Protein AF-A0A7S4AT34-F1 (afdb_monomer_lite)

Foldseek 3Di:
DDDDDDDDDDDDDDDDDDDDDDDDDDDDDDDDDDDDDDDDDDDDDDDDDDDDPDPCPDDDDQPCCVVPVDQDCPPPHRPDDDPPVPDDPPVLFQDDPCHPVPPPPVVVSPPPDDPDPVRVVVVVCVNQVDPCDPFLLPGDQLFPLVQCVQDDLVVLLVCCCPVVVDDSVVSNVDGNNRSSVVLVVSLLVQLVVVVVVVVVPDPDDDDDDPPDDDPDSRNRLSFDEFEFEFDFFFDPVLLVLLVVLLVVVCVVQPQDDPDPNFNFSHKDKAWDLVVLVVVLVVVVVVVVVVVVVVVVVVVVVCVVDPDDDDDDDDDDDDDQDPPRHDPVSVVNVVVCVVSVSNVVSVLVRVCSCCVPCVVLNVFWTMKMKTKPTFRRWHADPQFLWKKKKAKHFDKAAPPPVPPDPPHLQGGFFFKWFDFDSRYIYRYDRYSHIWIFTSRTTIGGTHIDGIMMMMMTGGRDPDPVPRDDYDGGTDGDTDDPPDHHDD

Sequence (486 aa):
MDVIAKENSDDCVCLEVPAATTNTASAKPSSSTSTRTTTSSTDDAKTDAPRSSSDSKSKGTCCFLMKFGSCNPRNPPCRFYHPPPGEVVDDGVSPCAFGLACRQGHAKRVPKHFASKAEKDAYWANYYGYNSGESPAVRDANLLESQLEPWPTSDLRKRLVHDFGESFLEMDPLDRKSLRERLLQHYKDRADGAATSVSAANNDNDHDHDENNNNNPQHLRVRKSIRVQGETPVPPELCKALLSELKAWRQQQGNLNTRPSIKATSYLILRSPSSIHESTLTVQQQQHRRKQQDEHRNRRQEEKEGDSASNNNSNNTSNIPPTSMSRRAFKELKRVERYRTLWDLATKAIQLVEGHDPDFIQSFSALAVTYGFKGSPHIDKQNTGPFYGLSLGDFTATHDNDNSSSKCVNGGGCVCVEADAFTVAHVSTHNFLAKCDGRYPHWVSDYQGERYSLIYYATSTSKHDFIPPSKAFYGRVLRAGEELQT

Radius of gyration: 30.09 Å; chains: 1; bounding box: 111×60×92 Å

Structure (mmCIF, N/CA/C/O backbone):
data_AF-A0A7S4AT34-F1
#
_entry.id   AF-A0A7S4AT34-F1
#
loop_
_atom_site.group_PDB
_atom_site.id
_atom_site.type_symbol
_atom_site.label_atom_id
_atom_site.label_alt_id
_atom_site.label_comp_id
_atom_site.label_asym_id
_atom_site.label_entity_id
_atom_site.label_seq_id
_atom_site.pdbx_PDB_ins_code
_atom_site.Cartn_x
_atom_site.Cartn_y
_atom_site.Cartn_z
_atom_site.occupancy
_atom_site.B_iso_or_equiv
_atom_site.auth_seq_id
_atom_site.auth_comp_id
_atom_site.auth_asym_id
_atom_site.auth_atom_id
_atom_site.pdbx_PDB_model_num
ATOM 1 N N . MET A 1 1 ? -41.423 -32.671 12.243 1.00 40.09 1 MET A N 1
ATOM 2 C CA . MET A 1 1 ? -41.328 -33.051 10.820 1.00 40.09 1 MET A CA 1
ATOM 3 C C . MET A 1 1 ? -39.939 -32.659 10.379 1.00 40.09 1 MET A C 1
ATOM 5 O O . MET A 1 1 ? -39.706 -31.513 10.022 1.00 40.09 1 MET A O 1
ATOM 9 N N . ASP A 1 2 ? -39.023 -33.599 10.572 1.00 34.50 2 ASP A N 1
ATOM 10 C CA . ASP A 1 2 ? -37.601 -33.468 10.293 1.00 34.50 2 ASP A CA 1
ATOM 11 C C . ASP A 1 2 ? -37.346 -33.594 8.794 1.00 34.50 2 ASP A C 1
ATOM 13 O O . ASP A 1 2 ? -37.782 -34.562 8.173 1.00 34.50 2 ASP A O 1
ATOM 17 N N . VAL A 1 3 ? -36.601 -32.647 8.226 1.00 36.00 3 VAL A N 1
ATOM 18 C CA . VAL A 1 3 ? -35.892 -32.852 6.960 1.00 36.00 3 VAL A CA 1
ATOM 19 C C . VAL A 1 3 ? -34.478 -32.317 7.139 1.00 36.00 3 VAL A C 1
ATOM 21 O O . VAL A 1 3 ? -34.223 -31.117 7.106 1.00 36.00 3 VAL A O 1
ATOM 24 N N . ILE A 1 4 ? -33.572 -33.261 7.375 1.00 35.00 4 ILE A N 1
ATOM 25 C CA . ILE A 1 4 ? -32.122 -33.103 7.346 1.00 35.00 4 ILE A CA 1
ATOM 26 C C . ILE A 1 4 ? -31.712 -33.096 5.869 1.00 35.00 4 ILE A C 1
ATOM 28 O O . ILE A 1 4 ? -31.844 -34.118 5.195 1.00 35.00 4 ILE A O 1
ATOM 32 N N . ALA A 1 5 ? -31.216 -31.967 5.363 1.00 40.25 5 ALA A N 1
ATOM 33 C CA . ALA A 1 5 ? -30.537 -31.908 4.072 1.00 40.25 5 ALA A CA 1
ATOM 34 C C . ALA A 1 5 ? -29.026 -31.973 4.315 1.00 40.25 5 ALA A C 1
ATOM 36 O O . ALA A 1 5 ? -28.453 -31.109 4.976 1.00 40.25 5 ALA A O 1
ATOM 37 N N . LYS A 1 6 ? -28.420 -3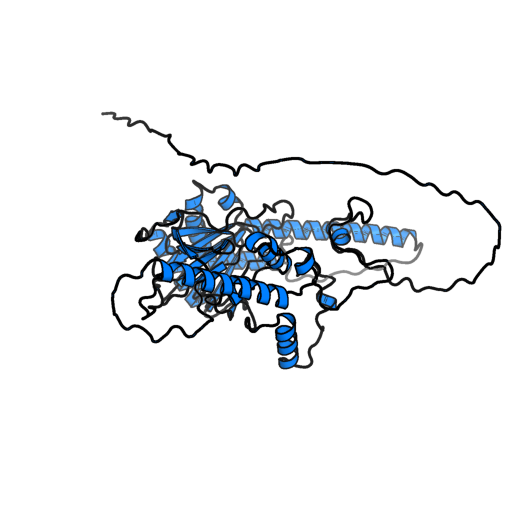3.057 3.826 1.00 34.09 6 LYS A N 1
ATOM 38 C CA . LYS A 1 6 ? -26.984 -33.325 3.868 1.00 34.09 6 LYS A CA 1
ATOM 39 C C . LYS A 1 6 ? -26.228 -32.395 2.923 1.00 34.09 6 LYS A C 1
ATOM 41 O O . LYS A 1 6 ? -26.653 -32.168 1.793 1.00 34.09 6 LYS A O 1
ATOM 46 N N . GLU A 1 7 ? -25.093 -31.928 3.419 1.00 36.50 7 GLU A N 1
ATOM 47 C CA . GLU A 1 7 ? -24.016 -31.273 2.687 1.00 36.50 7 GLU A CA 1
ATOM 48 C C . GLU A 1 7 ? -23.426 -32.219 1.629 1.00 36.50 7 GLU A C 1
ATOM 50 O O . GLU A 1 7 ? -23.191 -33.394 1.910 1.00 36.50 7 GLU A O 1
ATOM 55 N N . ASN A 1 8 ? -23.157 -31.688 0.434 1.00 34.66 8 ASN A N 1
ATOM 56 C CA . ASN A 1 8 ? -22.195 -32.249 -0.511 1.00 34.66 8 ASN A CA 1
ATOM 57 C C . ASN A 1 8 ? -21.065 -31.225 -0.653 1.00 34.66 8 ASN A C 1
ATOM 59 O O . ASN A 1 8 ? -21.203 -30.221 -1.354 1.00 34.66 8 ASN A O 1
ATOM 63 N N . SER A 1 9 ? -19.981 -31.471 0.076 1.00 38.12 9 SER A N 1
ATOM 64 C CA . SER A 1 9 ? -18.649 -30.962 -0.225 1.00 38.12 9 SER A CA 1
ATOM 65 C C . SER A 1 9 ? -18.012 -31.821 -1.321 1.00 38.12 9 SER A C 1
ATOM 67 O O . SER A 1 9 ? -18.391 -32.977 -1.485 1.00 38.12 9 SER A O 1
ATOM 69 N N . ASP A 1 10 ? -17.011 -31.245 -1.986 1.00 36.16 10 ASP A N 1
ATOM 70 C CA . ASP A 1 10 ? -16.056 -31.866 -2.918 1.00 36.16 10 ASP A CA 1
ATOM 71 C C . ASP A 1 10 ? -16.379 -31.671 -4.406 1.00 36.16 10 ASP A C 1
ATOM 73 O O . ASP A 1 10 ? -17.159 -32.401 -5.002 1.00 36.16 10 ASP A O 1
ATOM 77 N N . ASP A 1 11 ? -15.757 -30.637 -4.989 1.00 29.95 11 ASP A N 1
ATOM 78 C CA . ASP A 1 11 ? -14.989 -30.749 -6.239 1.00 29.95 11 ASP A CA 1
ATOM 79 C C . ASP A 1 11 ? -14.258 -29.422 -6.519 1.00 29.95 11 ASP A C 1
ATOM 81 O O . ASP A 1 11 ? -14.726 -28.526 -7.224 1.00 29.95 11 ASP A O 1
ATOM 85 N N . CYS A 1 12 ? -13.071 -29.276 -5.922 1.00 31.08 12 CYS A N 1
ATOM 86 C CA . CYS A 1 12 ? -12.133 -28.211 -6.263 1.00 31.08 12 CYS A CA 1
ATOM 87 C C . CYS A 1 12 ? -11.194 -28.745 -7.353 1.00 31.08 12 CYS A C 1
ATOM 89 O O . CYS A 1 12 ? -10.219 -29.439 -7.073 1.00 31.08 12 CYS A O 1
ATOM 91 N N . VAL A 1 13 ? -11.522 -28.463 -8.615 1.00 30.89 13 VAL A N 1
ATOM 92 C CA . VAL A 1 13 ? -10.714 -28.859 -9.776 1.00 30.89 13 VAL A CA 1
ATOM 93 C C . VAL A 1 13 ? -9.449 -27.997 -9.825 1.00 30.89 13 VAL A C 1
ATOM 95 O O . VAL A 1 13 ? -9.476 -26.838 -10.242 1.00 30.89 13 VAL A O 1
ATOM 98 N N . CYS A 1 14 ? -8.320 -28.566 -9.405 1.00 29.56 14 CYS A N 1
ATOM 99 C CA . CYS A 1 14 ? -6.998 -28.016 -9.680 1.00 29.56 14 CYS A CA 1
ATOM 100 C C . CYS A 1 14 ? -6.653 -28.253 -11.158 1.00 29.56 14 CYS A C 1
ATOM 102 O O . CYS A 1 14 ? -6.387 -29.379 -11.568 1.00 29.56 14 CYS A O 1
ATOM 104 N N . LEU A 1 15 ? -6.648 -27.192 -11.967 1.00 30.41 15 LEU A N 1
ATOM 105 C CA . LEU A 1 15 ? -6.054 -27.229 -13.303 1.00 30.41 15 LEU A CA 1
ATOM 106 C C . LEU A 1 15 ? -4.526 -27.193 -13.162 1.00 30.41 15 LEU A C 1
ATOM 108 O O . LEU A 1 15 ? -3.944 -26.145 -12.877 1.00 30.41 15 LEU A O 1
ATOM 112 N N . GLU A 1 16 ? -3.889 -28.349 -13.339 1.00 28.92 16 GLU A N 1
ATOM 113 C CA . GLU A 1 16 ? -2.440 -28.463 -13.500 1.00 28.92 16 GLU A CA 1
ATOM 114 C C . GLU A 1 16 ? -2.007 -27.852 -14.842 1.00 28.92 16 GLU A C 1
ATOM 116 O O . GLU A 1 16 ? -2.546 -28.163 -15.905 1.00 28.92 16 GLU A O 1
ATOM 121 N N . VAL A 1 17 ? -1.016 -26.962 -14.790 1.00 37.41 17 VAL A N 1
ATOM 122 C CA . VAL A 1 17 ? -0.339 -26.405 -15.967 1.00 37.41 17 VAL A CA 1
ATOM 123 C C . VAL A 1 17 ? 0.802 -27.360 -16.344 1.00 37.41 17 VAL A C 1
ATOM 125 O O . VAL A 1 17 ? 1.617 -27.669 -15.472 1.00 37.41 17 VAL A O 1
ATOM 128 N N . PRO A 1 18 ? 0.916 -27.833 -17.599 1.00 34.56 18 PRO A N 1
ATOM 129 C CA . PRO A 1 18 ? 1.980 -28.758 -17.969 1.00 34.56 18 PRO A CA 1
ATOM 130 C C . PRO A 1 18 ? 3.349 -28.066 -17.966 1.00 34.56 18 PRO A C 1
ATOM 132 O O . PRO A 1 18 ? 3.536 -26.985 -18.528 1.00 34.56 18 PRO A O 1
ATOM 135 N N . ALA A 1 19 ? 4.313 -28.725 -17.321 1.00 31.42 19 ALA A N 1
ATOM 136 C CA . ALA A 1 19 ? 5.710 -28.323 -17.259 1.00 31.42 19 ALA A CA 1
ATOM 137 C C . ALA A 1 19 ? 6.371 -28.365 -18.647 1.00 31.42 19 ALA A C 1
ATOM 139 O O . ALA A 1 19 ? 6.208 -29.319 -19.407 1.00 31.42 19 ALA A O 1
ATOM 140 N N . ALA A 1 20 ? 7.161 -27.336 -18.955 1.00 33.78 20 ALA A N 1
ATOM 141 C CA . ALA A 1 20 ? 7.973 -27.269 -20.161 1.00 33.78 20 ALA A CA 1
ATOM 142 C C . ALA A 1 20 ? 9.071 -28.350 -20.139 1.00 33.78 20 ALA A C 1
ATOM 144 O O . ALA A 1 20 ? 9.947 -28.356 -19.275 1.00 33.78 20 ALA A O 1
ATOM 145 N N . THR A 1 21 ? 9.030 -29.252 -21.117 1.00 31.45 21 THR A N 1
ATOM 146 C CA . THR A 1 21 ? 10.072 -30.241 -21.408 1.00 31.45 21 THR A CA 1
ATOM 147 C C . THR A 1 21 ? 11.342 -29.558 -21.914 1.00 31.45 21 THR A C 1
ATOM 149 O O . THR A 1 21 ? 11.354 -28.981 -23.002 1.00 31.45 21 THR A O 1
ATOM 152 N N . THR A 1 22 ? 12.428 -29.651 -21.149 1.00 33.06 22 THR A N 1
ATOM 153 C CA . THR A 1 22 ? 13.782 -29.302 -21.589 1.00 33.06 22 THR A CA 1
ATOM 154 C C . THR A 1 22 ? 14.435 -30.513 -22.254 1.00 33.06 22 THR A C 1
ATOM 156 O O . THR A 1 22 ? 14.705 -31.527 -21.616 1.00 33.06 22 THR A O 1
ATOM 159 N N . ASN A 1 23 ? 14.701 -30.409 -23.558 1.00 35.22 23 ASN A N 1
ATOM 160 C CA . ASN A 1 23 ? 15.497 -31.391 -24.290 1.00 35.22 23 ASN A CA 1
ATOM 161 C C . ASN A 1 23 ? 16.989 -31.174 -24.005 1.00 35.22 23 ASN A C 1
ATOM 163 O O . ASN A 1 23 ? 17.575 -30.167 -24.399 1.00 35.22 23 ASN A O 1
ATOM 167 N N . THR A 1 24 ? 17.605 -32.147 -23.339 1.00 34.31 24 THR A N 1
ATOM 168 C CA . THR A 1 24 ? 19.052 -32.330 -23.227 1.00 34.31 24 THR A CA 1
ATOM 169 C C . THR A 1 24 ? 19.559 -33.170 -24.399 1.00 34.31 24 THR A C 1
ATOM 171 O O . THR A 1 24 ? 19.147 -34.312 -24.581 1.00 34.31 24 THR A O 1
ATOM 174 N N . ALA A 1 25 ? 20.518 -32.644 -25.161 1.00 35.06 25 ALA A N 1
ATOM 175 C CA . ALA A 1 25 ? 21.361 -33.444 -26.044 1.00 35.06 25 ALA A CA 1
ATOM 176 C C . ALA A 1 25 ? 22.828 -33.050 -25.846 1.00 35.06 25 ALA A C 1
ATOM 178 O O . ALA A 1 25 ? 23.210 -31.887 -25.947 1.00 35.06 25 ALA A O 1
ATOM 179 N N . SER A 1 26 ? 23.622 -34.061 -25.501 1.00 34.84 26 SER A N 1
ATOM 180 C CA . SER A 1 26 ? 25.060 -34.006 -25.252 1.00 34.84 26 SER A CA 1
ATOM 181 C C . SER A 1 26 ? 25.853 -34.090 -26.555 1.00 34.84 26 SER A C 1
ATOM 183 O O . SER A 1 26 ? 25.532 -34.921 -27.398 1.00 34.84 26 SER A O 1
ATOM 185 N N . ALA A 1 27 ? 26.969 -33.364 -26.649 1.00 33.34 27 ALA A N 1
ATOM 186 C CA . ALA A 1 27 ? 28.131 -33.788 -27.434 1.00 33.34 27 ALA A CA 1
ATOM 187 C C . ALA A 1 27 ? 29.431 -33.190 -26.857 1.00 33.34 27 ALA A C 1
ATOM 189 O O . ALA A 1 27 ? 29.632 -31.980 -26.828 1.00 33.34 27 ALA A O 1
ATOM 190 N N . LYS A 1 28 ? 30.301 -34.084 -26.375 1.00 37.53 28 LYS A N 1
ATOM 191 C CA . LYS A 1 28 ? 31.746 -33.913 -26.115 1.00 37.53 28 LYS A CA 1
ATOM 192 C C . LYS A 1 28 ? 32.501 -34.095 -27.452 1.00 37.53 28 LYS A C 1
ATOM 194 O O . LYS A 1 28 ? 31.949 -34.792 -28.306 1.00 37.53 28 LYS A O 1
ATOM 199 N N . PRO A 1 29 ? 33.741 -33.582 -27.646 1.00 44.25 29 PRO A N 1
ATOM 200 C CA . PRO A 1 29 ? 34.919 -34.342 -27.176 1.00 44.25 29 PRO A CA 1
ATOM 201 C C . PRO A 1 29 ? 36.218 -33.558 -26.839 1.00 44.25 29 PRO A C 1
ATOM 203 O O . PRO A 1 29 ? 36.368 -32.387 -27.163 1.00 44.25 29 PRO A O 1
ATOM 206 N N . SER A 1 30 ? 37.156 -34.317 -26.229 1.00 32.59 30 SER A N 1
ATOM 207 C CA . SER A 1 30 ? 38.648 -34.283 -26.312 1.00 32.59 30 SER A CA 1
ATOM 208 C C . SER A 1 30 ? 39.408 -32.998 -25.915 1.00 32.59 30 SER A C 1
ATOM 210 O O . SER A 1 30 ? 39.201 -31.956 -26.512 1.00 32.59 30 SER A O 1
ATOM 212 N N . SER A 1 31 ? 40.241 -32.944 -24.862 1.00 35.25 31 SER A N 1
ATOM 213 C CA . SER A 1 31 ? 41.521 -33.632 -24.535 1.00 35.25 31 SER A CA 1
ATOM 214 C C . SER A 1 31 ? 42.800 -32.990 -25.121 1.00 35.25 31 SER A C 1
ATOM 216 O O . SER A 1 31 ? 43.100 -33.183 -26.294 1.00 35.25 31 SER A O 1
ATOM 218 N N . SER A 1 32 ? 43.605 -32.354 -24.260 1.00 33.75 32 SER A N 1
ATOM 219 C CA . SER A 1 32 ? 45.082 -32.230 -24.328 1.00 33.75 32 SER A CA 1
ATOM 220 C C . SER A 1 32 ? 45.568 -31.703 -22.957 1.00 33.75 32 SER A C 1
ATOM 222 O O . SER A 1 32 ? 45.028 -30.736 -22.436 1.00 33.75 32 SER A O 1
ATOM 224 N N . THR A 1 33 ? 46.259 -32.487 -22.127 1.00 31.64 33 THR A N 1
ATOM 225 C CA . THR A 1 33 ? 47.694 -32.847 -22.079 1.00 31.64 33 THR A CA 1
ATOM 226 C C . THR A 1 33 ? 48.645 -31.696 -21.712 1.00 31.64 33 THR A C 1
ATOM 228 O O . THR A 1 33 ? 48.982 -30.860 -22.536 1.00 31.64 33 THR A O 1
ATOM 231 N N . SER A 1 34 ? 49.083 -31.753 -20.446 1.00 31.53 34 SER A N 1
ATOM 232 C CA . SER A 1 34 ? 50.369 -31.396 -19.820 1.00 31.53 34 SER A CA 1
ATOM 233 C C . SER A 1 34 ? 51.356 -30.450 -20.513 1.00 31.53 34 SER A C 1
ATOM 235 O O . SER A 1 34 ? 51.864 -30.744 -21.587 1.00 31.53 34 SER A O 1
ATOM 237 N N . THR A 1 35 ? 51.891 -29.506 -19.734 1.00 30.53 35 THR A N 1
ATOM 238 C CA . THR A 1 35 ? 53.329 -29.516 -19.394 1.00 30.53 35 THR A CA 1
ATOM 239 C C . THR A 1 35 ? 53.596 -28.778 -18.084 1.00 30.53 35 THR A C 1
ATOM 241 O O . THR A 1 35 ? 53.004 -27.753 -17.768 1.00 30.53 35 THR A O 1
ATOM 244 N N . ARG A 1 36 ? 54.473 -29.395 -17.296 1.00 31.02 36 ARG A N 1
ATOM 245 C CA . ARG A 1 36 ? 54.945 -29.032 -15.966 1.00 31.02 36 ARG A CA 1
ATOM 246 C C . ARG A 1 36 ? 56.385 -28.569 -16.157 1.00 31.02 36 ARG A C 1
ATOM 248 O O . ARG A 1 36 ? 57.185 -29.355 -16.656 1.00 31.02 36 ARG A O 1
ATOM 255 N N . THR A 1 37 ? 56.712 -27.350 -15.741 1.00 31.73 37 THR A N 1
ATOM 256 C CA . THR A 1 37 ? 58.095 -26.858 -15.737 1.00 31.73 37 THR A CA 1
ATOM 257 C C . THR A 1 37 ? 58.478 -26.487 -14.313 1.00 31.73 37 THR A C 1
ATOM 259 O O . THR A 1 37 ? 57.932 -25.568 -13.712 1.00 31.73 37 THR A O 1
ATOM 262 N N . THR A 1 38 ? 59.386 -27.283 -13.763 1.00 33.78 38 THR A N 1
ATOM 263 C CA . THR A 1 38 ? 60.133 -27.055 -12.527 1.00 33.78 38 THR A CA 1
ATOM 264 C C . THR A 1 38 ? 61.375 -26.225 -12.830 1.00 33.78 38 THR A C 1
ATOM 266 O O . THR A 1 38 ? 62.152 -26.631 -13.690 1.00 33.78 38 THR A O 1
ATOM 269 N N . THR A 1 39 ? 61.625 -25.159 -12.069 1.00 34.19 39 THR A N 1
ATOM 270 C CA . THR A 1 39 ? 62.972 -24.595 -11.883 1.00 34.19 39 THR A CA 1
ATOM 271 C C . THR A 1 39 ? 63.164 -24.150 -10.437 1.00 34.19 39 THR A C 1
ATOM 273 O O . THR A 1 39 ? 62.255 -23.631 -9.792 1.00 34.19 39 THR A O 1
ATOM 276 N N . SER A 1 40 ? 64.358 -24.448 -9.945 1.00 33.66 40 SER A N 1
ATOM 277 C CA . SER A 1 40 ? 64.864 -24.420 -8.579 1.00 33.66 40 SER A CA 1
ATOM 278 C C . SER A 1 40 ? 65.525 -23.090 -8.186 1.00 33.66 40 SER A C 1
ATOM 280 O O . SER A 1 40 ? 66.086 -22.424 -9.046 1.00 33.66 40 SER A O 1
ATOM 282 N N . SER A 1 41 ? 65.491 -22.807 -6.873 1.00 35.38 41 SER A N 1
ATOM 283 C CA . SER A 1 41 ? 66.525 -22.203 -5.992 1.00 35.38 41 SER A CA 1
ATOM 284 C C . SER A 1 41 ? 67.343 -20.979 -6.445 1.00 35.38 41 SER A C 1
ATOM 286 O O . SER A 1 41 ? 68.044 -21.070 -7.443 1.00 35.38 41 SER A O 1
ATOM 288 N N . THR A 1 42 ? 67.397 -19.927 -5.608 1.00 32.84 42 THR A N 1
ATOM 289 C CA . THR A 1 42 ? 68.516 -19.629 -4.666 1.00 32.84 42 THR A CA 1
ATOM 290 C C . THR A 1 42 ? 68.281 -18.320 -3.882 1.00 32.84 42 THR A C 1
ATOM 292 O O . THR A 1 42 ? 67.890 -17.315 -4.466 1.00 32.84 42 THR A O 1
ATOM 295 N N . ASP A 1 43 ? 68.541 -18.402 -2.573 1.00 33.16 43 ASP A N 1
ATOM 296 C CA . ASP A 1 43 ? 69.276 -17.496 -1.666 1.00 33.16 43 ASP A CA 1
ATOM 297 C C . ASP A 1 43 ? 68.844 -16.042 -1.354 1.00 33.16 43 ASP A C 1
ATOM 299 O O . ASP A 1 43 ? 68.832 -15.140 -2.186 1.00 33.16 43 ASP A O 1
ATOM 303 N N . ASP A 1 44 ? 68.564 -15.863 -0.054 1.00 34.88 44 ASP A N 1
ATOM 304 C CA . ASP A 1 44 ? 69.056 -14.854 0.900 1.00 34.88 44 ASP A CA 1
ATOM 305 C C . ASP A 1 44 ? 69.282 -13.392 0.473 1.00 34.88 44 ASP A C 1
ATOM 307 O O . ASP A 1 44 ? 70.277 -13.046 -0.154 1.00 34.88 44 ASP A O 1
ATOM 311 N N . ALA A 1 45 ? 68.482 -12.490 1.059 1.00 34.34 45 ALA A N 1
ATOM 312 C CA . ALA A 1 45 ? 69.000 -11.270 1.690 1.00 34.34 45 ALA A CA 1
ATOM 313 C C . ALA A 1 45 ? 67.972 -10.682 2.669 1.00 34.34 45 ALA A C 1
ATOM 315 O O . ALA A 1 45 ? 66.858 -10.297 2.313 1.00 34.34 45 ALA A O 1
ATOM 316 N N . LYS A 1 46 ? 68.379 -10.612 3.935 1.00 39.72 46 LYS A N 1
ATOM 317 C CA . LYS A 1 46 ? 67.661 -10.018 5.060 1.00 39.72 46 LYS A CA 1
ATOM 318 C C . LYS A 1 46 ? 68.038 -8.534 5.119 1.00 39.72 46 LYS A C 1
ATOM 320 O O . LYS A 1 46 ? 69.182 -8.215 5.426 1.00 39.72 46 LYS A O 1
ATOM 325 N N . THR A 1 47 ? 67.101 -7.637 4.832 1.00 35.28 47 THR A N 1
ATOM 326 C CA . THR A 1 47 ? 67.269 -6.193 5.066 1.00 35.28 47 THR A CA 1
ATOM 327 C C . THR A 1 47 ? 66.085 -5.659 5.856 1.00 35.28 47 THR A C 1
ATOM 329 O O . THR A 1 47 ? 64.960 -5.616 5.357 1.00 35.28 47 THR A O 1
ATOM 332 N N . ASP A 1 48 ? 66.365 -5.269 7.097 1.00 37.78 48 ASP A N 1
ATOM 333 C CA . ASP A 1 48 ? 65.457 -4.549 7.978 1.00 37.78 48 ASP A CA 1
ATOM 334 C C . ASP A 1 48 ? 65.176 -3.149 7.413 1.00 37.78 48 ASP A C 1
ATOM 336 O O . ASP A 1 48 ? 66.091 -2.359 7.179 1.00 37.78 48 ASP A O 1
ATOM 340 N N . ALA A 1 49 ? 63.894 -2.841 7.209 1.00 34.66 49 ALA A N 1
ATOM 341 C CA . ALA A 1 49 ? 63.405 -1.530 6.794 1.00 34.66 49 ALA A CA 1
ATOM 342 C C . ALA A 1 49 ? 62.392 -0.988 7.826 1.00 34.66 49 ALA A C 1
ATOM 344 O O . ALA A 1 49 ? 61.706 -1.763 8.501 1.00 34.66 49 ALA A O 1
ATOM 345 N N . PRO A 1 50 ? 62.323 0.343 8.002 1.00 36.22 50 PRO A N 1
ATOM 346 C CA . PRO A 1 50 ? 61.850 0.977 9.227 1.00 36.22 50 PRO A CA 1
ATOM 347 C C . PRO A 1 50 ? 60.329 0.928 9.399 1.00 36.22 50 PRO A C 1
ATOM 349 O O . PRO A 1 50 ? 59.557 1.021 8.446 1.00 36.22 50 PRO A O 1
ATOM 352 N N . ARG A 1 51 ? 59.906 0.850 10.668 1.00 37.06 51 ARG A N 1
ATOM 353 C CA . ARG A 1 51 ? 58.514 0.973 11.122 1.00 37.06 51 ARG A CA 1
ATOM 354 C C . ARG A 1 51 ? 57.901 2.294 10.641 1.00 37.06 51 ARG A C 1
ATOM 356 O O . ARG A 1 51 ? 58.054 3.323 11.293 1.00 37.06 51 ARG A O 1
ATOM 363 N N . SER A 1 52 ? 57.149 2.247 9.543 1.00 36.31 52 SER A N 1
ATOM 364 C CA . SER A 1 52 ? 56.212 3.307 9.183 1.00 36.31 52 SER A CA 1
ATOM 365 C C . SER A 1 52 ? 54.960 3.180 10.051 1.00 36.31 52 SER A C 1
ATOM 367 O O . SER A 1 52 ? 54.233 2.185 9.976 1.00 36.31 52 SER A O 1
ATOM 369 N N . SER A 1 53 ? 54.697 4.192 10.870 1.00 44.25 53 SER A N 1
ATOM 370 C CA . SER A 1 53 ? 53.426 4.403 11.556 1.00 44.25 53 SER A CA 1
ATOM 371 C C . SER A 1 53 ? 52.318 4.642 10.525 1.00 44.25 53 SER A C 1
ATOM 373 O O . SER A 1 53 ? 52.072 5.774 10.113 1.00 44.25 53 SER A O 1
ATOM 375 N N . SER A 1 54 ? 51.669 3.572 10.066 1.00 37.12 54 SER A N 1
ATOM 376 C CA . SER A 1 54 ? 50.461 3.685 9.256 1.00 37.12 54 SER A CA 1
ATOM 377 C C . SER A 1 54 ? 49.257 3.838 10.179 1.00 37.12 54 SER A C 1
ATOM 379 O O . SER A 1 54 ? 48.864 2.883 10.856 1.00 37.12 54 SER A O 1
ATOM 381 N N . ASP A 1 55 ? 48.659 5.027 10.168 1.00 39.53 55 ASP A N 1
ATOM 382 C CA . ASP A 1 55 ? 47.274 5.243 10.567 1.00 39.53 55 ASP A CA 1
ATOM 383 C C . ASP A 1 55 ? 46.397 4.183 9.897 1.00 39.53 55 ASP A C 1
ATOM 385 O O . ASP A 1 55 ? 46.131 4.215 8.691 1.00 39.53 55 ASP A O 1
ATOM 389 N N . SER A 1 56 ? 45.970 3.200 10.686 1.00 39.06 56 SER A N 1
ATOM 390 C CA . SER A 1 56 ? 45.054 2.160 10.237 1.00 39.06 56 SER A CA 1
ATOM 391 C C . SER A 1 56 ? 43.665 2.769 10.044 1.00 39.06 56 SER A C 1
ATOM 393 O O . SER A 1 56 ? 42.775 2.662 10.885 1.00 39.06 56 SER A O 1
ATOM 395 N N . LYS A 1 57 ? 43.460 3.437 8.903 1.00 38.81 57 LYS A N 1
ATOM 396 C CA . LYS A 1 57 ? 42.117 3.749 8.412 1.00 38.81 57 LYS A CA 1
ATOM 397 C C . LYS A 1 57 ? 41.358 2.426 8.356 1.00 38.81 57 LYS A C 1
ATOM 399 O O . LYS A 1 57 ? 41.759 1.498 7.653 1.00 38.81 57 LYS A O 1
ATOM 404 N N . SER A 1 58 ? 40.313 2.316 9.173 1.00 42.34 58 SER A N 1
ATOM 405 C CA . SER A 1 58 ? 39.522 1.099 9.335 1.00 42.34 58 SER A CA 1
ATOM 406 C C . SER A 1 58 ? 39.097 0.568 7.966 1.00 42.34 58 SER A C 1
ATOM 408 O O . SER A 1 58 ? 38.359 1.244 7.245 1.00 42.34 58 SER A O 1
ATOM 410 N N . LYS A 1 59 ? 39.570 -0.629 7.609 1.00 46.62 59 LYS A N 1
ATOM 411 C CA . LYS A 1 59 ? 39.167 -1.347 6.396 1.00 46.62 59 LYS A CA 1
ATOM 412 C C . LYS A 1 59 ? 37.637 -1.429 6.374 1.00 46.62 59 LYS A C 1
ATOM 414 O O . LYS A 1 59 ? 37.041 -1.831 7.371 1.00 46.62 59 LYS A O 1
ATOM 419 N N . GLY A 1 60 ? 37.011 -0.993 5.281 1.00 47.12 60 GLY A N 1
ATOM 420 C CA . GLY A 1 60 ? 35.554 -0.920 5.166 1.00 47.12 60 GLY A CA 1
ATOM 421 C C . GLY A 1 60 ? 34.899 -2.270 5.462 1.00 47.12 60 GLY A C 1
ATOM 422 O O . GLY A 1 60 ? 35.101 -3.242 4.740 1.00 47.12 60 GLY A O 1
ATOM 423 N N . THR A 1 61 ? 34.128 -2.347 6.545 1.00 48.50 61 THR A N 1
ATOM 424 C CA . THR A 1 61 ? 33.418 -3.567 6.935 1.00 48.50 61 THR A CA 1
ATOM 425 C C . THR A 1 61 ? 32.214 -3.785 6.017 1.00 48.50 61 THR A C 1
ATOM 427 O O . THR A 1 61 ? 31.371 -2.900 5.864 1.00 48.50 61 THR A O 1
ATOM 430 N N . CYS A 1 62 ? 32.101 -4.976 5.421 1.00 49.97 62 CYS A N 1
ATOM 431 C CA . CYS A 1 62 ? 30.971 -5.357 4.571 1.00 49.97 62 CYS A CA 1
ATOM 432 C C . CYS A 1 62 ? 29.625 -5.165 5.303 1.00 49.97 62 CYS A C 1
ATOM 434 O O . CYS A 1 62 ? 29.441 -5.634 6.427 1.00 49.97 62 CYS A O 1
ATOM 436 N N . CYS A 1 63 ? 28.644 -4.518 4.665 1.00 49.31 63 CYS A N 1
ATOM 437 C CA . CYS A 1 63 ? 27.313 -4.307 5.255 1.00 49.31 63 CYS A CA 1
ATOM 438 C C . CYS A 1 63 ? 26.577 -5.628 5.560 1.00 49.31 63 CYS A C 1
ATOM 440 O O . CYS A 1 63 ? 25.768 -5.675 6.486 1.00 49.31 63 CYS A O 1
ATOM 442 N N . PHE A 1 64 ? 26.887 -6.702 4.822 1.00 46.81 64 PHE A N 1
ATOM 443 C CA . PHE A 1 64 ? 26.389 -8.052 5.092 1.00 46.81 64 PHE A CA 1
ATOM 444 C C . PHE A 1 64 ? 26.980 -8.604 6.402 1.00 46.81 64 PHE A C 1
ATOM 446 O O . PHE A 1 64 ? 26.228 -9.049 7.265 1.00 46.81 64 PHE A O 1
ATOM 453 N N . LEU A 1 65 ? 28.297 -8.449 6.611 1.00 49.00 65 LEU A N 1
ATOM 454 C CA . LEU A 1 65 ? 28.987 -8.798 7.863 1.00 49.00 65 LEU A CA 1
ATOM 455 C C . LEU A 1 65 ? 28.410 -8.029 9.061 1.00 49.00 65 LEU A C 1
ATOM 457 O O . LEU A 1 65 ? 28.131 -8.615 10.100 1.00 49.00 65 LEU A O 1
ATOM 461 N N . MET A 1 66 ? 28.165 -6.726 8.897 1.00 46.97 66 MET A N 1
ATOM 462 C CA . MET A 1 66 ? 27.587 -5.875 9.946 1.00 46.97 66 MET A CA 1
ATOM 463 C C . MET A 1 66 ? 26.137 -6.244 10.296 1.00 46.97 66 MET A C 1
ATOM 465 O O . MET A 1 66 ? 25.715 -6.057 11.436 1.00 46.97 66 MET A O 1
ATOM 469 N N . LYS A 1 67 ? 25.350 -6.732 9.327 1.00 46.28 67 LYS A N 1
ATOM 470 C CA . LYS A 1 67 ? 23.924 -7.047 9.518 1.00 46.28 67 LYS A CA 1
ATOM 471 C C . LYS A 1 67 ? 23.680 -8.487 9.978 1.00 46.28 67 LYS A C 1
ATOM 473 O O . LYS A 1 67 ? 22.730 -8.708 10.728 1.00 46.28 67 LYS A O 1
ATOM 478 N N . PHE A 1 68 ? 24.509 -9.431 9.535 1.00 48.50 68 PHE A N 1
ATOM 479 C CA . PHE A 1 68 ? 24.311 -10.871 9.736 1.00 48.50 68 PHE A CA 1
ATOM 480 C C . PHE A 1 68 ? 25.445 -11.551 10.518 1.00 48.50 68 PHE A C 1
ATOM 482 O O . PHE A 1 68 ? 25.409 -12.761 10.713 1.00 48.50 68 PHE A O 1
ATOM 489 N N . GLY A 1 69 ? 26.454 -10.802 10.977 1.00 44.47 69 GLY A N 1
ATOM 490 C CA . GLY A 1 69 ? 27.533 -11.309 11.834 1.00 44.47 69 GLY A CA 1
ATOM 491 C C . GLY A 1 69 ? 28.534 -12.239 11.140 1.00 44.47 69 GLY A C 1
ATOM 492 O O . GLY A 1 69 ? 29.540 -12.595 11.742 1.00 44.47 69 GLY A O 1
ATOM 493 N N . SER A 1 70 ? 28.303 -12.608 9.878 1.00 50.81 70 SER A N 1
ATOM 494 C CA . SER A 1 70 ? 29.205 -13.433 9.078 1.00 50.81 70 SER A CA 1
ATOM 495 C C . SER A 1 70 ? 29.225 -12.965 7.621 1.00 50.81 70 SER A C 1
ATOM 497 O O . SER A 1 70 ? 28.205 -12.647 7.017 1.00 50.81 70 SER A O 1
ATOM 499 N N . CYS A 1 71 ? 30.425 -12.869 7.065 1.00 41.41 71 CYS A N 1
ATOM 500 C CA . CYS A 1 71 ? 30.708 -12.676 5.651 1.00 41.41 71 CYS A CA 1
ATOM 501 C C . CYS A 1 71 ? 32.014 -13.424 5.439 1.00 41.41 71 CYS A C 1
ATOM 503 O O . CYS A 1 71 ? 33.038 -13.000 5.973 1.00 41.41 71 CYS A O 1
ATOM 505 N N . ASN A 1 72 ? 31.971 -14.559 4.747 1.00 47.44 72 ASN A N 1
ATOM 506 C CA . ASN A 1 72 ? 33.178 -15.295 4.411 1.00 47.44 72 ASN A CA 1
ATOM 507 C C . ASN A 1 72 ? 33.611 -14.867 3.002 1.00 47.44 72 ASN A C 1
ATOM 509 O O . ASN A 1 72 ? 33.048 -15.362 2.032 1.00 47.44 72 ASN A O 1
ATOM 513 N N . PRO A 1 73 ? 34.568 -13.935 2.840 1.00 52.84 73 PRO A N 1
ATOM 514 C CA . PRO A 1 73 ? 35.007 -13.511 1.513 1.00 52.84 73 PRO A CA 1
ATOM 515 C C . PRO A 1 73 ? 35.744 -14.623 0.750 1.00 52.84 73 PRO A C 1
ATOM 517 O O . PRO A 1 73 ? 36.066 -14.427 -0.416 1.00 52.84 73 PRO A O 1
ATOM 520 N N . ARG A 1 74 ? 36.045 -15.765 1.390 1.00 43.75 74 ARG A N 1
ATOM 521 C CA . ARG A 1 74 ? 36.916 -16.797 0.820 1.00 43.75 74 ARG A CA 1
ATOM 522 C C . ARG A 1 74 ? 36.237 -18.102 0.413 1.00 43.75 74 ARG A C 1
ATOM 524 O O . ARG A 1 74 ? 36.842 -18.789 -0.400 1.00 43.75 74 ARG A O 1
ATOM 531 N N . ASN A 1 75 ? 35.049 -18.465 0.920 1.00 38.03 75 ASN A N 1
ATOM 532 C CA . ASN A 1 75 ? 34.299 -19.610 0.371 1.00 38.03 75 ASN A CA 1
ATOM 533 C C . ASN A 1 75 ? 32.925 -19.854 1.037 1.00 38.03 75 ASN A C 1
ATOM 535 O O . ASN A 1 75 ? 32.885 -20.019 2.261 1.00 38.03 75 ASN A O 1
ATOM 539 N N . PRO A 1 76 ? 31.823 -19.974 0.270 1.00 44.56 76 PRO A N 1
ATOM 540 C CA . PRO A 1 76 ? 31.690 -19.511 -1.116 1.00 44.56 76 PRO A CA 1
ATOM 541 C C . PRO A 1 76 ? 31.920 -17.987 -1.179 1.00 44.56 76 PRO A C 1
ATOM 543 O O . PRO A 1 76 ? 31.738 -17.318 -0.158 1.00 44.56 76 PRO A O 1
ATOM 546 N N . PRO A 1 77 ? 32.370 -17.418 -2.315 1.00 46.88 77 PRO A N 1
ATOM 547 C CA . PRO A 1 77 ? 32.612 -15.983 -2.404 1.00 46.88 77 PRO A CA 1
ATOM 548 C C . PRO A 1 77 ? 31.329 -15.235 -2.042 1.00 46.88 77 PRO A C 1
ATOM 550 O O . PRO A 1 77 ? 30.236 -15.594 -2.488 1.00 46.88 77 PRO A O 1
ATOM 553 N N . CYS A 1 78 ? 31.463 -14.215 -1.193 1.00 45.56 78 CYS A N 1
ATOM 554 C CA . CYS A 1 78 ? 30.379 -13.285 -0.912 1.00 45.56 78 CYS A CA 1
ATOM 555 C C . CYS A 1 78 ? 29.747 -12.874 -2.248 1.00 45.56 78 CYS A C 1
ATOM 557 O O . CYS A 1 78 ? 30.443 -12.411 -3.147 1.00 45.56 78 CYS A O 1
ATOM 559 N N . ARG A 1 79 ? 28.431 -13.062 -2.386 1.00 43.56 79 ARG A N 1
ATOM 560 C CA . ARG A 1 79 ? 27.694 -12.824 -3.640 1.00 43.56 79 ARG A CA 1
ATOM 561 C C . ARG A 1 79 ? 27.685 -11.348 -4.074 1.00 43.56 79 ARG A C 1
ATOM 563 O O . ARG A 1 79 ? 27.092 -11.012 -5.089 1.00 43.56 79 ARG A O 1
ATOM 570 N N . PHE A 1 80 ? 28.296 -10.475 -3.279 1.00 46.97 80 PHE A N 1
ATOM 571 C CA . PHE A 1 80 ? 28.440 -9.052 -3.524 1.00 46.97 80 PHE A CA 1
ATOM 572 C C . PHE A 1 80 ? 29.911 -8.768 -3.834 1.00 46.97 80 PHE A C 1
ATOM 574 O O . PHE A 1 80 ? 30.784 -9.144 -3.051 1.00 46.97 80 PHE A O 1
ATOM 581 N N . TYR A 1 81 ? 30.169 -8.132 -4.979 1.00 47.28 81 TYR A N 1
ATOM 582 C CA . TYR A 1 81 ? 31.512 -7.794 -5.445 1.00 47.28 81 TYR A CA 1
ATOM 583 C C . TYR A 1 81 ? 32.295 -7.023 -4.371 1.00 47.28 81 TYR A C 1
ATOM 585 O O . TYR A 1 81 ? 31.809 -6.046 -3.796 1.00 47.28 81 TYR A O 1
ATOM 593 N N . HIS A 1 82 ? 33.511 -7.487 -4.096 1.00 47.00 82 HIS A N 1
ATOM 594 C CA . HIS A 1 82 ? 34.489 -6.797 -3.268 1.00 47.00 82 HIS A CA 1
ATOM 595 C C . HIS A 1 82 ? 35.654 -6.421 -4.183 1.00 47.00 82 HIS A C 1
ATOM 597 O O . HIS A 1 82 ? 36.338 -7.338 -4.644 1.00 47.00 82 HIS A O 1
ATOM 603 N N . PRO A 1 83 ? 35.897 -5.129 -4.463 1.00 47.69 83 PRO A N 1
ATOM 604 C CA . PRO A 1 83 ? 37.088 -4.757 -5.208 1.00 47.69 83 PRO A CA 1
ATOM 605 C C . PRO A 1 83 ? 38.358 -5.203 -4.449 1.00 47.69 83 PRO A C 1
ATOM 607 O O . PRO A 1 83 ? 38.325 -5.347 -3.216 1.00 47.69 83 PRO A O 1
ATOM 610 N N . PRO A 1 84 ? 39.466 -5.469 -5.165 1.00 52.38 84 PRO A N 1
ATOM 611 C CA . PRO A 1 84 ? 40.744 -5.859 -4.584 1.00 52.38 84 PRO A CA 1
ATOM 612 C C . PRO A 1 84 ? 41.209 -4.930 -3.448 1.00 52.38 84 PRO A C 1
ATOM 614 O O . PRO A 1 84 ? 40.899 -3.737 -3.440 1.00 52.38 84 PRO A O 1
ATOM 617 N N . PRO A 1 85 ? 41.997 -5.432 -2.478 1.00 42.94 85 PRO A N 1
ATOM 618 C CA . PRO A 1 85 ? 42.565 -4.599 -1.424 1.00 42.94 85 PRO A CA 1
ATOM 619 C C . PRO A 1 85 ? 43.364 -3.422 -2.006 1.00 42.94 85 PRO A C 1
ATOM 621 O O . PRO A 1 85 ? 44.378 -3.632 -2.661 1.00 42.94 85 PRO A O 1
ATOM 624 N N . GLY A 1 86 ? 42.919 -2.192 -1.737 1.00 48.97 86 GLY A N 1
ATOM 625 C CA . GLY A 1 86 ? 43.532 -0.964 -2.263 1.00 48.97 86 GLY A CA 1
ATOM 626 C C . GLY A 1 86 ? 42.700 -0.267 -3.341 1.00 48.97 86 GLY A C 1
ATOM 627 O O . GLY A 1 86 ? 42.852 0.937 -3.524 1.00 48.97 86 GLY A O 1
ATOM 628 N N . GLU A 1 87 ? 41.752 -0.969 -3.962 1.00 43.41 87 GLU A N 1
ATOM 629 C CA . GLU A 1 87 ? 40.751 -0.372 -4.842 1.00 43.41 87 GLU A CA 1
ATOM 630 C C . GLU A 1 87 ? 39.509 -0.008 -4.029 1.00 43.41 87 GLU A C 1
ATOM 632 O O . GLU A 1 87 ? 38.679 -0.842 -3.663 1.00 43.41 87 GLU A O 1
ATOM 637 N N . VAL A 1 88 ? 39.383 1.276 -3.709 1.00 40.88 88 VAL A N 1
ATOM 638 C CA . VAL A 1 88 ? 38.110 1.833 -3.264 1.00 40.88 88 VAL A CA 1
ATOM 639 C C . VAL A 1 88 ? 37.307 2.123 -4.525 1.00 40.88 88 VAL A C 1
ATOM 641 O O . VAL A 1 88 ? 37.449 3.190 -5.111 1.00 40.88 88 VAL A O 1
ATOM 644 N N . VAL A 1 89 ? 36.451 1.192 -4.947 1.00 42.44 89 VAL A N 1
ATOM 645 C CA . VAL A 1 89 ? 35.338 1.553 -5.837 1.00 42.44 89 VAL A CA 1
ATOM 646 C C . VAL A 1 89 ? 34.254 2.169 -4.954 1.00 42.44 89 VAL A C 1
ATOM 648 O O . VAL A 1 89 ? 33.271 1.536 -4.582 1.00 42.44 89 VAL A O 1
ATOM 651 N N . ASP A 1 90 ? 34.517 3.394 -4.510 1.00 42.34 90 ASP A N 1
ATOM 652 C CA . ASP A 1 90 ? 33.490 4.334 -4.071 1.00 42.34 90 ASP A CA 1
ATOM 653 C C . ASP A 1 90 ? 33.350 5.320 -5.227 1.00 42.34 90 ASP A C 1
ATOM 655 O O . ASP A 1 90 ? 33.895 6.418 -5.215 1.00 42.34 90 ASP A O 1
ATOM 659 N N . ASP A 1 91 ? 32.685 4.865 -6.286 1.00 43.09 91 ASP A N 1
ATOM 660 C CA . ASP A 1 91 ? 32.375 5.665 -7.475 1.00 43.09 91 ASP A CA 1
ATOM 661 C C . ASP A 1 91 ? 31.390 6.814 -7.171 1.00 43.09 91 ASP A C 1
ATOM 663 O O . ASP A 1 91 ? 31.019 7.566 -8.065 1.00 43.09 91 ASP A O 1
ATOM 667 N N . GLY A 1 92 ? 30.941 6.953 -5.916 1.00 38.91 92 GLY A N 1
ATOM 668 C CA . GLY A 1 92 ? 29.965 7.951 -5.484 1.00 38.91 92 GLY A CA 1
ATOM 669 C C . GLY A 1 92 ? 28.536 7.674 -5.961 1.00 38.91 92 GLY A C 1
ATOM 670 O O . GLY A 1 92 ? 27.635 8.446 -5.626 1.00 38.91 92 GLY A O 1
ATOM 671 N N . VAL A 1 93 ? 28.304 6.579 -6.694 1.00 39.91 93 VAL A N 1
ATOM 672 C CA . VAL A 1 93 ? 27.070 6.334 -7.459 1.00 39.91 93 VAL A CA 1
ATOM 673 C C . VAL A 1 93 ? 26.470 4.954 -7.161 1.00 39.91 93 VAL A C 1
ATOM 675 O O . VAL A 1 93 ? 25.249 4.839 -7.030 1.00 39.91 93 VAL A O 1
ATOM 678 N N . SER A 1 94 ? 27.290 3.922 -6.947 1.00 39.19 94 SER A N 1
ATOM 679 C CA . SER A 1 94 ? 26.859 2.538 -6.740 1.00 39.19 94 SER A CA 1
ATOM 680 C C . SER A 1 94 ? 26.081 2.355 -5.424 1.00 39.19 94 SER A C 1
ATOM 682 O O . SER A 1 94 ? 26.637 2.468 -4.318 1.00 39.19 94 SER A O 1
ATOM 684 N N . PRO A 1 95 ? 24.769 2.045 -5.472 1.00 43.66 95 PRO A N 1
ATOM 685 C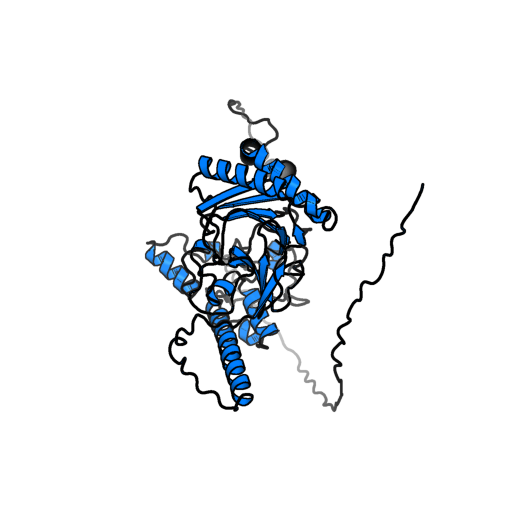 CA . PRO A 1 95 ? 23.995 1.822 -4.266 1.00 43.66 95 PRO A CA 1
ATOM 686 C C . PRO A 1 95 ? 24.410 0.497 -3.627 1.00 43.66 95 PRO A C 1
ATOM 688 O O . PRO A 1 95 ? 24.352 -0.573 -4.225 1.00 43.66 95 PRO A O 1
ATOM 691 N N . CYS A 1 96 ? 24.750 0.560 -2.343 1.00 44.44 96 CYS A N 1
ATOM 692 C CA . CYS A 1 96 ? 24.790 -0.622 -1.491 1.00 44.44 96 CYS A CA 1
ATOM 693 C C . CYS A 1 96 ? 23.469 -1.395 -1.660 1.00 44.44 96 CYS A C 1
ATOM 695 O O . CYS A 1 96 ? 22.403 -0.811 -1.457 1.00 44.44 96 CYS A O 1
ATOM 697 N N . ALA A 1 97 ? 23.530 -2.693 -1.979 1.00 40.97 97 ALA A N 1
ATOM 698 C CA . ALA A 1 97 ? 22.366 -3.555 -2.246 1.00 40.97 97 ALA A CA 1
ATOM 699 C C . ALA A 1 97 ? 21.315 -3.594 -1.111 1.00 40.97 97 ALA A C 1
ATOM 701 O O . ALA A 1 97 ? 20.220 -4.121 -1.274 1.00 40.97 97 ALA A O 1
ATOM 702 N N . PHE A 1 98 ? 21.628 -3.014 0.051 1.00 39.06 98 PHE A N 1
ATOM 703 C CA . PHE A 1 98 ? 20.718 -2.840 1.180 1.00 39.06 98 PHE A CA 1
ATOM 704 C C . PHE A 1 98 ? 19.890 -1.540 1.144 1.00 39.06 98 PHE A C 1
ATOM 706 O O . PHE A 1 98 ? 19.079 -1.323 2.049 1.00 39.06 98 PHE A O 1
ATOM 713 N N . GLY A 1 99 ? 20.089 -0.657 0.158 1.00 50.50 99 GLY A N 1
ATOM 714 C CA . GLY A 1 99 ? 19.359 0.606 0.005 1.00 50.50 99 GLY A CA 1
ATOM 715 C C . GLY A 1 99 ? 19.309 1.434 1.297 1.00 50.50 99 GLY A C 1
ATOM 716 O O . GLY A 1 99 ? 20.321 1.631 1.975 1.00 50.50 99 GLY A O 1
ATOM 717 N N . LEU A 1 100 ? 18.102 1.856 1.693 1.00 37.34 100 LEU A N 1
ATOM 718 C CA . LEU A 1 100 ? 17.829 2.611 2.929 1.00 37.34 100 LEU A CA 1
ATOM 719 C C . LEU A 1 100 ? 18.167 1.860 4.233 1.00 37.34 100 LEU A C 1
ATOM 721 O O . LEU A 1 100 ? 18.277 2.490 5.286 1.00 37.34 100 LEU A O 1
ATOM 725 N N . ALA A 1 101 ? 18.340 0.532 4.201 1.00 38.31 101 ALA A N 1
ATOM 726 C CA . ALA A 1 101 ? 18.773 -0.233 5.372 1.00 38.31 101 ALA A CA 1
ATOM 727 C C . ALA A 1 101 ? 20.283 -0.081 5.639 1.00 38.31 101 ALA A C 1
ATOM 729 O O . ALA A 1 101 ? 20.739 -0.334 6.758 1.00 38.31 101 ALA A O 1
ATOM 730 N N . CYS A 1 102 ? 21.057 0.395 4.657 1.00 43.16 102 CYS A N 1
ATOM 731 C CA . CYS A 1 102 ? 22.444 0.803 4.847 1.00 43.16 102 CYS A CA 1
ATOM 732 C C . CYS A 1 102 ? 22.501 2.178 5.538 1.00 43.16 102 CYS A C 1
ATOM 734 O O . CYS A 1 102 ? 22.801 3.204 4.924 1.00 43.16 102 CYS A O 1
ATOM 736 N N . ARG A 1 103 ? 22.225 2.208 6.850 1.00 41.09 103 ARG A N 1
ATOM 737 C CA . ARG A 1 103 ? 22.296 3.440 7.662 1.00 41.09 103 ARG A CA 1
ATOM 738 C C . ARG A 1 103 ? 23.681 4.095 7.649 1.00 41.09 103 ARG A C 1
ATOM 740 O O . ARG A 1 103 ? 23.775 5.297 7.859 1.00 41.09 103 ARG A O 1
ATOM 747 N N . GLN A 1 104 ? 24.741 3.321 7.410 1.00 40.53 104 GLN A N 1
ATOM 748 C CA . GLN A 1 104 ? 26.116 3.827 7.418 1.00 40.53 104 GLN A CA 1
ATOM 749 C C . GLN A 1 104 ? 26.584 4.379 6.064 1.00 40.53 104 GLN A C 1
ATOM 751 O O . GLN A 1 104 ? 27.425 5.273 6.057 1.00 40.53 104 GLN A O 1
ATOM 756 N N . GLY A 1 105 ? 26.040 3.891 4.943 1.00 45.75 105 GLY A N 1
ATOM 757 C CA . GLY A 1 105 ? 26.453 4.314 3.602 1.00 45.75 105 GLY A CA 1
ATOM 758 C C . GLY A 1 105 ? 25.722 5.565 3.121 1.00 45.75 105 GLY A C 1
ATOM 759 O O . GLY A 1 105 ? 26.352 6.525 2.703 1.00 45.75 105 GLY A O 1
ATOM 760 N N . HIS A 1 106 ? 24.390 5.614 3.226 1.00 43.56 106 HIS A N 1
ATOM 761 C CA . HIS A 1 106 ? 23.629 6.752 2.687 1.00 43.56 106 HIS A CA 1
ATOM 762 C C . HIS A 1 106 ? 23.795 8.045 3.488 1.00 43.56 106 HIS A C 1
ATOM 764 O O . HIS A 1 106 ? 23.961 9.108 2.900 1.00 43.56 106 HIS A O 1
ATOM 770 N N . ALA A 1 107 ? 23.804 7.968 4.822 1.00 45.69 107 ALA A N 1
ATOM 771 C CA . ALA A 1 107 ? 23.906 9.154 5.678 1.00 45.69 107 ALA A CA 1
ATOM 772 C C . ALA A 1 107 ? 25.256 9.887 5.558 1.00 45.69 107 ALA A C 1
ATOM 774 O O . ALA A 1 107 ? 25.366 11.034 5.983 1.00 45.69 107 ALA A O 1
ATOM 775 N N . LYS A 1 108 ? 26.282 9.223 5.006 1.00 48.09 108 LYS A N 1
ATOM 776 C CA . LYS A 1 108 ? 27.583 9.828 4.697 1.00 48.09 108 LYS A CA 1
ATOM 777 C C . LYS A 1 108 ? 27.685 10.352 3.258 1.00 48.09 108 LYS A C 1
ATOM 779 O O . LYS A 1 108 ? 28.569 11.156 3.003 1.00 48.09 108 LYS A O 1
ATOM 784 N N . ARG A 1 109 ? 26.808 9.901 2.350 1.00 60.94 109 ARG A N 1
ATOM 785 C CA . ARG A 1 109 ? 26.834 10.214 0.907 1.00 60.94 109 ARG A CA 1
ATOM 786 C C . ARG A 1 109 ? 25.873 11.327 0.490 1.00 60.94 109 ARG A C 1
ATOM 788 O O . ARG A 1 109 ? 26.116 11.991 -0.508 1.00 60.94 109 ARG A O 1
ATOM 795 N N . VAL A 1 110 ? 24.792 11.542 1.240 1.00 63.06 110 VAL A N 1
ATOM 796 C CA . VAL A 1 110 ? 23.928 12.713 1.045 1.00 63.06 110 VAL A CA 1
ATOM 797 C C . VAL A 1 110 ? 24.572 13.899 1.767 1.00 63.06 110 VAL A C 1
ATOM 799 O O . VAL A 1 110 ? 24.866 13.760 2.962 1.00 63.06 110 VAL A O 1
ATOM 802 N N . PRO A 1 111 ? 24.782 15.052 1.101 1.00 73.50 111 PRO A N 1
ATOM 803 C CA . PRO A 1 111 ? 25.229 16.265 1.773 1.00 73.50 111 PRO A CA 1
ATOM 804 C C . PRO A 1 111 ? 24.366 16.534 3.009 1.00 73.50 111 PRO A C 1
ATOM 806 O O . PRO A 1 111 ? 23.136 16.568 2.937 1.00 73.50 111 PRO A O 1
ATOM 809 N N . LYS A 1 112 ? 25.000 16.690 4.179 1.00 77.56 112 LYS A N 1
ATOM 810 C CA . LYS A 1 112 ? 24.273 16.975 5.433 1.00 77.56 112 LYS A CA 1
ATOM 811 C C . LYS A 1 112 ? 23.550 18.322 5.379 1.00 77.56 112 LYS A C 1
ATOM 813 O O . LYS A 1 112 ? 22.564 18.516 6.086 1.00 77.56 112 LYS A O 1
ATOM 818 N N . HIS A 1 113 ? 24.050 19.222 4.540 1.00 82.88 113 HIS A N 1
ATOM 819 C CA . HIS A 1 113 ? 23.527 20.555 4.318 1.00 82.88 113 HIS A CA 1
ATOM 820 C C . HIS A 1 113 ? 23.531 20.831 2.816 1.00 82.88 113 HIS A C 1
ATOM 822 O O . HIS A 1 113 ? 24.506 20.519 2.138 1.00 82.88 113 HIS A O 1
ATOM 828 N N . PHE A 1 114 ? 22.436 21.406 2.334 1.00 85.25 114 PHE A N 1
ATOM 829 C CA . PHE A 1 114 ? 22.336 22.023 1.017 1.00 85.25 114 PHE A CA 1
ATOM 830 C C . PHE A 1 114 ? 22.272 23.534 1.250 1.00 85.25 114 PHE A C 1
ATOM 832 O O . PHE A 1 114 ? 21.617 23.966 2.204 1.00 85.25 114 PHE A O 1
ATOM 839 N N . ALA A 1 115 ? 22.938 24.331 0.419 1.00 90.50 115 ALA A N 1
ATOM 840 C CA . ALA A 1 115 ? 22.956 25.788 0.533 1.00 90.50 115 ALA A CA 1
ATOM 841 C C . ALA A 1 115 ? 21.581 26.407 0.235 1.00 90.50 115 ALA A C 1
ATOM 843 O O . ALA A 1 115 ? 21.273 27.497 0.712 1.00 90.50 115 ALA A O 1
ATOM 844 N N . SER A 1 116 ? 20.732 25.714 -0.529 1.00 91.06 116 SER A N 1
ATOM 845 C CA . SER A 1 116 ? 19.369 26.156 -0.831 1.00 91.06 116 SER A CA 1
ATOM 846 C C . SER A 1 116 ? 18.415 24.987 -1.097 1.00 91.06 116 SER A C 1
ATOM 848 O O . SER A 1 116 ? 18.839 23.848 -1.314 1.00 91.06 116 SER A O 1
ATOM 850 N N . LYS A 1 117 ? 17.103 25.276 -1.125 1.00 82.56 117 LYS A N 1
ATOM 851 C CA . LYS A 1 117 ? 16.093 24.320 -1.607 1.00 82.56 117 LYS A CA 1
ATOM 852 C C . LYS A 1 117 ? 16.388 23.907 -3.056 1.00 82.56 117 LYS A C 1
ATOM 854 O O . LYS A 1 117 ? 16.386 22.721 -3.341 1.00 82.56 117 LYS A O 1
ATOM 859 N N . ALA A 1 118 ? 16.741 24.860 -3.919 1.00 86.62 118 ALA A N 1
ATOM 860 C CA . ALA A 1 118 ? 17.038 24.604 -5.328 1.00 86.62 118 ALA A CA 1
ATOM 861 C C . ALA A 1 118 ? 18.225 23.647 -5.527 1.00 86.62 118 ALA A C 1
ATOM 863 O O . ALA A 1 118 ? 18.156 22.764 -6.371 1.00 86.62 118 ALA A O 1
ATOM 864 N N . GLU A 1 119 ? 19.288 23.768 -4.727 1.00 86.56 119 GLU A N 1
ATOM 865 C CA . GLU A 1 119 ? 20.421 22.833 -4.785 1.00 86.56 119 GLU A CA 1
ATOM 866 C C . GLU A 1 119 ? 20.019 21.431 -4.322 1.00 86.56 119 GLU A C 1
ATOM 868 O O . GLU A 1 119 ? 20.385 20.438 -4.946 1.00 86.56 119 GLU A O 1
ATOM 873 N N . LYS A 1 120 ? 19.230 21.338 -3.245 1.00 80.56 120 LYS A N 1
ATOM 874 C CA . LYS A 1 120 ? 18.677 20.063 -2.787 1.00 80.56 120 LYS A CA 1
ATOM 875 C C . LYS A 1 120 ? 17.805 19.425 -3.869 1.00 80.56 120 LYS A C 1
ATOM 877 O O . LYS A 1 120 ? 17.935 18.229 -4.120 1.00 80.56 120 LYS A O 1
ATOM 882 N N . ASP A 1 121 ? 16.942 20.212 -4.497 1.00 77.56 121 ASP A N 1
ATOM 883 C CA . ASP A 1 121 ? 16.044 19.764 -5.558 1.00 77.56 121 ASP A CA 1
ATOM 884 C C . ASP A 1 121 ? 16.849 19.330 -6.793 1.00 77.56 121 ASP A C 1
ATOM 886 O O . ASP A 1 121 ? 16.596 18.253 -7.320 1.00 77.56 121 ASP A O 1
ATOM 890 N N . ALA A 1 122 ? 17.888 20.076 -7.184 1.00 81.25 122 ALA A N 1
ATOM 891 C CA . ALA A 1 122 ? 18.807 19.707 -8.262 1.00 81.25 122 ALA A CA 1
ATOM 892 C C . ALA A 1 122 ? 19.606 18.432 -7.944 1.00 81.25 122 ALA A C 1
ATOM 894 O O . ALA A 1 122 ? 19.752 17.570 -8.809 1.00 81.25 122 ALA A O 1
ATOM 895 N N . TYR A 1 123 ? 20.077 18.267 -6.702 1.00 78.75 123 TYR A N 1
ATOM 896 C CA . TYR A 1 123 ? 20.734 17.038 -6.255 1.00 78.75 123 TYR A CA 1
ATOM 897 C C . TYR A 1 123 ? 19.795 15.843 -6.379 1.00 78.75 123 TYR A C 1
ATOM 899 O O . TYR A 1 123 ? 20.197 14.826 -6.929 1.00 78.75 123 TYR A O 1
ATOM 907 N N . TRP A 1 124 ? 18.549 15.946 -5.905 1.00 73.06 124 TRP A N 1
ATOM 908 C CA . TRP A 1 124 ? 17.589 14.845 -6.016 1.00 73.06 124 TRP A CA 1
ATOM 909 C C . TRP A 1 124 ? 17.131 14.612 -7.456 1.00 73.06 124 TRP A C 1
ATOM 911 O O . TRP A 1 124 ? 16.995 13.457 -7.850 1.00 73.06 124 TRP A O 1
ATOM 921 N N . ALA A 1 125 ? 16.962 15.667 -8.252 1.00 73.88 125 ALA A N 1
ATOM 922 C CA . ALA A 1 125 ? 16.670 15.562 -9.677 1.00 73.88 125 ALA A CA 1
ATOM 923 C C . ALA A 1 125 ? 17.799 14.844 -10.425 1.00 73.88 125 ALA A C 1
ATOM 925 O O . ALA A 1 125 ? 17.515 14.005 -11.269 1.00 73.88 125 ALA A O 1
ATOM 926 N N . ASN A 1 126 ? 19.062 15.101 -10.074 1.00 75.44 126 ASN A N 1
ATOM 927 C CA . ASN A 1 126 ? 20.210 14.394 -10.637 1.00 75.44 126 ASN A CA 1
ATOM 928 C C . ASN A 1 126 ? 20.333 12.960 -10.093 1.00 75.44 126 ASN A C 1
ATOM 930 O O . ASN A 1 126 ? 20.554 12.024 -10.851 1.00 75.44 126 ASN A O 1
ATOM 934 N N . TYR A 1 127 ? 20.146 12.779 -8.781 1.00 69.12 127 TYR A N 1
ATOM 935 C CA . TYR A 1 127 ? 20.275 11.492 -8.095 1.00 69.12 127 TYR A CA 1
ATOM 936 C C . TYR A 1 127 ? 19.237 10.472 -8.566 1.00 69.12 127 TYR A C 1
ATOM 938 O O . TYR A 1 127 ? 19.554 9.301 -8.763 1.00 69.12 127 TYR A O 1
ATOM 946 N N . TYR A 1 128 ? 17.986 10.905 -8.722 1.00 66.75 128 TYR A N 1
ATOM 947 C CA . TYR A 1 128 ? 16.955 10.069 -9.320 1.00 66.75 128 TYR A CA 1
ATOM 948 C C . TYR A 1 128 ? 17.070 10.103 -10.845 1.00 66.75 128 TYR A C 1
ATOM 950 O O . TYR A 1 128 ? 16.970 9.062 -11.476 1.00 66.75 128 TYR A O 1
ATOM 958 N N . GLY A 1 129 ? 17.391 11.249 -11.441 1.00 65.88 129 GLY A N 1
ATOM 959 C CA . GLY A 1 129 ? 17.576 11.385 -12.882 1.00 65.88 129 GLY A CA 1
ATOM 960 C C . GLY A 1 129 ? 16.285 11.617 -13.664 1.00 65.88 129 GLY A C 1
ATOM 961 O O . GLY A 1 129 ? 16.325 11.576 -14.889 1.00 65.88 129 GLY A O 1
ATOM 962 N N . TYR A 1 130 ? 15.156 11.839 -12.981 1.00 65.19 130 TYR A N 1
ATOM 963 C CA . TYR A 1 130 ? 13.838 12.047 -13.588 1.00 65.19 130 TYR A CA 1
ATOM 964 C C . TYR A 1 130 ? 12.865 12.782 -12.654 1.00 65.19 130 TYR A C 1
ATOM 966 O O . TYR A 1 130 ? 12.965 12.723 -11.424 1.00 65.19 130 TYR A O 1
ATOM 974 N N . ASN A 1 131 ? 11.866 13.434 -13.255 1.00 66.81 131 ASN A N 1
ATOM 975 C CA . ASN A 1 131 ? 10.841 14.244 -12.589 1.00 66.81 131 ASN A CA 1
ATOM 976 C C . ASN A 1 131 ? 9.725 13.391 -11.952 1.00 66.81 131 ASN A C 1
ATOM 978 O O . ASN A 1 131 ? 8.544 13.632 -12.176 1.00 66.81 131 ASN A O 1
ATOM 982 N N . SER A 1 132 ? 10.061 12.426 -11.091 1.00 64.38 132 SER A N 1
ATOM 983 C CA . SER A 1 132 ? 9.051 11.653 -10.329 1.00 64.38 132 SER A CA 1
ATOM 984 C C . SER A 1 132 ? 8.344 12.448 -9.215 1.00 64.38 132 SER A C 1
ATOM 986 O O . SER A 1 132 ? 7.680 11.866 -8.354 1.00 64.38 132 SER A O 1
ATOM 988 N N . GLY A 1 133 ? 8.474 13.777 -9.228 1.00 67.38 133 GLY A N 1
ATOM 989 C CA . GLY A 1 133 ? 7.955 14.688 -8.217 1.00 67.38 133 GLY A CA 1
ATOM 990 C C . GLY A 1 133 ? 8.708 14.632 -6.882 1.00 67.38 133 GLY A C 1
ATOM 991 O O . GLY A 1 133 ? 9.431 13.689 -6.571 1.00 67.38 133 GLY A O 1
ATOM 992 N N . GLU A 1 134 ? 8.531 15.668 -6.056 1.00 72.38 134 GLU A N 1
ATOM 993 C CA . GLU A 1 134 ? 9.245 15.837 -4.775 1.00 72.38 134 GLU A CA 1
ATOM 994 C C . GLU A 1 134 ? 8.961 14.712 -3.753 1.00 72.38 134 GLU A C 1
ATOM 996 O O . GLU A 1 134 ? 9.719 14.505 -2.803 1.00 72.38 134 GLU A O 1
ATOM 1001 N N . SER A 1 135 ? 7.844 13.993 -3.900 1.00 82.62 135 SER A N 1
ATOM 1002 C CA . SER A 1 135 ? 7.430 12.937 -2.975 1.00 82.62 135 SER A CA 1
ATOM 1003 C C . SER A 1 135 ? 6.459 11.950 -3.632 1.00 82.62 135 SER A C 1
ATOM 1005 O O . SER A 1 135 ? 5.855 12.274 -4.656 1.00 82.62 135 SER A O 1
ATOM 1007 N N . PRO A 1 136 ? 6.208 10.770 -3.028 1.00 85.06 136 PRO A N 1
ATOM 1008 C CA . PRO A 1 136 ? 5.184 9.872 -3.544 1.00 85.06 136 PRO A CA 1
ATOM 1009 C C . PRO A 1 136 ? 3.801 10.525 -3.636 1.00 85.06 136 PRO A C 1
ATOM 1011 O O . PRO A 1 136 ? 3.015 10.122 -4.485 1.00 85.06 136 PRO A O 1
ATOM 1014 N N . ALA A 1 137 ? 3.490 11.543 -2.826 1.00 86.88 137 ALA A N 1
ATOM 1015 C CA . ALA A 1 137 ? 2.195 12.224 -2.843 1.00 86.88 137 ALA A CA 1
ATOM 1016 C C . ALA A 1 137 ? 1.924 13.029 -4.127 1.00 86.88 137 ALA A C 1
ATOM 1018 O O . ALA A 1 137 ? 0.779 13.366 -4.410 1.00 86.88 137 ALA A O 1
ATOM 1019 N N . VAL A 1 138 ? 2.953 13.362 -4.903 1.00 86.38 138 VAL A N 1
ATOM 1020 C CA . VAL A 1 138 ? 2.800 14.158 -6.133 1.00 86.38 138 VAL A CA 1
ATOM 1021 C C . VAL A 1 138 ? 3.012 13.337 -7.401 1.00 86.38 138 VAL A C 1
ATOM 1023 O O . VAL A 1 138 ? 2.892 13.869 -8.497 1.00 86.38 138 VAL A O 1
ATOM 1026 N N . ARG A 1 139 ? 3.295 12.038 -7.263 1.00 89.12 139 ARG A N 1
ATOM 1027 C CA . ARG A 1 139 ? 3.453 11.128 -8.398 1.00 89.12 139 ARG A CA 1
ATOM 1028 C C . ARG A 1 139 ? 2.127 10.926 -9.111 1.00 89.12 139 ARG A C 1
ATOM 1030 O O . ARG A 1 139 ? 1.130 10.568 -8.476 1.00 89.12 139 ARG A O 1
ATOM 1037 N N . ASP A 1 140 ? 2.156 11.088 -10.426 1.00 89.38 140 ASP A N 1
ATOM 1038 C CA . ASP A 1 140 ? 1.047 10.705 -11.286 1.00 89.38 140 ASP A CA 1
ATOM 1039 C C . ASP A 1 140 ? 1.013 9.185 -11.417 1.00 89.38 140 ASP A C 1
ATOM 1041 O O . ASP A 1 140 ? 1.934 8.577 -11.957 1.00 89.38 140 ASP A O 1
ATOM 1045 N N . ALA A 1 141 ? -0.043 8.568 -10.899 1.00 90.94 141 ALA A N 1
ATOM 1046 C CA . ALA A 1 141 ? -0.185 7.126 -10.909 1.00 90.94 141 ALA A CA 1
ATOM 1047 C C . ALA A 1 141 ? -0.490 6.546 -12.295 1.00 90.94 141 ALA A C 1
ATOM 1049 O O . ALA A 1 141 ? -0.404 5.331 -12.439 1.00 90.94 141 ALA A O 1
ATOM 1050 N N . ASN A 1 142 ? -0.817 7.372 -13.290 1.00 87.94 142 ASN A N 1
ATOM 1051 C CA . ASN A 1 142 ? -1.080 6.939 -14.661 1.00 87.94 142 ASN A CA 1
ATOM 1052 C C . ASN A 1 142 ? 0.208 6.795 -15.486 1.00 87.94 142 ASN A C 1
ATOM 1054 O O . ASN A 1 142 ? 0.222 6.076 -16.483 1.00 87.94 142 ASN A O 1
ATOM 1058 N N . LEU A 1 143 ? 1.313 7.396 -15.034 1.00 90.19 143 LEU A N 1
ATOM 1059 C CA . LEU A 1 143 ? 2.617 7.261 -15.676 1.00 90.19 143 LEU A CA 1
ATOM 1060 C C . LEU A 1 143 ? 3.309 5.969 -15.233 1.00 90.19 143 LEU A C 1
ATOM 1062 O O . LEU A 1 143 ? 3.557 5.758 -14.041 1.00 90.19 143 LEU A O 1
ATOM 1066 N N . LEU A 1 144 ? 3.706 5.133 -16.199 1.00 92.38 144 LEU A N 1
ATOM 1067 C CA . LEU A 1 144 ? 4.475 3.908 -15.943 1.00 92.38 144 LEU A CA 1
ATOM 1068 C C . LEU A 1 144 ? 5.737 4.192 -15.129 1.00 92.38 144 LEU A C 1
ATOM 1070 O O . LEU A 1 144 ? 6.077 3.457 -14.204 1.00 92.38 144 LEU A O 1
ATOM 1074 N N . GLU A 1 145 ? 6.400 5.301 -15.433 1.00 92.44 145 GLU A N 1
ATOM 1075 C CA . GLU A 1 145 ? 7.555 5.746 -14.683 1.00 92.44 145 GLU A CA 1
ATOM 1076 C C . GLU A 1 145 ? 7.238 5.871 -13.184 1.00 92.44 145 GLU A C 1
ATOM 1078 O O . GLU A 1 145 ? 7.861 5.205 -12.356 1.00 92.44 145 GLU A O 1
ATOM 1083 N N . SER A 1 146 ? 6.232 6.660 -12.810 1.00 92.06 146 SER A N 1
ATOM 1084 C CA . SER A 1 146 ? 5.812 6.802 -11.413 1.00 92.06 146 SER A CA 1
ATOM 1085 C C . SER A 1 146 ? 5.482 5.464 -10.754 1.00 92.06 146 SER A C 1
ATOM 1087 O O . SER A 1 146 ? 5.774 5.287 -9.572 1.00 92.06 146 SER A O 1
ATOM 1089 N N . GLN A 1 147 ? 4.901 4.521 -11.500 1.00 94.12 147 GLN A N 1
ATOM 1090 C CA . GLN A 1 147 ? 4.538 3.189 -11.010 1.00 94.12 147 GLN A CA 1
ATOM 1091 C C . GLN A 1 147 ? 5.765 2.302 -10.735 1.00 94.12 147 GLN A C 1
ATOM 1093 O O . GLN A 1 147 ? 5.743 1.525 -9.784 1.00 94.12 147 GLN A O 1
ATOM 1098 N N . LEU A 1 148 ? 6.843 2.439 -11.516 1.00 94.25 148 LEU A N 1
ATOM 1099 C CA . LEU A 1 148 ? 8.113 1.730 -11.300 1.00 94.25 148 LEU A CA 1
ATOM 1100 C C . LEU A 1 148 ? 8.927 2.321 -10.145 1.00 94.25 148 LEU A C 1
ATOM 1102 O O . LEU A 1 148 ? 9.818 1.669 -9.600 1.00 94.25 148 LEU A O 1
ATOM 1106 N N . GLU A 1 149 ? 8.651 3.570 -9.772 1.00 93.12 149 GLU A N 1
ATOM 1107 C CA . GLU A 1 149 ? 9.468 4.288 -8.803 1.00 93.12 149 GLU A CA 1
ATOM 1108 C C . GLU A 1 149 ? 9.566 3.676 -7.396 1.00 93.12 149 GLU A C 1
ATOM 1110 O O . GLU A 1 149 ? 10.616 3.776 -6.760 1.00 93.12 149 GLU A O 1
ATOM 1115 N N . PRO A 1 150 ? 8.523 3.039 -6.851 1.00 93.75 150 PRO A N 1
ATOM 1116 C CA . PRO A 1 150 ? 8.603 2.448 -5.523 1.00 93.75 150 PRO A CA 1
ATOM 1117 C C . PRO A 1 150 ? 9.608 1.300 -5.408 1.00 93.75 150 PRO A C 1
ATOM 1119 O O . PRO A 1 150 ? 10.105 1.054 -4.307 1.00 93.75 150 PRO A O 1
ATOM 1122 N N . TRP A 1 151 ? 9.929 0.618 -6.512 1.00 94.62 151 TRP A N 1
ATOM 1123 C CA . TRP A 1 151 ? 10.847 -0.516 -6.498 1.00 94.62 151 TRP A CA 1
ATOM 1124 C C . TRP A 1 151 ? 12.274 -0.095 -6.118 1.00 94.62 151 TRP A C 1
ATOM 1126 O O . TRP A 1 151 ? 12.788 0.911 -6.625 1.00 94.62 151 TRP A O 1
ATOM 1136 N N . PRO A 1 152 ? 12.977 -0.867 -5.270 1.00 92.06 152 PRO A N 1
ATOM 1137 C CA . PRO A 1 152 ? 14.395 -0.653 -5.025 1.00 92.06 152 PRO A CA 1
ATOM 1138 C C . PRO A 1 152 ? 15.220 -1.031 -6.263 1.00 92.06 152 PRO A C 1
ATOM 1140 O O . PRO A 1 152 ? 14.819 -1.860 -7.077 1.00 92.06 152 PRO A O 1
ATOM 1143 N N . THR A 1 153 ? 16.414 -0.449 -6.391 1.00 92.25 153 THR A N 1
ATOM 1144 C CA . THR A 1 153 ? 17.305 -0.647 -7.550 1.00 92.25 153 THR A CA 1
ATOM 1145 C C . THR A 1 153 ? 17.604 -2.122 -7.836 1.00 92.25 153 THR A C 1
ATOM 1147 O O . THR A 1 153 ? 17.641 -2.530 -8.992 1.00 92.25 153 THR A O 1
ATOM 1150 N N . SER A 1 154 ? 17.747 -2.945 -6.792 1.00 93.06 154 SER A N 1
ATOM 1151 C CA . SER A 1 154 ? 17.955 -4.388 -6.939 1.00 93.06 154 SER A CA 1
ATOM 1152 C C . SER A 1 154 ? 16.794 -5.098 -7.632 1.00 93.06 154 SER A C 1
ATOM 1154 O O . SER A 1 154 ? 17.026 -6.048 -8.370 1.00 93.06 154 SER A O 1
ATOM 1156 N N . ASP A 1 155 ? 15.556 -4.664 -7.394 1.00 94.00 155 ASP A N 1
ATOM 1157 C CA . ASP A 1 155 ? 14.376 -5.309 -7.973 1.00 94.00 155 ASP A CA 1
ATOM 1158 C C . ASP A 1 155 ? 14.107 -4.797 -9.390 1.00 94.00 155 ASP A C 1
ATOM 1160 O O . ASP A 1 155 ? 13.749 -5.591 -10.252 1.00 94.00 155 ASP A O 1
ATOM 1164 N N . LEU A 1 156 ? 14.415 -3.526 -9.681 1.00 95.75 156 LEU A N 1
ATOM 1165 C CA . LEU A 1 156 ? 14.457 -3.022 -11.062 1.00 95.75 156 LEU A CA 1
ATOM 1166 C C . LEU A 1 156 ? 15.452 -3.817 -11.923 1.00 95.75 156 LEU A C 1
ATOM 1168 O O . LEU A 1 156 ? 15.135 -4.214 -13.041 1.00 95.75 156 LEU A O 1
ATOM 1172 N N . ARG A 1 157 ? 16.638 -4.109 -11.376 1.00 95.69 157 ARG A N 1
ATOM 1173 C CA . ARG A 1 157 ? 17.650 -4.941 -12.039 1.00 95.69 157 ARG A CA 1
ATOM 1174 C C . ARG A 1 157 ? 17.166 -6.366 -12.276 1.00 95.69 157 ARG A C 1
ATOM 1176 O O . ARG A 1 157 ? 17.292 -6.872 -13.385 1.00 95.69 157 ARG A O 1
ATOM 1183 N N . LYS A 1 158 ? 16.603 -7.010 -11.248 1.00 94.69 158 LYS A N 1
ATOM 1184 C CA . LYS A 1 158 ? 16.011 -8.350 -11.388 1.00 94.69 158 LYS A CA 1
ATOM 1185 C C . LYS A 1 158 ? 14.945 -8.372 -12.475 1.00 94.69 158 LYS A C 1
ATOM 1187 O O . LYS A 1 158 ? 14.926 -9.316 -13.246 1.00 94.69 158 LYS A O 1
ATOM 1192 N N . ARG A 1 159 ? 14.111 -7.336 -12.554 1.00 96.12 159 ARG A N 1
ATOM 1193 C CA . ARG A 1 159 ? 13.068 -7.208 -13.573 1.00 96.12 159 ARG A CA 1
ATOM 1194 C C . ARG A 1 159 ? 13.642 -7.175 -14.989 1.00 96.12 159 ARG A C 1
ATOM 1196 O O . ARG A 1 159 ? 13.192 -7.932 -15.834 1.00 96.12 159 ARG A O 1
ATOM 1203 N N . LEU A 1 160 ? 14.677 -6.366 -15.242 1.00 97.06 160 LEU A N 1
ATOM 1204 C CA . LEU A 1 160 ? 15.378 -6.362 -16.540 1.00 97.06 160 LEU A CA 1
ATOM 1205 C C . LEU A 1 160 ? 15.893 -7.755 -16.914 1.00 97.06 160 LEU A C 1
ATOM 1207 O O . LEU A 1 160 ? 15.685 -8.218 -18.030 1.00 97.06 160 LEU A O 1
ATOM 1211 N N . VAL A 1 161 ? 16.519 -8.445 -15.963 1.00 96.81 161 VAL A N 1
ATOM 1212 C CA . VAL A 1 161 ? 17.088 -9.776 -16.206 1.00 96.81 161 VAL A CA 1
ATOM 1213 C C . VAL A 1 161 ? 16.001 -10.833 -16.424 1.00 96.81 161 VAL A C 1
ATOM 1215 O O . VAL A 1 161 ? 16.067 -11.598 -17.379 1.00 96.81 161 VAL A O 1
ATOM 1218 N N . HIS A 1 162 ? 15.003 -10.899 -15.543 1.00 96.06 162 HIS A N 1
ATOM 1219 C CA . HIS A 1 162 ? 14.005 -11.969 -15.547 1.00 96.06 162 HIS A CA 1
ATOM 1220 C C . HIS A 1 162 ? 12.905 -11.764 -16.587 1.00 96.06 162 HIS A C 1
ATOM 1222 O O . HIS A 1 162 ? 12.534 -12.723 -17.257 1.00 96.06 162 HIS A O 1
ATOM 1228 N N . ASP A 1 163 ? 12.393 -10.541 -16.724 1.00 96.06 163 ASP A N 1
ATOM 1229 C CA . ASP A 1 163 ? 11.215 -10.265 -17.551 1.00 96.06 163 ASP A CA 1
ATOM 1230 C C . ASP A 1 163 ? 11.580 -9.808 -18.970 1.00 96.06 163 ASP A C 1
ATOM 1232 O O . ASP A 1 163 ? 10.763 -9.940 -19.882 1.00 96.06 163 ASP A O 1
ATOM 1236 N N . PHE A 1 164 ? 12.800 -9.293 -19.164 1.00 96.50 164 PHE A N 1
ATOM 1237 C CA . PHE A 1 164 ? 13.288 -8.790 -20.456 1.00 96.50 164 PHE A CA 1
ATOM 1238 C C . PHE A 1 164 ? 14.540 -9.513 -20.975 1.00 96.50 164 PHE A C 1
ATOM 1240 O O . PHE A 1 164 ? 15.007 -9.211 -22.069 1.00 96.50 164 PHE A O 1
ATOM 1247 N N . GLY A 1 165 ? 15.067 -10.493 -20.232 1.00 97.06 165 GLY A N 1
ATOM 1248 C CA . GLY A 1 165 ? 16.184 -11.331 -20.681 1.00 97.06 165 GLY A CA 1
ATOM 1249 C C . GLY A 1 165 ? 17.545 -10.631 -20.707 1.00 97.06 165 GLY A C 1
ATOM 1250 O O . GLY A 1 165 ? 18.466 -11.119 -21.358 1.00 97.06 165 GLY A O 1
ATOM 1251 N N . GLU A 1 166 ? 17.687 -9.498 -20.016 1.00 97.44 166 GLU A N 1
ATOM 1252 C CA . GLU A 1 166 ? 18.940 -8.743 -19.971 1.00 97.44 166 GLU A CA 1
ATOM 1253 C C . GLU A 1 166 ? 20.047 -9.478 -19.202 1.00 97.44 166 GLU A C 1
ATOM 1255 O O . GLU A 1 166 ? 19.802 -10.230 -18.254 1.00 97.44 166 GLU A O 1
ATOM 1260 N N . SER A 1 167 ? 21.305 -9.214 -19.559 1.00 96.56 167 SER A N 1
ATOM 1261 C CA . SER A 1 167 ? 22.456 -9.795 -18.862 1.00 96.56 167 SER A CA 1
ATOM 1262 C C . SER A 1 167 ? 22.659 -9.156 -17.487 1.00 96.56 167 SER A C 1
ATOM 1264 O O . SER A 1 167 ? 22.834 -7.944 -17.364 1.00 96.56 167 SER A O 1
ATOM 1266 N N . PHE A 1 168 ? 22.729 -9.972 -16.428 1.00 93.88 168 PHE A N 1
ATOM 1267 C CA . PHE A 1 168 ? 23.005 -9.467 -15.076 1.00 93.88 168 PHE A CA 1
ATOM 1268 C C . PHE A 1 168 ? 24.333 -8.699 -14.999 1.00 93.88 168 PHE A C 1
ATOM 1270 O O . PHE A 1 168 ? 24.394 -7.669 -14.333 1.00 93.88 168 PHE A O 1
ATOM 1277 N N . LEU A 1 169 ? 25.375 -9.176 -15.691 1.00 92.12 169 LEU A N 1
ATOM 1278 C CA . LEU A 1 169 ? 26.697 -8.538 -15.693 1.00 92.12 169 LEU A CA 1
ATOM 1279 C C . LEU A 1 169 ? 26.665 -7.150 -16.340 1.00 92.12 169 LEU A C 1
ATOM 1281 O O . LEU A 1 169 ? 27.393 -6.262 -15.909 1.00 92.12 169 LEU A O 1
ATOM 1285 N N . GLU A 1 170 ? 25.797 -6.952 -17.330 1.00 94.50 170 GLU A N 1
ATOM 1286 C CA . GLU A 1 170 ? 25.588 -5.642 -17.947 1.00 94.50 170 GLU A CA 1
ATOM 1287 C C . GLU A 1 170 ? 24.737 -4.722 -17.070 1.00 94.50 170 GLU A C 1
ATOM 1289 O O . GLU A 1 170 ? 24.931 -3.510 -17.091 1.00 94.50 170 GLU A O 1
ATOM 1294 N N . MET A 1 171 ? 23.801 -5.275 -16.288 1.00 94.81 171 MET A N 1
ATOM 1295 C CA . MET A 1 171 ? 22.914 -4.476 -15.440 1.00 94.81 171 MET A CA 1
ATOM 1296 C C . MET A 1 171 ? 23.543 -4.078 -14.103 1.00 94.81 171 MET A C 1
ATOM 1298 O O . MET A 1 171 ? 23.106 -3.101 -13.490 1.00 94.81 171 MET A O 1
ATOM 1302 N N . ASP A 1 172 ? 24.500 -4.851 -13.589 1.00 90.12 172 ASP A N 1
ATOM 1303 C CA . ASP A 1 172 ? 25.107 -4.607 -12.279 1.00 90.12 172 ASP A CA 1
ATOM 1304 C C . ASP A 1 172 ? 25.787 -3.232 -12.134 1.00 90.12 172 ASP A C 1
ATOM 1306 O O . ASP A 1 172 ? 25.489 -2.558 -11.140 1.00 90.12 172 ASP A O 1
ATOM 1310 N N . PRO A 1 173 ? 26.596 -2.756 -13.108 1.00 92.19 173 PRO A N 1
ATOM 1311 C CA . PRO A 1 173 ? 27.240 -1.447 -13.009 1.00 92.19 173 PRO A CA 1
ATOM 1312 C C . PRO A 1 173 ? 26.278 -0.279 -13.252 1.00 92.19 173 PRO A C 1
ATOM 1314 O O . PRO A 1 173 ? 26.638 0.867 -12.999 1.00 92.19 173 PRO A O 1
ATOM 1317 N N . LEU A 1 174 ? 25.065 -0.538 -13.755 1.00 90.12 174 LEU A N 1
ATOM 1318 C CA . LEU A 1 174 ? 24.114 0.526 -14.050 1.00 90.12 174 LEU A CA 1
ATOM 1319 C C . LEU A 1 174 ? 23.551 1.128 -12.764 1.00 90.12 174 LEU A C 1
ATOM 1321 O O . LEU A 1 174 ? 23.100 0.421 -11.850 1.00 90.12 174 LEU A O 1
ATOM 1325 N N . ASP A 1 175 ? 23.526 2.457 -12.740 1.00 87.31 175 ASP A N 1
ATOM 1326 C CA . ASP A 1 175 ? 22.843 3.223 -11.713 1.00 87.31 175 ASP A CA 1
ATOM 1327 C C . ASP A 1 175 ? 21.314 3.098 -11.835 1.00 87.31 175 ASP A C 1
ATOM 1329 O O . ASP A 1 175 ? 20.753 2.509 -12.764 1.00 87.31 175 ASP A O 1
ATOM 1333 N N . ARG A 1 176 ? 20.600 3.640 -10.845 1.00 90.62 176 ARG A N 1
ATOM 1334 C CA . ARG A 1 176 ? 19.135 3.563 -10.812 1.00 90.62 176 ARG A CA 1
ATOM 1335 C C . ARG A 1 176 ? 18.493 4.226 -12.033 1.00 90.62 176 ARG A C 1
ATOM 1337 O O . ARG A 1 176 ? 17.495 3.701 -12.527 1.00 90.62 176 ARG A O 1
ATOM 1344 N N . LYS A 1 177 ? 19.024 5.370 -12.468 1.00 88.62 177 LYS A N 1
ATOM 1345 C CA . LYS A 1 177 ? 18.489 6.146 -13.587 1.00 88.62 177 LYS A CA 1
ATOM 1346 C C . LYS A 1 177 ? 18.549 5.317 -14.868 1.00 88.62 177 LYS A C 1
ATOM 1348 O O . LYS A 1 177 ? 17.508 5.057 -15.464 1.00 88.62 177 LYS A O 1
ATOM 1353 N N . SER A 1 178 ? 19.732 4.806 -15.193 1.00 93.25 178 SER A N 1
ATOM 1354 C CA . SER A 1 178 ? 20.002 3.993 -16.381 1.00 93.25 178 SER A CA 1
ATOM 1355 C C . SER A 1 178 ? 19.160 2.715 -16.393 1.00 93.25 178 SER A C 1
ATOM 1357 O O . SER A 1 178 ? 18.602 2.343 -17.423 1.00 93.25 178 SER A O 1
ATOM 1359 N N . LEU A 1 179 ? 18.991 2.059 -15.235 1.00 94.44 179 LEU A N 1
ATOM 1360 C CA . LEU A 1 179 ? 18.098 0.900 -15.107 1.00 94.44 179 LEU A CA 1
ATOM 1361 C C . LEU A 1 179 ? 16.634 1.260 -15.408 1.00 94.44 179 LEU A C 1
ATOM 1363 O O . LEU A 1 179 ? 15.935 0.486 -16.059 1.00 94.44 179 LEU A O 1
ATOM 1367 N N . ARG A 1 180 ? 16.146 2.418 -14.941 1.00 93.88 180 ARG A N 1
ATOM 1368 C CA . ARG A 1 180 ? 14.765 2.861 -15.209 1.00 93.88 180 ARG A CA 1
ATOM 1369 C C . ARG A 1 180 ? 14.569 3.263 -16.664 1.00 93.88 180 ARG A C 1
ATOM 1371 O O . ARG A 1 180 ? 13.573 2.848 -17.243 1.00 93.88 180 ARG A O 1
ATOM 1378 N N . GLU A 1 181 ? 15.503 4.001 -17.255 1.00 94.00 181 GLU A N 1
ATOM 1379 C CA . GLU A 1 181 ? 15.468 4.357 -18.681 1.00 94.00 181 GLU A CA 1
ATOM 1380 C C . GLU A 1 181 ? 15.425 3.101 -19.558 1.00 94.00 181 GLU A C 1
ATOM 1382 O O . GLU A 1 181 ? 14.558 2.985 -20.423 1.00 94.00 181 GLU A O 1
ATOM 1387 N N . ARG A 1 182 ? 16.273 2.107 -19.262 1.00 96.19 182 ARG A N 1
ATOM 1388 C CA . ARG A 1 182 ? 16.285 0.825 -19.981 1.00 96.19 182 ARG A CA 1
ATOM 1389 C C . ARG A 1 182 ? 14.975 0.052 -19.809 1.00 96.19 182 ARG A C 1
ATOM 1391 O O . ARG A 1 182 ? 14.449 -0.464 -20.788 1.00 96.19 182 ARG A O 1
ATOM 1398 N N . LEU A 1 183 ? 14.402 0.016 -18.600 1.00 95.75 183 LEU A N 1
ATOM 1399 C CA . LEU A 1 183 ? 13.079 -0.585 -18.373 1.00 95.75 183 LEU A CA 1
ATOM 1400 C C . LEU A 1 183 ? 11.993 0.106 -19.200 1.00 95.75 183 LEU A C 1
ATOM 1402 O O . LEU A 1 183 ? 11.212 -0.569 -19.862 1.00 95.75 183 LEU A O 1
ATOM 1406 N N . LEU A 1 184 ? 11.930 1.438 -19.153 1.00 94.81 184 LEU A N 1
ATOM 1407 C CA . LEU A 1 184 ? 10.936 2.215 -19.893 1.00 94.81 184 LEU A CA 1
ATOM 1408 C C . LEU A 1 184 ? 11.057 1.987 -21.404 1.00 94.81 184 LEU A C 1
ATOM 1410 O O . LEU A 1 184 ? 10.030 1.842 -22.065 1.00 94.81 184 LEU A O 1
ATOM 1414 N N . GLN A 1 185 ? 12.283 1.884 -21.924 1.00 95.25 185 GLN A N 1
ATOM 1415 C CA . GLN A 1 185 ? 12.523 1.553 -23.326 1.00 95.25 185 GLN A CA 1
ATOM 1416 C C . GLN A 1 185 ? 11.967 0.169 -23.683 1.00 95.25 185 GLN A C 1
ATOM 1418 O O . GLN A 1 185 ? 11.193 0.061 -24.624 1.00 95.25 185 GLN A O 1
ATOM 1423 N N . HIS A 1 186 ? 12.243 -0.862 -22.879 1.00 95.81 186 HIS A N 1
ATOM 1424 C CA . HIS A 1 186 ? 11.690 -2.207 -23.097 1.00 95.81 186 HIS A CA 1
ATOM 1425 C C . HIS A 1 186 ? 10.157 -2.249 -23.093 1.00 95.81 186 HIS A C 1
ATOM 1427 O O . HIS A 1 186 ? 9.534 -2.954 -23.888 1.00 95.81 186 HIS A O 1
ATOM 1433 N N . TYR A 1 187 ? 9.526 -1.491 -22.195 1.00 95.12 187 TYR A N 1
ATOM 1434 C CA . TYR A 1 187 ? 8.072 -1.346 -22.189 1.00 95.12 187 TYR A CA 1
ATOM 1435 C C . TYR A 1 187 ? 7.567 -0.690 -23.478 1.00 95.12 187 TYR A C 1
ATOM 1437 O O . TYR A 1 187 ? 6.596 -1.167 -24.066 1.00 95.12 187 TYR A O 1
ATOM 1445 N N . LYS A 1 188 ? 8.236 0.369 -23.934 1.00 92.31 188 LYS A N 1
ATOM 1446 C CA . LYS A 1 188 ? 7.900 1.044 -25.186 1.00 92.31 188 LYS A CA 1
ATOM 1447 C C . LYS A 1 188 ? 8.039 0.102 -26.387 1.00 92.31 188 LYS A C 1
ATOM 1449 O O . LYS A 1 188 ? 7.068 -0.078 -27.113 1.00 92.31 188 LYS A O 1
ATOM 1454 N N . ASP A 1 189 ? 9.174 -0.581 -26.518 1.00 92.44 189 ASP A N 1
ATOM 1455 C CA . ASP A 1 189 ? 9.443 -1.512 -27.621 1.00 92.44 189 ASP A CA 1
ATOM 1456 C C . ASP A 1 189 ? 8.400 -2.636 -27.679 1.00 92.44 189 ASP A C 1
ATOM 1458 O O . ASP A 1 189 ? 7.932 -3.024 -28.750 1.00 92.44 189 ASP A O 1
ATOM 1462 N N . ARG A 1 190 ? 7.969 -3.136 -26.513 1.00 90.88 190 ARG A N 1
ATOM 1463 C CA . ARG A 1 190 ? 6.898 -4.134 -26.425 1.00 90.88 190 ARG A CA 1
ATOM 1464 C C . ARG A 1 190 ? 5.547 -3.584 -26.888 1.00 90.88 190 ARG A C 1
ATOM 1466 O O . ARG A 1 190 ? 4.801 -4.313 -27.542 1.00 90.88 190 ARG A O 1
ATOM 1473 N N . ALA A 1 191 ? 5.213 -2.345 -26.527 1.00 88.62 191 ALA A N 1
ATOM 1474 C CA . ALA A 1 191 ? 3.976 -1.703 -26.968 1.00 88.62 191 ALA A CA 1
ATOM 1475 C C . ALA A 1 191 ? 3.968 -1.508 -28.495 1.00 88.62 191 ALA A C 1
ATOM 1477 O O . ALA A 1 191 ? 2.986 -1.862 -29.150 1.00 88.62 191 ALA A O 1
ATOM 1478 N N . ASP A 1 192 ? 5.089 -1.049 -29.055 1.00 88.19 192 ASP A N 1
ATOM 1479 C CA . ASP A 1 192 ? 5.266 -0.822 -30.494 1.00 88.19 192 ASP A CA 1
ATOM 1480 C C . ASP A 1 192 ? 5.233 -2.152 -31.283 1.00 88.19 192 ASP A C 1
ATOM 1482 O O . ASP A 1 192 ? 4.583 -2.271 -32.330 1.00 88.19 192 ASP A O 1
ATOM 1486 N N . GLY A 1 193 ? 5.860 -3.203 -30.742 1.00 88.06 193 GLY A N 1
ATOM 1487 C CA . GLY A 1 193 ? 5.834 -4.549 -31.321 1.00 88.06 193 GLY A CA 1
ATOM 1488 C C . GLY A 1 193 ? 4.438 -5.183 -31.321 1.00 88.06 193 GLY A C 1
ATOM 1489 O O . GLY A 1 193 ? 4.044 -5.815 -32.304 1.00 88.06 193 GLY A O 1
ATOM 1490 N N . ALA A 1 194 ? 3.654 -4.978 -30.257 1.00 83.38 194 ALA A N 1
ATOM 1491 C CA . ALA A 1 194 ? 2.276 -5.461 -30.193 1.00 83.38 194 ALA A CA 1
ATOM 1492 C C . ALA A 1 194 ? 1.379 -4.776 -31.239 1.00 83.38 194 ALA A C 1
ATOM 1494 O O . ALA A 1 194 ? 0.611 -5.462 -31.916 1.00 83.38 194 ALA A O 1
ATOM 1495 N N . ALA A 1 195 ? 1.520 -3.458 -31.430 1.00 77.69 195 ALA A N 1
ATOM 1496 C CA . ALA A 1 195 ? 0.739 -2.698 -32.409 1.00 77.69 195 ALA A CA 1
ATOM 1497 C C . ALA A 1 195 ? 0.960 -3.188 -33.852 1.00 77.69 195 ALA A C 1
ATOM 1499 O O . ALA A 1 195 ? 0.006 -3.330 -34.616 1.00 77.69 195 ALA A O 1
ATOM 1500 N N . THR A 1 196 ? 2.203 -3.531 -34.198 1.00 79.12 196 THR A N 1
ATOM 1501 C CA . THR A 1 196 ? 2.569 -4.003 -35.545 1.00 79.12 196 THR A CA 1
ATOM 1502 C C . THR A 1 196 ? 1.973 -5.380 -35.872 1.00 79.12 196 THR A C 1
ATOM 1504 O O . THR A 1 196 ? 1.682 -5.681 -37.026 1.00 79.12 196 THR A O 1
ATOM 1507 N N . SER A 1 197 ? 1.757 -6.231 -34.863 1.00 74.00 197 SER A N 1
ATOM 1508 C CA . SER A 1 197 ? 1.207 -7.580 -35.070 1.00 74.00 197 SER A CA 1
ATOM 1509 C C . SER A 1 197 ? -0.303 -7.605 -35.341 1.00 74.00 197 SER A C 1
ATOM 1511 O O . SER A 1 197 ? -0.783 -8.502 -36.030 1.00 74.00 197 SER A O 1
ATOM 1513 N N . VAL A 1 198 ? -1.056 -6.621 -34.833 1.00 70.69 198 VAL A N 1
ATOM 1514 C CA . VAL A 1 198 ? -2.523 -6.572 -34.969 1.00 70.69 198 VAL A CA 1
ATOM 1515 C C . VAL A 1 198 ? -2.943 -5.996 -36.323 1.00 70.69 198 VAL A C 1
ATOM 1517 O O . VAL A 1 198 ? -3.912 -6.468 -36.914 1.00 70.69 198 VAL A O 1
ATOM 1520 N N . SER A 1 199 ? -2.197 -5.027 -36.859 1.00 64.38 199 SER A N 1
ATOM 1521 C CA . SER A 1 199 ? -2.501 -4.416 -38.161 1.00 64.38 199 SER A CA 1
ATOM 1522 C C . SER A 1 199 ? -2.317 -5.376 -39.341 1.00 64.38 199 SER A C 1
ATOM 1524 O O . SER A 1 199 ? -3.004 -5.239 -40.347 1.00 64.38 199 SER A O 1
ATOM 1526 N N . ALA A 1 200 ? -1.461 -6.394 -39.218 1.00 65.50 200 ALA A N 1
ATOM 1527 C CA . ALA A 1 200 ? -1.278 -7.399 -40.266 1.00 65.50 200 ALA A CA 1
ATOM 1528 C C . ALA A 1 200 ? -2.445 -8.404 -40.377 1.00 65.50 200 ALA A C 1
ATOM 1530 O O . ALA A 1 200 ? -2.566 -9.075 -41.400 1.00 65.50 200 ALA A O 1
ATOM 1531 N N . ALA A 1 201 ? -3.291 -8.526 -39.346 1.00 63.84 201 ALA A N 1
ATOM 1532 C CA . ALA A 1 201 ? -4.354 -9.532 -39.289 1.00 63.84 201 ALA A CA 1
ATOM 1533 C C . ALA A 1 201 ? -5.748 -9.017 -39.704 1.00 63.84 201 ALA A C 1
ATOM 1535 O O . ALA A 1 201 ? -6.615 -9.839 -39.979 1.00 63.84 201 ALA A O 1
ATOM 1536 N N . ASN A 1 202 ? -5.962 -7.697 -39.789 1.00 59.47 202 ASN A N 1
ATOM 1537 C CA . ASN A 1 202 ? -7.285 -7.087 -40.014 1.00 59.47 202 ASN A CA 1
ATOM 1538 C C . ASN A 1 202 ? -7.333 -6.188 -41.269 1.00 59.47 202 ASN A C 1
ATOM 1540 O O . ASN A 1 202 ? -7.806 -5.057 -41.211 1.00 59.47 202 ASN A O 1
ATOM 1544 N N . ASN A 1 203 ? -6.852 -6.682 -42.413 1.00 52.41 203 ASN A N 1
ATOM 1545 C CA . ASN A 1 203 ? -7.035 -6.029 -43.718 1.00 52.41 203 ASN A CA 1
ATOM 1546 C C . ASN A 1 203 ? -8.401 -6.388 -44.341 1.00 52.41 203 ASN A C 1
ATOM 1548 O O . ASN A 1 203 ? -8.452 -6.904 -45.453 1.00 52.41 203 ASN A O 1
ATOM 1552 N N . ASP A 1 204 ? -9.501 -6.110 -43.639 1.00 49.59 204 ASP A N 1
ATOM 1553 C CA . ASP A 1 204 ? -10.839 -6.103 -44.240 1.00 49.59 204 ASP A CA 1
ATOM 1554 C C . ASP A 1 204 ? -11.518 -4.756 -43.955 1.00 49.59 204 ASP A C 1
ATOM 1556 O O . ASP A 1 204 ? -11.724 -4.359 -42.813 1.00 49.59 204 ASP A O 1
ATOM 1560 N N . ASN A 1 205 ? -11.769 -4.046 -45.055 1.00 55.16 205 ASN A N 1
ATOM 1561 C CA . ASN A 1 205 ? -12.313 -2.700 -45.220 1.00 55.16 205 ASN A CA 1
ATOM 1562 C C . ASN A 1 205 ? -13.346 -2.249 -44.168 1.00 55.16 205 ASN A C 1
ATOM 1564 O O . ASN A 1 205 ? -14.498 -2.667 -44.237 1.00 55.16 205 ASN A O 1
ATOM 1568 N N . ASP A 1 206 ? -12.992 -1.272 -43.328 1.00 47.22 206 ASP A N 1
ATOM 1569 C CA . ASP A 1 206 ? -13.974 -0.294 -42.848 1.00 47.22 206 ASP A CA 1
ATOM 1570 C C . ASP A 1 206 ? -13.318 1.084 -42.656 1.00 47.22 206 ASP A C 1
ATOM 1572 O O . ASP A 1 206 ? -12.343 1.253 -41.922 1.00 47.22 206 ASP A O 1
ATOM 1576 N N . HIS A 1 207 ? -13.805 2.056 -43.427 1.00 52.03 207 HIS A N 1
ATOM 1577 C CA . HIS A 1 207 ? -13.362 3.449 -43.466 1.00 52.03 207 HIS A CA 1
ATOM 1578 C C . HIS A 1 207 ? -14.149 4.238 -42.413 1.00 52.03 207 HIS A C 1
ATOM 1580 O O . HIS A 1 207 ? -15.181 4.818 -42.738 1.00 52.03 207 HIS A O 1
ATOM 1586 N N . ASP A 1 208 ? -13.660 4.295 -41.174 1.00 47.62 208 ASP A N 1
ATOM 1587 C CA . ASP A 1 208 ? -14.136 5.292 -40.211 1.00 47.62 208 ASP A CA 1
ATOM 1588 C C . ASP A 1 208 ? -12.963 6.116 -39.665 1.00 47.62 208 ASP A C 1
ATOM 1590 O O . ASP A 1 208 ? -12.006 5.614 -39.072 1.00 47.62 208 ASP A O 1
ATOM 1594 N N . HIS A 1 209 ? -13.024 7.411 -39.970 1.00 45.88 209 HIS A N 1
ATOM 1595 C CA . HIS A 1 209 ? -12.019 8.426 -39.690 1.00 45.88 209 HIS A CA 1
ATOM 1596 C C . HIS A 1 209 ? -12.031 8.820 -38.208 1.00 45.88 209 HIS A C 1
ATOM 1598 O O . HIS A 1 209 ? -12.778 9.714 -37.819 1.00 45.88 209 HIS A O 1
ATOM 1604 N N . ASP A 1 210 ? -11.147 8.231 -37.404 1.00 44.66 210 ASP A N 1
ATOM 1605 C CA . ASP A 1 210 ? -10.856 8.713 -36.046 1.00 44.66 210 ASP A CA 1
ATOM 1606 C C . ASP A 1 210 ? -9.333 8.850 -35.842 1.00 44.66 210 ASP A C 1
ATOM 1608 O O . ASP A 1 210 ? -8.674 8.107 -35.118 1.00 44.66 210 ASP A O 1
ATOM 1612 N N . GLU A 1 211 ? -8.729 9.789 -36.578 1.00 53.22 211 GLU A N 1
ATOM 1613 C CA . GLU A 1 211 ? -7.271 9.875 -36.764 1.00 53.22 211 GLU A CA 1
ATOM 1614 C C . GLU A 1 211 ? -6.528 10.806 -35.780 1.00 53.22 211 GLU A C 1
ATOM 1616 O O . GLU A 1 211 ? -5.331 11.022 -35.949 1.00 53.22 211 GLU A O 1
ATOM 1621 N N . ASN A 1 212 ? -7.167 11.394 -34.755 1.00 46.25 212 ASN A N 1
ATOM 1622 C CA . ASN A 1 212 ? -6.647 12.678 -34.244 1.00 46.25 212 ASN A CA 1
ATOM 1623 C C . ASN A 1 212 ? -6.363 12.857 -32.737 1.00 46.25 212 ASN A C 1
ATOM 1625 O O . ASN A 1 212 ? -6.483 13.981 -32.254 1.00 46.25 212 ASN A O 1
ATOM 1629 N N . ASN A 1 213 ? -5.932 11.841 -31.965 1.00 46.75 213 ASN A N 1
ATOM 1630 C CA . ASN A 1 213 ? -5.482 12.138 -30.582 1.00 46.75 213 ASN A CA 1
ATOM 1631 C C . ASN A 1 213 ? -4.387 11.262 -29.924 1.00 46.75 213 ASN A C 1
ATOM 1633 O O . ASN A 1 213 ? -4.196 11.337 -28.712 1.00 46.75 213 ASN A O 1
ATOM 1637 N N . ASN A 1 214 ? -3.608 10.470 -30.672 1.00 47.22 214 ASN A N 1
ATOM 1638 C CA . ASN A 1 214 ? -2.654 9.504 -30.082 1.00 47.22 214 ASN A CA 1
ATOM 1639 C C . ASN A 1 214 ? -1.203 9.996 -29.865 1.00 47.22 214 ASN A C 1
ATOM 1641 O O . ASN A 1 214 ? -0.324 9.201 -29.537 1.00 47.22 214 ASN A O 1
ATOM 1645 N N . ASN A 1 215 ? -0.912 11.295 -29.984 1.00 52.06 215 ASN A N 1
ATOM 1646 C CA . ASN A 1 215 ? 0.475 11.792 -29.949 1.00 52.06 215 ASN A CA 1
ATOM 1647 C C . ASN A 1 215 ? 1.071 12.027 -28.547 1.00 52.06 215 ASN A C 1
ATOM 1649 O O . ASN A 1 215 ? 2.137 12.636 -28.453 1.00 52.06 215 ASN A O 1
ATOM 1653 N N . ASN A 1 216 ? 0.446 11.567 -27.454 1.00 56.38 216 ASN A N 1
ATOM 1654 C CA . ASN A 1 216 ? 1.089 11.614 -26.137 1.00 56.38 216 ASN A CA 1
ATOM 1655 C C . ASN A 1 216 ? 1.756 10.262 -25.793 1.00 56.38 216 ASN A C 1
ATOM 1657 O O . ASN A 1 216 ? 1.098 9.388 -25.222 1.00 56.38 216 ASN A O 1
ATOM 1661 N N . PRO A 1 217 ? 3.068 10.081 -26.066 1.00 55.09 217 PRO A N 1
ATOM 1662 C CA . PRO A 1 217 ? 3.791 8.831 -25.809 1.00 55.09 217 PRO A CA 1
ATOM 1663 C C . PRO A 1 217 ? 3.878 8.449 -24.322 1.00 55.09 217 PRO A C 1
ATOM 1665 O O . PRO A 1 217 ? 4.397 7.386 -23.993 1.00 55.09 217 PRO A O 1
ATOM 1668 N N . GLN A 1 218 ? 3.393 9.289 -23.403 1.00 55.50 218 GLN A N 1
ATOM 1669 C CA . GLN A 1 218 ? 3.415 9.000 -21.968 1.00 55.50 218 GLN A CA 1
ATOM 1670 C C . GLN A 1 218 ? 2.216 8.176 -21.474 1.00 55.50 218 GLN A C 1
ATOM 1672 O O . GLN A 1 218 ? 2.301 7.586 -20.399 1.00 55.50 218 GLN A O 1
ATOM 1677 N N . HIS A 1 219 ? 1.136 8.067 -22.259 1.00 58.84 219 HIS A N 1
ATOM 1678 C CA . HIS A 1 219 ? -0.064 7.288 -21.912 1.00 58.84 219 HIS A CA 1
ATOM 1679 C C . HIS A 1 219 ? -0.080 5.878 -22.518 1.00 58.84 219 HIS A C 1
ATOM 1681 O O . HIS A 1 219 ? -1.141 5.284 -22.719 1.00 58.84 219 HIS A O 1
ATOM 1687 N N . LEU A 1 220 ? 1.091 5.304 -22.802 1.00 56.00 220 LEU A N 1
ATOM 1688 C CA . LEU A 1 220 ? 1.166 3.935 -23.295 1.00 56.00 220 LEU A CA 1
ATOM 1689 C C . LEU A 1 220 ? 0.552 2.983 -22.257 1.00 56.00 220 LEU A C 1
ATOM 1691 O O . LEU A 1 220 ? 1.082 2.798 -21.157 1.00 56.00 220 LEU A O 1
ATOM 1695 N N . ARG A 1 221 ? -0.564 2.339 -22.617 1.00 65.81 221 ARG A N 1
ATOM 1696 C CA . ARG A 1 221 ? -1.145 1.215 -21.866 1.00 65.81 221 ARG A CA 1
ATOM 1697 C C . ARG A 1 221 ? -0.281 -0.028 -22.052 1.00 65.81 221 ARG A C 1
ATOM 1699 O O . ARG A 1 221 ? -0.710 -1.024 -22.622 1.00 65.81 221 ARG A O 1
ATOM 1706 N N . VAL A 1 222 ? 0.962 0.033 -21.583 1.00 81.19 222 VAL A N 1
ATOM 1707 C CA . VAL A 1 222 ? 1.904 -1.076 -21.762 1.00 81.19 222 VAL A CA 1
ATOM 1708 C C . VAL A 1 222 ? 1.528 -2.276 -20.893 1.00 81.19 222 VAL A C 1
ATOM 1710 O O . VAL A 1 222 ? 1.867 -3.417 -21.198 1.00 81.19 222 VAL A O 1
ATOM 1713 N N . ARG A 1 223 ? 0.820 -2.026 -19.790 1.00 90.31 223 ARG A N 1
ATOM 1714 C CA . ARG A 1 223 ? 0.440 -3.063 -18.836 1.00 90.31 223 ARG A CA 1
ATOM 1715 C C . ARG A 1 223 ? -1.033 -3.403 -18.963 1.00 90.31 223 ARG A C 1
ATOM 1717 O O . ARG A 1 223 ? -1.888 -2.522 -19.019 1.00 90.31 223 ARG A O 1
ATOM 1724 N N . LYS A 1 224 ? -1.318 -4.701 -18.958 1.00 91.56 224 LYS A N 1
ATOM 1725 C CA . LYS A 1 224 ? -2.666 -5.245 -18.883 1.00 91.56 224 LYS A CA 1
ATOM 1726 C C . LYS A 1 224 ? -3.259 -4.903 -17.520 1.00 91.56 224 LYS A C 1
ATOM 1728 O O . LYS A 1 224 ? -2.736 -5.314 -16.486 1.00 91.56 224 LYS A O 1
ATOM 1733 N N . SER A 1 225 ? -4.384 -4.204 -17.512 1.00 91.00 225 SER A N 1
ATOM 1734 C CA . SER A 1 225 ? -5.189 -4.061 -16.302 1.00 91.00 225 SER A CA 1
ATOM 1735 C C . SER A 1 225 ? -6.118 -5.262 -16.159 1.00 91.00 225 SER A C 1
ATOM 1737 O O . SER A 1 225 ? -6.850 -5.608 -17.088 1.00 91.00 225 SER A O 1
ATOM 1739 N N . ILE A 1 226 ? -6.104 -5.900 -14.991 1.00 93.12 226 ILE A N 1
ATOM 1740 C CA . ILE A 1 226 ? -7.080 -6.928 -14.616 1.00 93.12 226 ILE A CA 1
ATOM 1741 C C . ILE A 1 226 ? -7.965 -6.429 -13.482 1.00 93.12 226 ILE A C 1
ATOM 1743 O O . ILE A 1 226 ? -7.560 -5.622 -12.646 1.00 93.12 226 ILE A O 1
ATOM 1747 N N . ARG A 1 227 ? -9.201 -6.917 -13.475 1.00 92.50 227 ARG A N 1
ATOM 1748 C CA . ARG A 1 227 ? -10.259 -6.512 -12.553 1.00 92.50 227 ARG A CA 1
ATOM 1749 C C . ARG A 1 227 ? -10.367 -7.547 -11.443 1.00 92.50 227 ARG A C 1
ATOM 1751 O O . ARG A 1 227 ? -10.504 -8.725 -11.758 1.00 92.50 227 ARG A O 1
ATOM 1758 N N . VAL A 1 228 ? -10.304 -7.129 -10.180 1.00 94.62 228 VAL A N 1
ATOM 1759 C CA . VAL A 1 228 ? -10.348 -8.045 -9.029 1.00 94.62 228 VAL A CA 1
ATOM 1760 C C . VAL A 1 228 ? -11.443 -7.618 -8.059 1.00 94.62 228 VAL A C 1
ATOM 1762 O O . VAL A 1 228 ? -11.476 -6.471 -7.605 1.00 94.62 228 VAL A O 1
ATOM 1765 N N . GLN A 1 229 ? -12.342 -8.548 -7.745 1.00 93.06 229 GLN A N 1
ATOM 1766 C CA . GLN A 1 229 ? -13.387 -8.361 -6.743 1.00 93.06 229 GLN A CA 1
ATOM 1767 C C . GLN A 1 229 ? -12.839 -8.652 -5.341 1.00 93.06 229 GLN A C 1
ATOM 1769 O O . GLN A 1 229 ? -12.149 -9.654 -5.147 1.00 93.06 229 GLN A O 1
ATOM 1774 N N . GLY A 1 230 ? -13.163 -7.785 -4.375 1.00 91.50 230 GLY A N 1
ATOM 1775 C CA . GLY A 1 230 ? -12.887 -8.041 -2.962 1.00 91.50 230 GLY A CA 1
ATOM 1776 C C . GLY A 1 230 ? -13.634 -9.278 -2.462 1.00 91.50 230 GLY A C 1
ATOM 1777 O O . GLY A 1 230 ? -14.741 -9.564 -2.904 1.00 91.50 230 GLY A O 1
ATOM 1778 N N . GLU A 1 231 ? -13.018 -10.032 -1.559 1.00 92.88 231 GLU A N 1
ATOM 1779 C CA . GLU A 1 231 ? -13.494 -11.371 -1.187 1.00 92.88 231 GLU A CA 1
ATOM 1780 C C . GLU A 1 231 ? -14.689 -11.330 -0.233 1.00 92.88 231 GLU A C 1
ATOM 1782 O O . GLU A 1 231 ? -15.557 -12.194 -0.301 1.00 92.88 231 GLU A O 1
ATOM 1787 N N . THR A 1 232 ? -14.744 -10.330 0.653 1.00 97.00 232 THR A N 1
ATOM 1788 C CA . THR A 1 232 ? -15.699 -10.328 1.770 1.00 97.00 232 THR A CA 1
ATOM 1789 C C . THR A 1 232 ? -16.588 -9.089 1.742 1.00 97.00 232 THR A C 1
ATOM 1791 O O . THR A 1 232 ? -16.099 -7.995 2.047 1.00 97.00 232 THR A O 1
ATOM 1794 N N . PRO A 1 233 ? -17.881 -9.220 1.391 1.00 96.69 233 PRO A N 1
ATOM 1795 C CA . PRO A 1 233 ? -18.822 -8.109 1.469 1.00 96.69 233 PRO A CA 1
ATOM 1796 C C . PRO A 1 233 ? -19.011 -7.673 2.923 1.00 96.69 233 PRO A C 1
ATOM 1798 O O . PRO A 1 233 ? -19.162 -8.500 3.824 1.00 96.69 233 PRO A O 1
ATOM 1801 N N . VAL A 1 234 ? -19.029 -6.363 3.156 1.00 97.50 234 VAL A N 1
ATOM 1802 C CA . VAL A 1 234 ? -19.328 -5.799 4.474 1.00 97.50 234 VAL A CA 1
ATOM 1803 C C . VAL A 1 234 ? -20.832 -5.510 4.552 1.00 97.50 234 VAL A C 1
ATOM 1805 O O . VAL A 1 234 ? -21.356 -4.834 3.665 1.00 97.50 234 VAL A O 1
ATOM 1808 N N . PRO A 1 235 ? -21.551 -5.977 5.594 1.00 97.75 235 PRO A N 1
ATOM 1809 C CA . PRO A 1 235 ? -22.986 -5.753 5.716 1.00 97.75 235 PRO A CA 1
ATOM 1810 C C . PRO A 1 235 ? -23.360 -4.264 5.597 1.00 97.75 235 PRO A C 1
ATOM 1812 O O . PRO A 1 235 ? -22.707 -3.433 6.240 1.00 97.75 235 PRO A O 1
ATOM 1815 N N . PRO A 1 236 ? -24.430 -3.905 4.858 1.00 97.25 236 PRO A N 1
ATOM 1816 C CA . PRO A 1 236 ? -24.797 -2.506 4.611 1.00 97.25 236 PRO A CA 1
ATOM 1817 C C . PRO A 1 236 ? -24.954 -1.657 5.879 1.00 97.25 236 PRO A C 1
ATOM 1819 O O . PRO A 1 236 ? -24.493 -0.516 5.926 1.00 97.25 236 PRO A O 1
ATOM 1822 N N . GLU A 1 237 ? -25.529 -2.222 6.944 1.00 98.00 237 GLU A N 1
ATOM 1823 C CA . GLU A 1 237 ? -25.677 -1.529 8.231 1.00 98.00 237 GLU A CA 1
ATOM 1824 C C . GLU A 1 237 ? -24.325 -1.207 8.884 1.00 98.00 237 GLU A C 1
ATOM 1826 O O . GLU A 1 237 ? -24.145 -0.132 9.462 1.00 98.00 237 GLU A O 1
ATOM 1831 N N . LEU A 1 238 ? -23.337 -2.098 8.743 1.00 98.31 238 LEU A N 1
ATOM 1832 C CA . LEU A 1 238 ? -21.985 -1.862 9.241 1.00 98.31 238 LEU A CA 1
ATOM 1833 C C . LEU A 1 238 ? -21.248 -0.829 8.378 1.00 98.31 238 LEU A C 1
ATOM 1835 O O . LEU A 1 238 ? -20.595 0.056 8.933 1.00 98.31 238 LEU A O 1
ATOM 1839 N N . CYS A 1 239 ? -21.410 -0.869 7.050 1.00 98.31 239 CYS A N 1
ATOM 1840 C CA . CYS A 1 239 ? -20.918 0.175 6.142 1.00 98.31 239 CYS A CA 1
ATOM 1841 C C . CYS A 1 239 ? -21.477 1.555 6.514 1.00 98.31 239 CYS A C 1
ATOM 1843 O O . CYS A 1 239 ? -20.723 2.524 6.608 1.00 98.31 239 CYS A O 1
ATOM 1845 N N . LYS A 1 240 ? -22.783 1.645 6.786 1.00 98.19 240 LYS A N 1
ATOM 1846 C CA . LYS A 1 240 ? -23.457 2.881 7.203 1.00 98.19 240 LYS A CA 1
ATOM 1847 C C . LYS A 1 240 ? -22.933 3.396 8.545 1.00 98.19 240 LYS A C 1
ATOM 1849 O O . LYS A 1 240 ? -22.624 4.583 8.658 1.00 98.19 240 LYS A O 1
ATOM 1854 N N . ALA A 1 241 ? -22.792 2.516 9.539 1.00 98.44 241 ALA A N 1
ATOM 1855 C CA . ALA A 1 241 ? -22.245 2.873 10.848 1.00 98.44 241 ALA A CA 1
ATOM 1856 C C . ALA A 1 241 ? -20.796 3.379 10.741 1.00 98.44 241 ALA A C 1
ATOM 1858 O O . ALA A 1 241 ? -20.467 4.439 11.276 1.00 98.44 241 ALA A O 1
ATOM 1859 N N . LEU A 1 242 ? -19.948 2.667 9.989 1.00 98.62 242 LEU A N 1
ATOM 1860 C CA . LEU A 1 242 ? -18.570 3.074 9.715 1.00 98.62 242 LEU A CA 1
ATOM 1861 C C . LEU A 1 242 ? -18.502 4.416 8.993 1.00 98.62 242 LEU A C 1
ATOM 1863 O O . LEU A 1 242 ? -17.740 5.288 9.400 1.00 98.62 242 LEU A O 1
ATOM 1867 N N . LEU A 1 243 ? -19.299 4.606 7.940 1.00 98.50 243 LEU A N 1
ATOM 1868 C CA . LEU A 1 243 ? -19.307 5.846 7.168 1.00 98.50 243 LEU A CA 1
ATOM 1869 C C . LEU A 1 243 ? -19.740 7.042 8.024 1.00 98.50 243 LEU A C 1
ATOM 1871 O O . LEU A 1 243 ? -19.148 8.116 7.911 1.00 98.50 243 LEU A O 1
ATOM 1875 N N . SER A 1 244 ? -20.732 6.860 8.900 1.00 98.38 244 SER A N 1
ATOM 1876 C CA . SER A 1 244 ? -21.154 7.890 9.855 1.00 98.38 244 SER A CA 1
ATOM 1877 C C . SER A 1 244 ? -20.002 8.305 10.776 1.00 98.38 244 SER A C 1
ATOM 1879 O O . SER A 1 244 ? -19.705 9.494 10.904 1.00 98.38 244 SER A O 1
ATOM 1881 N N . GLU A 1 245 ? -19.303 7.334 11.364 1.00 98.50 245 GLU A N 1
ATOM 1882 C CA . GLU A 1 245 ? -18.173 7.593 12.261 1.00 98.50 245 GLU A CA 1
ATOM 1883 C C . GLU A 1 245 ? -16.969 8.204 11.520 1.00 98.50 245 GLU A C 1
ATOM 1885 O O . GLU A 1 245 ? -16.317 9.118 12.020 1.00 98.50 245 GLU A O 1
ATOM 1890 N N . LEU A 1 246 ? -16.698 7.773 10.286 1.00 98.38 246 LEU A N 1
ATOM 1891 C CA . LEU A 1 246 ? -15.651 8.338 9.430 1.00 98.38 246 LEU A CA 1
ATOM 1892 C C . LEU A 1 246 ? -15.940 9.795 9.042 1.00 98.38 246 LEU A C 1
ATOM 1894 O O . LEU A 1 246 ? -15.023 10.624 9.003 1.00 98.38 246 LEU A O 1
ATOM 1898 N N . LYS A 1 247 ? -17.208 10.136 8.788 1.00 98.00 247 LYS A N 1
ATOM 1899 C CA . LYS A 1 247 ? -17.642 11.523 8.569 1.00 98.00 247 LYS A CA 1
ATOM 1900 C C . LYS A 1 247 ? -17.430 12.369 9.825 1.00 98.00 247 LYS A C 1
ATOM 1902 O O . LYS A 1 247 ? -16.833 13.442 9.716 1.00 98.00 247 LYS A O 1
ATOM 1907 N N . ALA A 1 248 ? -17.821 11.869 10.999 1.00 97.69 248 ALA A N 1
ATOM 1908 C CA . ALA A 1 248 ? -17.592 12.546 12.277 1.00 97.69 248 ALA A CA 1
ATOM 1909 C C . ALA A 1 248 ? -16.092 12.746 12.566 1.00 97.69 248 ALA A C 1
ATOM 1911 O O . ALA A 1 248 ? -15.660 13.857 12.882 1.00 97.69 248 ALA A O 1
ATOM 1912 N N . TRP A 1 249 ? -15.273 11.707 12.363 1.00 97.25 249 TRP A N 1
ATOM 1913 C CA . TRP A 1 249 ? -13.815 11.785 12.474 1.00 97.25 249 TRP A CA 1
ATOM 1914 C C . TRP A 1 249 ? -13.241 12.889 11.582 1.00 97.25 249 TRP A C 1
ATOM 1916 O O . TRP A 1 249 ? -12.469 13.724 12.056 1.00 97.25 249 TRP A O 1
ATOM 1926 N N . ARG A 1 250 ? -13.629 12.931 10.303 1.00 96.75 250 ARG A N 1
ATOM 1927 C CA . ARG A 1 250 ? -13.139 13.942 9.358 1.00 96.75 250 ARG A CA 1
ATOM 1928 C C . ARG A 1 250 ? -13.528 15.359 9.779 1.00 96.75 250 ARG A C 1
ATOM 1930 O O . ARG A 1 250 ? -12.687 16.251 9.699 1.00 96.75 250 ARG A O 1
ATOM 1937 N N . GLN A 1 251 ? -14.763 15.562 10.239 1.00 96.62 251 GLN A N 1
ATOM 1938 C CA . GLN A 1 251 ? -15.226 16.865 10.730 1.00 96.62 251 GLN A CA 1
ATOM 1939 C C . GLN A 1 251 ? -14.397 17.350 11.928 1.00 96.62 251 GLN A C 1
ATOM 1941 O O . GLN A 1 251 ? -14.036 18.521 11.984 1.00 96.62 251 GLN A O 1
ATOM 1946 N N . GLN A 1 252 ? -14.042 16.451 12.851 1.00 95.00 252 GLN A N 1
ATOM 1947 C CA . GLN A 1 252 ? -13.216 16.780 14.018 1.00 95.00 252 GLN A CA 1
ATOM 1948 C C . GLN A 1 252 ? -11.735 16.999 13.668 1.00 95.00 252 GLN A C 1
ATOM 1950 O O . GLN A 1 252 ? -11.076 17.856 14.253 1.00 95.00 252 GLN A O 1
ATOM 1955 N N . GLN A 1 253 ? -11.191 16.195 12.753 1.00 91.25 253 GLN A N 1
ATOM 1956 C CA . GLN A 1 253 ? -9.767 16.180 12.407 1.00 91.25 253 GLN A CA 1
ATOM 1957 C C . GLN A 1 253 ? -9.375 17.313 11.443 1.00 91.25 253 GLN A C 1
ATOM 1959 O O . GLN A 1 253 ? -8.234 17.779 11.473 1.00 91.25 253 GLN A O 1
ATOM 1964 N N . GLY A 1 254 ? -10.292 17.731 10.564 1.00 92.12 254 GLY A N 1
ATOM 1965 C CA . GLY A 1 254 ? -10.015 18.663 9.472 1.00 92.12 254 GLY A CA 1
ATOM 1966 C C . GLY A 1 254 ? -9.028 18.104 8.434 1.00 92.12 254 GLY A C 1
ATOM 1967 O O . GLY A 1 254 ? -8.854 16.890 8.286 1.00 92.12 254 GLY A O 1
ATOM 1968 N N . ASN A 1 255 ? -8.341 19.000 7.720 1.00 91.56 255 ASN A N 1
ATOM 1969 C CA . ASN A 1 255 ? -7.363 18.666 6.672 1.00 91.56 255 ASN A CA 1
ATOM 1970 C C . ASN A 1 255 ? -5.972 18.344 7.251 1.00 91.56 255 ASN A C 1
ATOM 1972 O O . ASN A 1 255 ? -4.952 18.874 6.804 1.00 91.56 255 ASN A O 1
ATOM 1976 N N . LEU A 1 256 ? -5.921 17.518 8.300 1.00 88.31 256 LEU A N 1
ATOM 1977 C CA . LEU A 1 256 ? -4.663 17.111 8.915 1.00 88.31 256 LEU A CA 1
ATOM 1978 C C . LEU A 1 256 ? -4.153 15.812 8.282 1.00 88.31 256 LEU A C 1
ATOM 1980 O O . LEU A 1 256 ? -4.625 14.713 8.591 1.00 88.31 256 LEU A O 1
ATOM 1984 N N . ASN A 1 257 ? -3.133 15.938 7.436 1.00 85.31 257 ASN A N 1
ATOM 1985 C CA . ASN A 1 257 ? -2.393 14.803 6.897 1.00 85.31 257 ASN A CA 1
ATOM 1986 C C . ASN A 1 257 ? -1.114 14.561 7.715 1.00 85.31 257 ASN A C 1
ATOM 1988 O O . ASN A 1 257 ? -0.113 15.260 7.564 1.00 85.31 257 ASN A O 1
ATOM 1992 N N . THR A 1 258 ? -1.120 13.538 8.577 1.00 80.94 258 THR A N 1
ATOM 1993 C CA . THR A 1 258 ? 0.062 13.195 9.387 1.00 80.94 258 THR A CA 1
ATOM 1994 C C . THR A 1 258 ? 1.159 12.463 8.602 1.00 80.94 258 THR A C 1
ATOM 1996 O O . THR A 1 258 ? 2.189 12.120 9.185 1.00 80.94 258 THR A O 1
ATOM 1999 N N . ARG A 1 259 ? 0.954 12.173 7.308 1.00 81.75 259 ARG A N 1
ATOM 2000 C CA . ARG A 1 259 ? 1.914 11.486 6.435 1.00 81.75 259 ARG A CA 1
ATOM 2001 C C . ARG A 1 259 ? 2.056 12.243 5.100 1.00 81.75 259 ARG A C 1
ATOM 2003 O O . ARG A 1 259 ? 1.460 11.842 4.105 1.00 81.75 259 ARG A O 1
ATOM 2010 N N . PRO A 1 260 ? 2.918 13.280 5.038 1.00 78.44 260 PRO A N 1
ATOM 2011 C CA . PRO A 1 260 ? 3.094 14.120 3.844 1.00 78.44 260 PRO A CA 1
ATOM 2012 C C . PRO A 1 260 ? 3.517 13.366 2.577 1.00 78.44 260 PRO A C 1
ATOM 2014 O O . PRO A 1 260 ? 3.361 13.870 1.475 1.00 78.44 260 PRO A O 1
ATOM 2017 N N . SER A 1 261 ? 4.054 12.150 2.719 1.00 81.81 261 SER A N 1
ATOM 2018 C CA . SER A 1 261 ? 4.416 11.292 1.590 1.00 81.81 261 SER A CA 1
ATOM 2019 C C . SER A 1 261 ? 3.218 10.638 0.894 1.00 81.81 261 SER A C 1
ATOM 2021 O O . SER A 1 261 ? 3.438 9.879 -0.038 1.00 81.81 261 SER A O 1
ATOM 2023 N N . ILE A 1 262 ? 1.989 10.854 1.369 1.00 85.94 262 ILE A N 1
ATOM 2024 C CA . ILE A 1 262 ? 0.751 10.285 0.825 1.00 85.94 262 ILE A CA 1
ATOM 2025 C C . ILE A 1 262 ? -0.175 11.421 0.391 1.00 85.94 262 ILE A C 1
ATOM 2027 O O . ILE A 1 262 ? -0.404 12.363 1.152 1.00 85.94 262 ILE A O 1
ATOM 2031 N N . LYS A 1 263 ? -0.759 11.301 -0.806 1.00 90.38 263 LYS A N 1
ATOM 2032 C CA . LYS A 1 263 ? -1.722 12.263 -1.368 1.00 90.38 263 LYS A CA 1
ATOM 2033 C C . LYS A 1 263 ? -3.123 12.073 -0.777 1.00 90.38 263 LYS A C 1
ATOM 2035 O O . LYS A 1 263 ? -4.037 11.628 -1.463 1.00 90.38 263 LYS A O 1
ATOM 2040 N N . ALA A 1 264 ? -3.274 12.349 0.514 1.00 93.44 264 ALA A N 1
ATOM 2041 C CA . ALA A 1 264 ? -4.550 12.297 1.225 1.00 93.44 264 ALA A CA 1
ATOM 2042 C C . ALA A 1 264 ? -4.872 13.654 1.859 1.00 93.44 264 ALA A C 1
ATOM 2044 O O . ALA A 1 264 ? -3.971 14.372 2.299 1.00 93.44 264 ALA A O 1
ATOM 2045 N N . THR A 1 265 ? -6.160 13.983 1.944 1.00 95.38 265 THR A N 1
ATOM 2046 C CA . THR A 1 265 ? -6.637 15.197 2.619 1.00 95.38 265 THR A CA 1
ATOM 2047 C C . THR A 1 265 ? -6.549 15.051 4.138 1.00 95.38 265 THR A C 1
ATOM 2049 O O . THR A 1 265 ? -6.090 15.963 4.824 1.00 95.38 265 THR A O 1
ATOM 2052 N N . SER A 1 266 ? -6.925 13.880 4.660 1.00 95.88 266 SER A N 1
ATOM 2053 C CA . SER A 1 266 ? -6.833 13.555 6.088 1.00 95.88 266 SER A CA 1
ATOM 2054 C C . SER A 1 266 ? -6.268 12.149 6.265 1.00 95.88 266 SER A C 1
ATOM 2056 O O . SER A 1 266 ? -6.604 11.237 5.504 1.00 95.88 266 SER A O 1
ATOM 2058 N N . TYR A 1 267 ? -5.408 11.968 7.270 1.00 95.56 267 TYR A N 1
ATOM 2059 C CA . TYR A 1 267 ? -4.730 10.696 7.527 1.00 95.56 267 TYR A CA 1
ATOM 2060 C C . TYR A 1 267 ? -4.546 10.461 9.032 1.00 95.56 267 TYR A C 1
ATOM 2062 O O . TYR A 1 267 ? -4.076 11.344 9.754 1.00 95.56 267 TYR A O 1
ATOM 2070 N N . LEU A 1 268 ? -4.886 9.260 9.499 1.00 95.62 268 LEU A N 1
ATOM 2071 C CA . LEU A 1 268 ? -4.763 8.817 10.888 1.00 95.62 268 LEU A CA 1
ATOM 2072 C C . LEU A 1 268 ? -4.237 7.375 10.924 1.00 95.62 268 LEU A C 1
ATOM 2074 O O . LEU A 1 268 ? -4.639 6.541 10.125 1.00 95.62 268 LEU A O 1
ATOM 2078 N N . ILE A 1 269 ? -3.354 7.071 11.879 1.00 95.62 269 ILE A N 1
ATOM 2079 C CA . ILE A 1 269 ? -2.987 5.689 12.225 1.00 95.62 269 ILE A CA 1
ATOM 2080 C C . ILE A 1 269 ? -3.400 5.422 13.666 1.00 95.62 269 ILE A C 1
ATOM 2082 O O . ILE A 1 269 ? -3.019 6.174 14.578 1.00 95.62 269 ILE A O 1
ATOM 2086 N N . LEU A 1 270 ? -4.116 4.317 13.848 1.00 96.25 270 LEU A N 1
ATOM 2087 C CA . LEU A 1 270 ? -4.435 3.695 15.126 1.00 96.25 270 LEU A CA 1
ATOM 2088 C C . LEU A 1 270 ? -3.641 2.389 15.244 1.00 96.25 270 LEU A C 1
ATOM 2090 O O . LEU A 1 270 ? -3.477 1.672 14.261 1.00 96.25 270 LEU A O 1
ATOM 2094 N N . ARG A 1 271 ? -3.106 2.095 16.430 1.00 95.12 271 ARG A N 1
ATOM 2095 C CA . ARG A 1 271 ? -2.381 0.846 16.711 1.00 95.12 271 ARG A CA 1
ATOM 2096 C C . ARG A 1 271 ? -3.195 -0.005 17.667 1.00 95.12 271 ARG A C 1
ATOM 2098 O O . ARG A 1 271 ? -3.817 0.549 18.568 1.00 95.12 271 ARG A O 1
ATOM 2105 N N . SER A 1 272 ? -3.167 -1.322 17.494 1.00 94.19 272 SER A N 1
ATOM 2106 C CA . SER A 1 272 ? -3.905 -2.217 18.381 1.00 94.19 272 SER A CA 1
ATOM 2107 C C . SER A 1 272 ? -3.378 -2.092 19.815 1.00 94.19 272 SER A C 1
ATOM 2109 O O . SER A 1 272 ? -2.161 -1.959 20.002 1.00 94.19 272 SER A O 1
ATOM 2111 N N . PRO A 1 273 ? -4.248 -2.145 20.839 1.00 91.31 273 PRO A N 1
ATOM 2112 C CA . PRO A 1 273 ? -3.812 -2.103 22.234 1.00 91.31 273 PRO A CA 1
ATOM 2113 C C . PRO A 1 273 ? -2.734 -3.149 22.562 1.00 91.31 273 PRO A C 1
ATOM 2115 O O . PRO A 1 273 ? -1.749 -2.821 23.226 1.00 91.31 273 PRO A O 1
ATOM 2118 N N . SER A 1 274 ? -2.862 -4.365 22.020 1.00 88.44 274 SER A N 1
ATOM 2119 C CA . SER A 1 274 ? -1.881 -5.446 22.181 1.00 88.44 274 SER A CA 1
ATOM 2120 C C . SER A 1 274 ? -0.504 -5.058 21.631 1.00 88.44 274 SER A C 1
ATOM 2122 O O . SER A 1 274 ? 0.498 -5.154 22.340 1.00 88.44 274 SER A O 1
ATOM 2124 N N . SER A 1 275 ? -0.447 -4.477 20.426 1.00 86.12 275 SER A N 1
ATOM 2125 C CA . SER A 1 275 ? 0.825 -4.054 19.816 1.00 86.12 275 SER A CA 1
ATOM 2126 C C . SER A 1 275 ? 1.520 -2.913 20.574 1.00 86.12 275 SER A C 1
ATOM 2128 O O . SER A 1 275 ? 2.754 -2.809 20.589 1.00 86.12 275 SER A O 1
ATOM 2130 N N . ILE A 1 276 ? 0.744 -2.047 21.238 1.00 85.56 276 ILE A N 1
ATOM 2131 C CA . ILE A 1 276 ? 1.266 -0.971 22.091 1.00 85.56 276 ILE A CA 1
ATOM 2132 C C . ILE A 1 276 ? 1.925 -1.569 23.344 1.00 85.56 276 ILE A C 1
ATOM 2134 O O . ILE A 1 276 ? 2.986 -1.098 23.780 1.00 85.56 276 ILE A O 1
ATOM 2138 N N . HIS A 1 277 ? 1.326 -2.621 23.906 1.00 83.94 277 HIS A N 1
ATOM 2139 C CA . HIS A 1 277 ? 1.869 -3.332 25.060 1.00 83.94 277 HIS A CA 1
ATOM 2140 C C . HIS A 1 277 ? 3.180 -4.055 24.712 1.00 83.94 277 HIS A C 1
ATOM 2142 O O . HIS A 1 277 ? 4.198 -3.830 25.370 1.00 83.94 277 HIS A O 1
ATOM 2148 N N . GLU A 1 278 ? 3.211 -4.808 23.611 1.00 84.31 278 GLU A N 1
ATOM 2149 C CA . GLU A 1 278 ? 4.415 -5.497 23.115 1.00 84.31 278 GLU A CA 1
ATOM 2150 C C . GLU A 1 278 ? 5.577 -4.536 22.830 1.00 84.31 278 GLU A C 1
ATOM 2152 O O . GLU A 1 278 ? 6.731 -4.785 23.200 1.00 84.31 278 GLU A O 1
ATOM 2157 N N . SER A 1 279 ? 5.274 -3.386 22.218 1.00 81.31 279 SER A N 1
ATOM 2158 C CA . SER A 1 279 ? 6.269 -2.339 21.961 1.00 81.31 279 SER A CA 1
ATOM 2159 C C . SER A 1 279 ? 6.867 -1.801 23.265 1.00 81.31 279 SER A C 1
ATOM 2161 O O . SER A 1 279 ? 8.061 -1.502 23.329 1.00 81.31 279 SER A O 1
ATOM 2163 N N . THR A 1 280 ? 6.054 -1.698 24.319 1.00 81.00 280 THR A N 1
ATOM 2164 C CA . THR A 1 280 ? 6.499 -1.243 25.643 1.00 81.00 280 THR A CA 1
ATOM 2165 C C . THR A 1 280 ? 7.421 -2.272 26.296 1.00 81.00 280 THR A C 1
ATOM 2167 O O . THR A 1 280 ? 8.508 -1.902 26.746 1.00 81.00 280 THR A O 1
ATOM 2170 N N . LEU A 1 281 ? 7.051 -3.556 26.266 1.00 81.94 281 LEU A N 1
ATOM 2171 C CA . LEU A 1 281 ? 7.876 -4.651 26.788 1.00 81.94 281 LEU A CA 1
ATOM 2172 C C . LEU A 1 281 ? 9.228 -4.739 26.068 1.00 81.94 281 LEU A C 1
ATOM 2174 O O . LEU A 1 281 ? 10.272 -4.856 26.709 1.00 81.94 281 LEU A O 1
ATOM 2178 N N . THR A 1 282 ? 9.236 -4.593 24.741 1.00 81.94 282 THR A N 1
ATOM 2179 C CA . THR A 1 282 ? 10.470 -4.631 23.938 1.00 81.94 282 THR A CA 1
ATOM 2180 C C . THR A 1 282 ? 11.437 -3.509 24.328 1.00 81.94 282 THR A C 1
ATOM 2182 O O . THR A 1 282 ? 12.643 -3.735 24.466 1.00 81.94 282 THR A O 1
ATOM 2185 N N . VAL A 1 283 ? 10.921 -2.293 24.547 1.00 81.12 283 VAL A N 1
ATOM 2186 C CA . VAL A 1 283 ? 11.735 -1.145 24.979 1.00 81.12 283 VAL A CA 1
ATOM 2187 C C . VAL A 1 283 ? 12.294 -1.369 26.383 1.00 81.12 283 VAL A C 1
ATOM 2189 O O . VAL A 1 283 ? 13.484 -1.130 26.595 1.00 81.12 283 VAL A O 1
ATOM 2192 N N . GLN A 1 284 ? 11.486 -1.877 27.315 1.00 80.19 284 GLN A N 1
ATOM 2193 C CA . GLN A 1 284 ? 11.944 -2.207 28.668 1.00 80.19 284 GLN A CA 1
ATOM 2194 C C . GLN A 1 284 ? 13.050 -3.271 28.648 1.00 80.19 284 GLN A C 1
ATOM 2196 O O . GLN A 1 284 ? 14.099 -3.087 29.265 1.00 80.19 284 GLN A O 1
ATOM 2201 N N . GLN A 1 285 ? 12.882 -4.344 27.868 1.00 85.38 285 GLN A N 1
ATOM 2202 C CA . GLN A 1 285 ? 13.907 -5.379 27.702 1.00 85.38 285 GLN A CA 1
ATOM 2203 C C . GLN A 1 285 ? 15.196 -4.829 27.074 1.00 85.38 285 GLN A C 1
ATOM 2205 O O . GLN A 1 285 ? 16.300 -5.250 27.424 1.00 85.38 285 GLN A O 1
ATOM 2210 N N . GLN A 1 286 ? 15.094 -3.893 26.125 1.00 84.75 286 GLN A N 1
ATOM 2211 C CA . GLN A 1 286 ? 16.268 -3.250 25.535 1.00 84.75 286 GLN A CA 1
ATOM 2212 C C . GLN A 1 286 ? 16.987 -2.341 26.542 1.00 84.75 286 GLN A C 1
ATOM 2214 O O . GLN A 1 286 ? 18.218 -2.339 26.586 1.00 84.75 286 GLN A O 1
ATOM 2219 N N . GLN A 1 287 ? 16.241 -1.591 27.357 1.00 86.06 287 GLN A N 1
ATOM 2220 C CA . GLN A 1 287 ? 16.798 -0.762 28.428 1.00 86.06 287 GLN A CA 1
ATOM 2221 C C . GLN A 1 287 ? 17.494 -1.616 29.488 1.00 86.06 287 GLN A C 1
ATOM 2223 O O . GLN A 1 287 ? 18.620 -1.303 29.864 1.00 86.06 287 GLN A O 1
ATOM 2228 N N . HIS A 1 288 ? 16.886 -2.734 29.889 1.00 89.31 288 HIS A N 1
ATOM 2229 C CA . HIS A 1 288 ? 17.499 -3.678 30.819 1.00 89.31 288 HIS A CA 1
ATOM 2230 C C . HIS A 1 288 ? 18.814 -4.247 30.265 1.00 89.31 288 HIS A C 1
ATOM 2232 O O . HIS A 1 288 ? 19.815 -4.289 30.980 1.00 89.31 288 HIS A O 1
ATOM 2238 N N . ARG A 1 289 ? 18.848 -4.649 28.986 1.00 89.31 289 ARG A N 1
ATOM 2239 C CA . ARG A 1 289 ? 20.077 -5.152 28.347 1.00 89.31 289 ARG A CA 1
ATOM 2240 C C . ARG A 1 289 ? 21.180 -4.098 28.284 1.00 89.31 289 ARG A C 1
ATOM 2242 O O . ARG A 1 289 ? 22.334 -4.425 28.529 1.00 89.31 289 ARG A O 1
ATOM 2249 N N . ARG A 1 290 ? 20.839 -2.840 27.990 1.00 89.81 290 ARG A N 1
ATOM 2250 C CA . ARG A 1 290 ? 21.808 -1.730 28.018 1.00 89.81 290 ARG A CA 1
ATOM 2251 C C . ARG A 1 290 ? 22.342 -1.490 29.422 1.00 89.81 290 ARG A C 1
ATOM 2253 O O . ARG A 1 290 ? 23.548 -1.422 29.585 1.00 89.81 290 ARG A O 1
ATOM 2260 N N . LYS A 1 291 ? 21.463 -1.473 30.426 1.00 93.25 291 LYS A N 1
ATOM 2261 C CA . LYS A 1 291 ? 21.865 -1.320 31.826 1.00 93.25 291 LYS A CA 1
ATOM 2262 C C . LYS A 1 291 ? 22.842 -2.419 32.255 1.00 93.25 291 LYS A C 1
ATOM 2264 O O . LYS A 1 291 ? 23.879 -2.107 32.815 1.00 93.25 291 LYS A O 1
ATOM 2269 N N . GLN A 1 292 ? 22.567 -3.678 31.909 1.00 93.81 292 GLN A N 1
ATOM 2270 C CA . GLN A 1 292 ? 23.490 -4.791 32.173 1.00 93.81 292 GLN A CA 1
ATOM 2271 C C . GLN A 1 292 ? 24.834 -4.635 31.444 1.00 93.81 292 GLN A C 1
ATOM 2273 O O . GLN A 1 292 ? 25.878 -4.964 32.000 1.00 93.81 292 GLN A O 1
ATOM 2278 N N . GLN A 1 293 ? 24.829 -4.144 30.200 1.00 92.81 293 GLN A N 1
ATOM 2279 C CA . GLN A 1 293 ? 26.060 -3.884 29.444 1.00 92.81 293 GLN A CA 1
ATOM 2280 C C . GLN A 1 293 ? 26.880 -2.745 30.052 1.00 92.81 293 GLN A C 1
ATOM 2282 O O . GLN A 1 293 ? 28.101 -2.865 30.134 1.00 92.81 293 GLN A O 1
ATOM 2287 N N . ASP A 1 294 ? 26.220 -1.677 30.493 1.00 92.62 294 ASP A N 1
ATOM 2288 C CA . ASP A 1 294 ? 26.855 -0.534 31.146 1.00 92.62 294 ASP A CA 1
ATOM 2289 C C . ASP A 1 294 ? 27.384 -0.924 32.533 1.00 92.62 294 ASP A C 1
ATOM 2291 O O . ASP A 1 294 ? 28.529 -0.624 32.843 1.00 92.62 294 ASP A O 1
ATOM 2295 N N . GLU A 1 295 ? 26.629 -1.690 33.327 1.00 94.75 295 GLU A N 1
ATOM 2296 C CA . GLU A 1 295 ? 27.088 -2.252 34.609 1.00 94.75 295 GLU A CA 1
ATOM 2297 C C . GLU A 1 295 ? 28.318 -3.153 34.416 1.00 94.75 295 GLU A C 1
ATOM 2299 O O . GLU A 1 295 ? 29.300 -3.044 35.148 1.00 94.75 295 GLU A O 1
ATOM 2304 N N . HIS A 1 296 ? 28.314 -4.009 33.391 1.00 94.50 296 HIS A N 1
ATOM 2305 C CA . HIS A 1 296 ? 29.467 -4.846 33.063 1.00 94.50 296 HIS A CA 1
ATOM 2306 C C . HIS A 1 296 ? 30.662 -4.025 32.542 1.00 94.50 296 HIS A C 1
ATOM 2308 O O . HIS A 1 296 ? 31.816 -4.369 32.804 1.00 94.50 296 HIS A O 1
ATOM 2314 N N . ARG A 1 297 ? 30.416 -2.933 31.809 1.00 93.94 297 ARG A N 1
ATOM 2315 C CA . ARG A 1 297 ? 31.463 -2.005 31.358 1.00 93.94 297 ARG A CA 1
ATOM 2316 C C . ARG A 1 297 ? 32.075 -1.245 32.534 1.00 93.94 297 ARG A C 1
ATOM 2318 O O . ARG A 1 297 ? 33.298 -1.177 32.598 1.00 93.94 297 ARG A O 1
ATOM 2325 N N . ASN A 1 298 ? 31.250 -0.743 33.448 1.00 92.44 298 ASN A N 1
ATOM 2326 C CA . ASN A 1 298 ? 31.686 -0.028 34.643 1.00 92.44 298 ASN A CA 1
ATOM 2327 C C . ASN A 1 298 ? 32.478 -0.954 35.563 1.00 92.44 298 ASN A C 1
ATOM 2329 O O . ASN A 1 298 ? 33.578 -0.592 35.952 1.00 92.44 298 ASN A O 1
ATOM 2333 N N . ARG A 1 299 ? 32.019 -2.195 35.787 1.00 93.31 299 ARG A N 1
ATOM 2334 C CA . ARG A 1 299 ? 32.774 -3.191 36.567 1.00 93.31 299 ARG A CA 1
ATOM 2335 C C . ARG A 1 299 ? 34.177 -3.431 35.995 1.00 93.31 299 ARG A C 1
ATOM 2337 O O . ARG A 1 299 ? 35.144 -3.501 36.739 1.00 93.31 299 ARG A O 1
ATOM 2344 N N . ARG A 1 300 ? 34.316 -3.479 34.664 1.00 90.94 300 ARG A N 1
ATOM 2345 C CA . ARG A 1 300 ? 35.627 -3.586 33.991 1.00 90.94 300 ARG A CA 1
ATOM 2346 C C . ARG A 1 300 ? 36.486 -2.322 34.077 1.00 90.94 300 ARG A C 1
ATOM 2348 O O . ARG A 1 300 ? 37.686 -2.408 33.823 1.00 90.94 300 ARG A O 1
ATOM 2355 N N . GLN A 1 301 ? 35.887 -1.156 34.309 1.00 87.69 301 GLN A N 1
ATOM 2356 C CA . GLN A 1 301 ? 36.616 0.094 34.530 1.00 87.69 301 GLN A CA 1
ATOM 2357 C C . GLN A 1 301 ? 37.038 0.216 35.994 1.00 87.69 301 GLN A C 1
ATOM 2359 O O . GLN A 1 301 ? 38.197 0.506 36.243 1.00 87.69 301 GLN A O 1
ATOM 2364 N N . GLU A 1 302 ? 36.165 -0.127 36.940 1.00 86.25 302 GLU A N 1
ATOM 2365 C CA . GLU A 1 302 ? 36.467 -0.189 38.377 1.00 86.25 302 GLU A CA 1
ATOM 2366 C C . GLU A 1 302 ? 37.568 -1.219 38.686 1.00 86.25 302 GLU A C 1
ATOM 2368 O O . GLU A 1 302 ? 38.473 -0.933 39.460 1.00 86.25 302 GLU A O 1
ATOM 2373 N N . GLU A 1 303 ? 37.589 -2.374 38.007 1.00 85.38 303 GLU A N 1
ATOM 2374 C CA . GLU A 1 303 ? 38.708 -3.335 38.090 1.00 85.38 303 GLU A CA 1
ATOM 2375 C C . GLU A 1 303 ? 40.049 -2.763 37.585 1.00 85.38 303 GLU A C 1
ATOM 2377 O O . GLU A 1 303 ? 41.109 -3.309 37.891 1.00 85.38 303 GLU A O 1
ATOM 2382 N N . LYS A 1 304 ? 40.027 -1.684 36.794 1.00 80.81 304 LYS A N 1
ATOM 2383 C CA . LYS A 1 304 ? 41.230 -1.002 36.287 1.00 80.81 304 LYS A CA 1
ATOM 2384 C C . LYS A 1 304 ? 41.590 0.254 37.074 1.00 80.81 304 LYS A C 1
ATOM 2386 O O . LYS A 1 304 ? 42.742 0.673 37.028 1.00 80.81 304 LYS A O 1
ATOM 2391 N N . GLU A 1 305 ? 40.628 0.844 37.767 1.00 71.38 305 GLU A N 1
ATOM 2392 C CA . GLU A 1 305 ? 40.740 2.106 38.491 1.00 71.38 305 GLU A CA 1
ATOM 2393 C C . GLU A 1 305 ? 40.480 1.836 39.977 1.00 71.38 305 GLU A C 1
ATOM 2395 O O . GLU A 1 305 ? 39.454 2.210 40.540 1.00 71.38 305 GLU A O 1
ATOM 2400 N N . GLY A 1 306 ? 41.417 1.127 40.610 1.00 52.84 306 GLY A N 1
ATOM 2401 C CA . GLY A 1 306 ? 41.467 1.039 42.063 1.00 52.84 306 GLY A CA 1
ATOM 2402 C C . GLY A 1 306 ? 41.670 2.427 42.680 1.00 52.84 306 GLY A C 1
ATOM 2403 O O . GLY A 1 306 ? 42.556 3.169 42.261 1.00 52.84 306 GLY A O 1
ATOM 2404 N N . ASP A 1 307 ? 40.849 2.713 43.690 1.00 51.38 307 ASP A N 1
ATOM 2405 C CA . ASP A 1 307 ? 40.913 3.818 44.651 1.00 51.38 307 ASP A CA 1
ATOM 2406 C C . ASP A 1 307 ? 40.718 5.250 44.121 1.00 51.38 307 ASP A C 1
ATOM 2408 O O . ASP A 1 307 ? 41.682 5.954 43.830 1.00 51.38 307 ASP A O 1
ATOM 2412 N N . SER A 1 308 ? 39.468 5.750 44.150 1.00 53.38 308 SER A N 1
ATOM 2413 C CA . SER A 1 308 ? 39.112 7.004 44.861 1.00 53.38 308 SER A CA 1
ATOM 2414 C C . SER A 1 308 ? 37.627 7.413 44.755 1.00 53.38 308 SER A C 1
ATOM 2416 O O . SER A 1 308 ? 37.140 7.787 43.696 1.00 53.38 308 SER A O 1
ATOM 2418 N N . ALA A 1 309 ? 36.992 7.463 45.933 1.00 49.84 309 ALA A N 1
ATOM 2419 C CA . ALA A 1 309 ? 35.959 8.394 46.419 1.00 49.84 309 ALA A CA 1
ATOM 2420 C C . ALA A 1 309 ? 34.536 8.469 45.803 1.00 49.84 309 ALA A C 1
ATOM 2422 O O . ALA A 1 309 ? 34.297 8.730 44.630 1.00 49.84 309 ALA A O 1
ATOM 2423 N N . SER A 1 310 ? 33.583 8.359 46.736 1.00 51.50 310 SER A N 1
ATOM 2424 C CA . SER A 1 310 ? 32.122 8.444 46.636 1.00 51.50 310 SER A CA 1
ATOM 2425 C C . SER A 1 310 ? 31.604 9.888 46.663 1.00 51.50 310 SER A C 1
ATOM 2427 O O . SER A 1 310 ? 32.133 10.699 47.425 1.00 51.50 310 SER A O 1
ATOM 2429 N N . ASN A 1 311 ? 30.508 10.190 45.944 1.00 42.75 311 ASN A N 1
ATOM 2430 C CA . ASN A 1 311 ? 29.513 11.128 46.477 1.00 42.75 311 ASN A CA 1
ATOM 2431 C C . ASN A 1 311 ? 28.106 11.065 45.849 1.00 42.75 311 ASN A C 1
ATOM 2433 O O . ASN A 1 311 ? 27.922 10.812 44.660 1.00 42.75 311 ASN A O 1
ATOM 2437 N N . ASN A 1 312 ? 27.133 11.350 46.718 1.00 50.06 312 ASN A N 1
ATOM 2438 C CA . ASN A 1 312 ? 25.675 11.373 46.556 1.00 50.06 312 ASN A CA 1
ATOM 2439 C C . ASN A 1 312 ? 25.160 12.494 45.629 1.00 50.06 312 ASN A C 1
ATOM 2441 O O . ASN A 1 312 ? 25.755 13.566 45.629 1.00 50.06 312 ASN A O 1
ATOM 2445 N N . ASN A 1 313 ? 23.983 12.330 44.991 1.00 42.59 313 ASN A N 1
ATOM 2446 C CA . ASN A 1 313 ? 22.786 13.141 45.316 1.00 42.59 313 ASN A CA 1
ATOM 2447 C C . ASN A 1 313 ? 21.501 12.746 44.549 1.00 42.59 313 ASN A C 1
ATOM 2449 O O . ASN A 1 313 ? 21.538 12.192 43.453 1.00 42.59 313 ASN A O 1
ATOM 2453 N N . SER A 1 314 ? 20.370 13.114 45.155 1.00 51.28 314 SER A N 1
ATOM 2454 C CA . SER A 1 314 ? 18.990 12.705 44.883 1.00 51.28 314 SER A CA 1
ATOM 2455 C C . SER A 1 314 ? 18.106 13.763 44.193 1.00 51.28 314 SER A C 1
ATOM 2457 O O . SER A 1 314 ? 18.380 14.957 44.222 1.00 51.28 314 SER A O 1
ATOM 2459 N N . ASN A 1 315 ? 16.944 13.263 43.746 1.00 46.53 315 ASN A N 1
ATOM 2460 C CA . ASN A 1 315 ? 15.604 13.876 43.712 1.00 46.53 315 ASN A CA 1
ATOM 2461 C C . ASN A 1 315 ? 15.249 14.936 42.657 1.00 46.53 315 ASN A C 1
ATOM 2463 O O . ASN A 1 315 ? 15.579 16.110 42.783 1.00 46.53 315 ASN A O 1
ATOM 2467 N N . ASN A 1 316 ? 14.366 14.538 41.726 1.00 40.19 316 ASN A N 1
ATOM 2468 C CA . ASN A 1 316 ? 13.313 15.419 41.210 1.00 40.19 316 ASN A CA 1
ATOM 2469 C C . ASN A 1 316 ? 12.134 14.608 40.619 1.00 40.19 316 ASN A C 1
ATOM 2471 O O . ASN A 1 316 ? 12.326 13.842 39.673 1.00 40.19 316 ASN A O 1
ATOM 2475 N N . THR A 1 317 ? 10.918 14.757 41.159 1.00 49.22 317 THR A N 1
ATOM 2476 C CA . THR A 1 317 ? 9.721 13.990 40.751 1.00 49.22 317 THR A CA 1
ATOM 2477 C C . THR A 1 317 ? 8.451 14.848 40.717 1.00 49.22 317 THR A C 1
ATOM 2479 O O . THR A 1 317 ? 7.871 15.173 41.746 1.00 49.22 317 THR A O 1
ATOM 2482 N N . SER A 1 318 ? 7.947 15.152 39.517 1.00 53.34 318 SER A N 1
ATOM 2483 C CA . SER A 1 318 ? 6.513 15.395 39.266 1.00 53.34 318 SER A CA 1
ATOM 2484 C C . SER A 1 318 ? 6.206 15.266 37.763 1.00 53.34 318 SER A C 1
ATOM 2486 O O . SER A 1 318 ? 7.007 15.666 36.924 1.00 53.34 318 SER A O 1
ATOM 2488 N N . ASN A 1 319 ? 5.060 14.657 37.426 1.00 50.50 319 ASN A N 1
ATOM 2489 C CA . ASN A 1 319 ? 4.631 14.151 36.101 1.00 50.50 319 ASN A CA 1
ATOM 2490 C C . ASN A 1 319 ? 5.250 12.821 35.647 1.00 50.50 319 ASN A C 1
ATOM 2492 O O . ASN A 1 319 ? 5.767 12.685 34.531 1.00 50.50 319 ASN A O 1
ATOM 2496 N N . ILE A 1 320 ? 5.150 11.812 36.513 1.00 58.94 320 ILE A N 1
ATOM 2497 C CA . ILE A 1 320 ? 5.583 10.454 36.196 1.00 58.94 320 ILE A CA 1
ATOM 2498 C C . ILE A 1 320 ? 4.401 9.725 35.532 1.00 58.94 320 ILE A C 1
ATOM 2500 O O . ILE A 1 320 ? 3.358 9.572 36.169 1.00 58.94 320 ILE A O 1
ATOM 2504 N N . PRO A 1 321 ? 4.504 9.306 34.254 1.00 59.16 321 PRO A N 1
ATOM 2505 C CA . PRO A 1 321 ? 3.545 8.361 33.678 1.00 59.16 321 PRO A CA 1
ATOM 2506 C C . PRO A 1 321 ? 3.456 7.105 34.565 1.00 59.16 321 PRO A C 1
ATOM 2508 O O . PRO A 1 321 ? 4.414 6.837 35.293 1.00 59.16 321 PRO A O 1
ATOM 2511 N N . PRO A 1 322 ? 2.365 6.311 34.518 1.00 61.22 322 PRO A N 1
ATOM 2512 C CA . PRO A 1 322 ? 2.347 5.015 35.197 1.00 61.22 322 PRO A CA 1
ATOM 2513 C C . PRO A 1 322 ? 3.644 4.280 34.852 1.00 61.22 322 PRO A C 1
ATOM 2515 O O . PRO A 1 322 ? 4.017 4.204 33.677 1.00 61.22 322 PRO A O 1
ATOM 2518 N N . THR A 1 323 ? 4.371 3.853 35.885 1.00 70.38 323 THR A N 1
ATOM 2519 C CA . THR A 1 323 ? 5.826 3.610 35.877 1.00 70.38 323 THR A CA 1
ATOM 2520 C C . THR A 1 323 ? 6.309 2.579 34.852 1.00 70.38 323 THR A C 1
ATOM 2522 O O . THR A 1 323 ? 7.510 2.460 34.631 1.00 70.38 323 THR A O 1
ATOM 2525 N N . SER A 1 324 ? 5.404 1.877 34.168 1.00 81.81 324 SER A N 1
ATOM 2526 C CA . SER A 1 324 ? 5.715 0.880 33.147 1.00 81.81 324 SER A CA 1
ATOM 2527 C C . SER A 1 324 ? 5.607 1.368 31.692 1.00 81.81 324 SER A C 1
ATOM 2529 O O . SER A 1 324 ? 6.227 0.761 30.822 1.00 81.81 324 SER A O 1
ATOM 2531 N N . MET A 1 325 ? 4.885 2.448 31.360 1.00 85.19 325 MET A N 1
ATOM 2532 C CA . MET A 1 325 ? 4.623 2.792 29.948 1.00 85.19 325 MET A CA 1
ATOM 2533 C C . MET A 1 325 ? 5.473 3.942 29.399 1.00 85.19 325 MET A C 1
ATOM 2535 O O . MET A 1 325 ? 5.620 5.003 30.005 1.00 85.19 325 MET A O 1
ATOM 2539 N N . SER A 1 326 ? 5.968 3.775 28.166 1.00 87.31 326 SER A N 1
ATOM 2540 C CA . SER A 1 326 ? 6.642 4.865 27.452 1.00 87.31 326 SER A CA 1
ATOM 2541 C C . SER A 1 326 ? 5.663 6.000 27.113 1.00 87.31 326 SER A C 1
ATOM 2543 O O . SER A 1 326 ? 4.496 5.765 26.793 1.00 87.31 326 SER A O 1
ATOM 2545 N N . ARG A 1 327 ? 6.144 7.254 27.087 1.00 88.56 327 ARG A N 1
ATOM 2546 C CA . ARG A 1 327 ? 5.325 8.423 26.690 1.00 88.56 327 ARG A CA 1
ATOM 2547 C C . ARG A 1 327 ? 4.688 8.258 25.304 1.00 88.56 327 ARG A C 1
ATOM 2549 O O . ARG A 1 327 ? 3.595 8.766 25.071 1.00 88.56 327 ARG A O 1
ATOM 2556 N N . ARG A 1 328 ? 5.367 7.569 24.378 1.00 88.81 328 ARG A N 1
ATOM 2557 C CA . ARG A 1 328 ? 4.843 7.275 23.036 1.00 88.81 328 ARG A CA 1
ATOM 2558 C C . ARG A 1 328 ? 3.681 6.285 23.102 1.00 88.81 328 ARG A C 1
ATOM 2560 O O . ARG A 1 328 ? 2.627 6.590 22.558 1.00 88.81 328 ARG A O 1
ATOM 2567 N N . ALA A 1 329 ? 3.862 5.170 23.807 1.00 88.88 329 ALA A N 1
ATOM 2568 C CA . ALA A 1 329 ? 2.824 4.159 23.991 1.00 88.88 329 ALA A CA 1
ATOM 2569 C C . ALA A 1 329 ? 1.576 4.751 24.665 1.00 88.88 329 ALA A C 1
ATOM 2571 O O . ALA A 1 329 ? 0.458 4.516 24.221 1.00 88.88 329 ALA A O 1
ATOM 2572 N N . PHE A 1 330 ? 1.761 5.612 25.671 1.00 88.81 330 PHE A N 1
ATOM 2573 C CA . PHE A 1 330 ? 0.652 6.313 26.320 1.00 88.81 330 PHE A CA 1
ATOM 2574 C C . PHE A 1 330 ? -0.112 7.242 25.359 1.00 88.81 330 PHE A C 1
ATOM 2576 O O . PHE A 1 330 ? -1.342 7.255 25.359 1.00 88.81 330 PHE A O 1
ATOM 2583 N N . LYS A 1 331 ? 0.595 7.996 24.502 1.00 92.50 331 LYS A N 1
ATOM 2584 C CA . LYS A 1 331 ? -0.037 8.838 23.468 1.00 92.50 331 LYS A CA 1
ATOM 2585 C C . LYS A 1 331 ? -0.803 8.009 22.434 1.00 92.50 331 LYS A C 1
ATOM 2587 O O . LYS A 1 331 ? -1.872 8.434 22.008 1.00 92.50 331 LYS A O 1
ATOM 2592 N N . GLU A 1 332 ? -0.262 6.862 22.027 1.00 92.81 332 GLU A N 1
ATOM 2593 C CA . GLU A 1 332 ? -0.923 5.938 21.097 1.00 92.81 332 GLU A CA 1
ATOM 2594 C C . GLU A 1 332 ? -2.183 5.329 21.735 1.00 92.81 332 GLU A C 1
ATOM 2596 O O . GLU A 1 332 ? -3.240 5.357 21.111 1.00 92.81 332 GLU A O 1
ATOM 2601 N N . LEU A 1 333 ? -2.126 4.918 23.007 1.00 92.50 333 LEU A N 1
ATOM 2602 C CA . LEU A 1 333 ? -3.287 4.405 23.744 1.00 92.50 333 LEU A CA 1
ATOM 2603 C C . LEU A 1 333 ? -4.388 5.464 23.889 1.00 92.50 333 LEU A C 1
ATOM 2605 O O . LEU A 1 333 ? -5.543 5.212 23.564 1.00 92.50 333 LEU A O 1
ATOM 2609 N N . LYS A 1 334 ? -4.030 6.687 24.306 1.00 94.88 334 LYS A N 1
ATOM 2610 C CA . LYS A 1 334 ? -4.983 7.807 24.392 1.00 94.88 334 LYS A CA 1
ATOM 2611 C C . LYS A 1 334 ? -5.577 8.185 23.037 1.00 94.88 334 LYS A C 1
ATOM 2613 O O . LYS A 1 334 ? -6.697 8.684 22.985 1.00 94.88 334 LYS A O 1
ATOM 2618 N N . ARG A 1 335 ? -4.837 7.970 21.946 1.00 95.06 335 ARG A N 1
ATOM 2619 C CA . ARG A 1 335 ? -5.348 8.180 20.590 1.00 95.06 335 ARG A CA 1
ATOM 2620 C C . ARG A 1 335 ? -6.392 7.127 20.226 1.00 95.06 335 ARG A C 1
ATOM 2622 O O . ARG A 1 335 ? -7.426 7.512 19.704 1.00 95.06 335 ARG A O 1
ATOM 2629 N N . VAL A 1 336 ? -6.151 5.849 20.514 1.00 95.62 336 VAL A N 1
ATOM 2630 C CA . VAL A 1 336 ? -7.148 4.785 20.293 1.00 95.62 336 VAL A CA 1
ATOM 2631 C C . VAL A 1 336 ? -8.396 5.037 21.133 1.00 95.62 336 VAL A C 1
ATOM 2633 O O . VAL A 1 336 ? -9.493 4.980 20.598 1.00 95.62 336 VAL A O 1
ATOM 2636 N N . GLU A 1 337 ? -8.230 5.417 22.402 1.00 96.00 337 GLU A N 1
ATOM 2637 C CA . GLU A 1 337 ? -9.349 5.738 23.296 1.00 96.00 337 GLU A CA 1
ATOM 2638 C C . GLU A 1 337 ? -10.223 6.879 22.756 1.00 96.00 337 GLU A C 1
ATOM 2640 O O . GLU A 1 337 ? -11.446 6.811 22.793 1.00 96.00 337 GLU A O 1
ATOM 2645 N N . ARG A 1 338 ? -9.600 7.916 22.181 1.00 96.81 338 ARG A N 1
ATOM 2646 C CA . ARG A 1 338 ? -10.328 9.022 21.542 1.00 96.81 338 ARG A CA 1
ATOM 2647 C C . ARG A 1 338 ? -11.188 8.560 20.362 1.00 96.81 338 ARG A C 1
ATOM 2649 O O . ARG A 1 338 ? -12.237 9.144 20.131 1.00 96.81 338 ARG A O 1
ATOM 2656 N N . TYR A 1 339 ? -10.734 7.557 19.615 1.00 97.19 339 TYR A N 1
ATOM 2657 C CA . TYR A 1 339 ? -11.410 7.036 18.423 1.00 97.19 339 TYR A CA 1
ATOM 2658 C C . TYR A 1 339 ? -11.925 5.611 18.656 1.00 97.19 339 TYR A C 1
ATOM 2660 O O . TYR A 1 339 ? -11.866 4.768 17.758 1.00 97.19 339 TYR A O 1
ATOM 2668 N N . ARG A 1 340 ? -12.399 5.331 19.879 1.00 97.50 340 ARG A N 1
ATOM 2669 C CA . ARG A 1 340 ? -12.796 3.987 20.313 1.00 97.50 340 ARG A CA 1
ATOM 2670 C C . ARG A 1 340 ? -13.916 3.411 19.451 1.00 97.50 340 ARG A C 1
ATOM 2672 O O . ARG A 1 340 ? -13.781 2.292 18.971 1.00 97.50 340 ARG A O 1
ATOM 2679 N N . THR A 1 341 ? -14.963 4.192 19.192 1.00 98.25 341 THR A N 1
ATOM 2680 C CA . THR A 1 341 ? -16.100 3.774 18.357 1.00 98.25 341 THR A CA 1
ATOM 2681 C C . THR A 1 341 ? -15.651 3.370 16.953 1.00 98.25 341 THR A C 1
ATOM 2683 O O . THR A 1 341 ? -15.999 2.286 16.487 1.00 98.25 341 THR A O 1
ATOM 2686 N N . LEU A 1 342 ? -14.820 4.194 16.300 1.00 98.44 342 LEU A N 1
ATOM 2687 C CA . LEU A 1 342 ? -14.256 3.882 14.984 1.00 98.44 342 LEU A CA 1
ATOM 2688 C C . LEU A 1 342 ? -13.415 2.604 15.011 1.00 98.44 342 LEU A C 1
ATOM 2690 O O . LEU A 1 342 ? -13.554 1.764 14.125 1.00 98.44 342 LEU A O 1
ATOM 2694 N N . TRP A 1 343 ? -12.556 2.454 16.023 1.00 98.19 343 TRP A N 1
ATOM 2695 C CA . TRP A 1 343 ? -11.740 1.255 16.192 1.00 98.19 343 TRP A CA 1
ATOM 2696 C C . TRP A 1 343 ? -12.608 0.001 16.351 1.00 98.19 343 TRP A C 1
ATOM 2698 O O . TRP A 1 343 ? -12.373 -0.992 15.666 1.00 98.19 343 TRP A O 1
ATOM 2708 N N . ASP A 1 344 ? -13.629 0.040 17.208 1.00 97.81 344 ASP A N 1
ATOM 2709 C CA . ASP A 1 344 ? -14.496 -1.110 17.473 1.00 97.81 344 ASP A CA 1
ATOM 2710 C C . ASP A 1 344 ? -15.327 -1.493 16.236 1.00 97.81 344 ASP A C 1
ATOM 2712 O O . ASP A 1 344 ? -15.425 -2.675 15.908 1.00 97.81 344 ASP A O 1
ATOM 2716 N N . LEU A 1 345 ? -15.869 -0.519 15.494 1.00 98.56 345 LEU A N 1
ATOM 2717 C CA . LEU A 1 345 ? -16.570 -0.780 14.230 1.00 98.56 345 LEU A CA 1
ATOM 2718 C C . LEU A 1 345 ? -15.630 -1.346 13.158 1.00 98.56 345 LEU A C 1
ATOM 2720 O O . LEU A 1 345 ? -15.979 -2.311 12.479 1.00 98.56 345 LEU A O 1
ATOM 2724 N N . ALA A 1 346 ? -14.425 -0.787 13.021 1.00 98.44 346 ALA A N 1
ATOM 2725 C CA . ALA A 1 346 ? -13.429 -1.296 12.082 1.00 98.44 346 ALA A CA 1
ATOM 2726 C C . ALA A 1 346 ? -12.986 -2.720 12.451 1.00 98.44 346 ALA A C 1
ATOM 2728 O O . ALA A 1 346 ? -12.805 -3.545 11.558 1.00 98.44 346 ALA A O 1
ATOM 2729 N N . THR A 1 347 ? -12.866 -3.022 13.748 1.00 97.94 347 THR A N 1
ATOM 2730 C CA . THR A 1 347 ? -12.564 -4.369 14.259 1.00 97.94 347 THR A CA 1
ATOM 2731 C C . THR A 1 347 ? -13.682 -5.354 13.919 1.00 97.94 347 THR A C 1
ATOM 2733 O O . THR A 1 347 ? -13.403 -6.443 13.428 1.00 97.94 347 THR A O 1
ATOM 2736 N N . LYS A 1 348 ? -14.949 -4.955 14.092 1.00 98.38 348 LYS A N 1
ATOM 2737 C CA . LYS A 1 348 ? -16.103 -5.776 13.684 1.00 98.38 348 LYS A CA 1
ATOM 2738 C C . LYS A 1 348 ? -16.103 -6.074 12.188 1.00 98.38 348 LYS A C 1
ATOM 2740 O O . LYS A 1 348 ? -16.455 -7.176 11.794 1.00 98.38 348 LYS A O 1
ATOM 2745 N N . ALA A 1 349 ? -15.715 -5.104 11.357 1.00 98.50 349 ALA A N 1
ATOM 2746 C CA . ALA A 1 349 ? -15.635 -5.328 9.918 1.00 98.50 349 ALA A CA 1
ATOM 2747 C C . ALA A 1 349 ? -14.543 -6.343 9.578 1.00 98.50 349 ALA A C 1
ATOM 2749 O O . ALA A 1 349 ? -14.831 -7.314 8.891 1.00 98.50 349 ALA A O 1
ATOM 2750 N N . ILE A 1 350 ? -13.316 -6.174 10.087 1.00 98.00 350 ILE A N 1
ATOM 2751 C CA . ILE A 1 350 ? -12.237 -7.112 9.749 1.00 98.00 350 ILE A CA 1
ATOM 2752 C C . ILE A 1 350 ? -12.510 -8.526 10.277 1.00 98.00 350 ILE A C 1
ATOM 2754 O O . ILE A 1 350 ? -12.165 -9.475 9.594 1.00 98.00 350 ILE A O 1
ATOM 2758 N N . GLN A 1 351 ? -13.224 -8.696 11.395 1.00 98.00 351 GLN A N 1
ATOM 2759 C CA . GLN A 1 351 ? -13.656 -10.018 11.884 1.00 98.00 351 GLN A CA 1
ATOM 2760 C C . GLN A 1 351 ? -14.462 -10.835 10.859 1.00 98.00 351 GLN A C 1
ATOM 2762 O O . GLN A 1 351 ? -14.475 -12.057 10.939 1.00 98.00 351 GLN A O 1
ATOM 2767 N N . LEU A 1 352 ? -15.069 -10.203 9.848 1.00 97.81 352 LEU A N 1
ATOM 2768 C CA . LEU A 1 352 ? -15.762 -10.917 8.770 1.00 97.81 352 LEU A CA 1
ATOM 2769 C C . LEU A 1 352 ? -14.830 -11.823 7.947 1.00 97.81 352 LEU A C 1
ATOM 2771 O O . LEU A 1 352 ? -15.317 -12.743 7.293 1.00 97.81 352 LEU A O 1
ATOM 2775 N N . VAL A 1 353 ? -13.510 -11.594 7.980 1.00 97.06 353 VAL A N 1
ATOM 2776 C CA . VAL A 1 353 ? -12.540 -12.450 7.278 1.00 97.06 353 VAL A CA 1
ATOM 2777 C C . VAL A 1 353 ? -12.058 -13.640 8.107 1.00 97.06 353 VAL A C 1
ATOM 2779 O O . VAL A 1 353 ? -11.348 -14.492 7.585 1.00 97.06 353 VAL A O 1
ATOM 2782 N N . GLU A 1 354 ? -12.477 -13.759 9.371 1.00 95.62 354 GLU A N 1
ATOM 2783 C CA . GLU A 1 354 ? -12.035 -14.822 10.287 1.00 95.62 354 GLU A CA 1
ATOM 2784 C C . GLU A 1 354 ? -12.279 -16.234 9.731 1.00 95.62 354 GLU A C 1
ATOM 2786 O O . GLU A 1 354 ? -11.457 -17.124 9.932 1.00 95.62 354 GLU A O 1
ATOM 2791 N N . GLY A 1 355 ? -13.356 -16.429 8.962 1.00 95.12 355 GLY A N 1
ATOM 2792 C CA . GLY A 1 355 ? -13.685 -17.724 8.361 1.00 95.12 355 GLY A CA 1
ATOM 2793 C C . GLY A 1 355 ? -12.709 -18.215 7.281 1.00 95.12 355 GLY A C 1
ATOM 2794 O O . GLY A 1 355 ? -12.712 -19.405 6.982 1.00 95.12 355 GLY A O 1
ATOM 2795 N N . HIS A 1 356 ? -11.885 -17.340 6.690 1.00 95.62 356 HIS A N 1
ATOM 2796 C CA . HIS A 1 356 ? -10.930 -17.720 5.634 1.00 95.62 356 HIS A CA 1
ATOM 2797 C C . HIS A 1 356 ? -9.514 -17.153 5.814 1.00 95.62 356 HIS A C 1
ATOM 2799 O O . HIS A 1 356 ? -8.605 -17.573 5.100 1.00 95.62 356 HIS A O 1
ATOM 2805 N N . ASP A 1 357 ? -9.297 -16.234 6.757 1.00 96.12 357 ASP A N 1
ATOM 2806 C CA . ASP A 1 357 ? -7.973 -15.704 7.094 1.00 96.12 357 ASP A CA 1
ATOM 2807 C C . ASP A 1 357 ? -7.820 -15.407 8.603 1.00 96.12 357 ASP A C 1
ATOM 2809 O O . ASP A 1 357 ? -7.611 -14.258 9.013 1.00 96.12 357 ASP A O 1
ATOM 2813 N N . PRO A 1 358 ? -7.937 -16.433 9.470 1.00 95.94 358 PRO A N 1
ATOM 2814 C CA . PRO A 1 358 ? -7.831 -16.258 10.920 1.00 95.94 358 PRO A CA 1
ATOM 2815 C C . PRO A 1 358 ? -6.440 -15.769 11.358 1.00 95.94 358 PRO A C 1
ATOM 2817 O O . PRO A 1 358 ? -6.326 -14.995 12.311 1.00 95.94 358 PRO A O 1
ATOM 2820 N N . ASP A 1 359 ? -5.381 -16.157 10.641 1.00 93.25 359 ASP A N 1
ATOM 2821 C CA . ASP A 1 359 ? -4.003 -15.747 10.936 1.00 93.25 359 ASP A CA 1
ATOM 2822 C C . ASP A 1 359 ? -3.820 -14.230 10.781 1.00 93.25 359 ASP A C 1
ATOM 2824 O O . ASP A 1 359 ? -3.110 -13.583 11.564 1.00 93.25 359 ASP A O 1
ATOM 2828 N N . PHE A 1 360 ? -4.490 -13.620 9.797 1.00 93.31 360 PHE A N 1
ATOM 2829 C CA . PHE A 1 360 ? -4.464 -12.170 9.639 1.00 93.31 360 PHE A CA 1
ATOM 2830 C C . PHE A 1 360 ? -5.154 -11.447 10.803 1.00 93.31 360 PHE A C 1
ATOM 2832 O O . PHE A 1 360 ? -4.620 -10.455 11.307 1.00 93.31 360 PHE A O 1
ATOM 2839 N N . ILE A 1 361 ? -6.295 -11.954 11.285 1.00 94.88 361 ILE A N 1
ATOM 2840 C CA . ILE A 1 361 ? -7.013 -11.376 12.438 1.00 94.88 361 ILE A CA 1
ATOM 2841 C C . ILE A 1 361 ? -6.132 -11.344 13.686 1.00 94.88 361 ILE A C 1
ATOM 2843 O O . ILE A 1 361 ? -6.147 -10.369 14.438 1.00 94.88 361 ILE A O 1
ATOM 2847 N N . GLN A 1 362 ? -5.338 -12.391 13.892 1.00 91.69 362 GLN A N 1
ATOM 2848 C CA . GLN A 1 362 ? -4.441 -12.487 15.040 1.00 91.69 362 GLN A CA 1
ATOM 2849 C C . GLN A 1 362 ? -3.214 -11.576 14.914 1.00 91.69 362 GLN A C 1
ATOM 2851 O O . GLN A 1 362 ? -2.652 -11.157 15.926 1.00 91.69 362 GLN A O 1
ATOM 2856 N N . SER A 1 363 ? -2.791 -11.261 13.687 1.00 91.12 363 SER A N 1
ATOM 2857 C CA . SER A 1 363 ? -1.524 -10.570 13.425 1.00 91.12 363 SER A CA 1
ATOM 2858 C C . SER A 1 363 ? -1.657 -9.086 13.074 1.00 91.12 363 SER A C 1
ATOM 2860 O O . SER A 1 363 ? -0.672 -8.347 13.209 1.00 91.12 363 SER A O 1
ATOM 2862 N N . PHE A 1 364 ? -2.829 -8.599 12.642 1.00 94.56 364 PHE A N 1
ATOM 2863 C CA . PHE A 1 364 ? -2.974 -7.178 12.323 1.00 94.56 364 PHE A CA 1
ATOM 2864 C C . PHE A 1 364 ? -2.782 -6.320 13.583 1.00 94.56 364 PHE A C 1
ATOM 2866 O O . PHE A 1 364 ? -3.316 -6.571 14.663 1.00 94.56 364 PHE A O 1
ATOM 2873 N N . SER A 1 365 ? -1.989 -5.262 13.448 1.00 94.56 365 SER A N 1
ATOM 2874 C CA . SER A 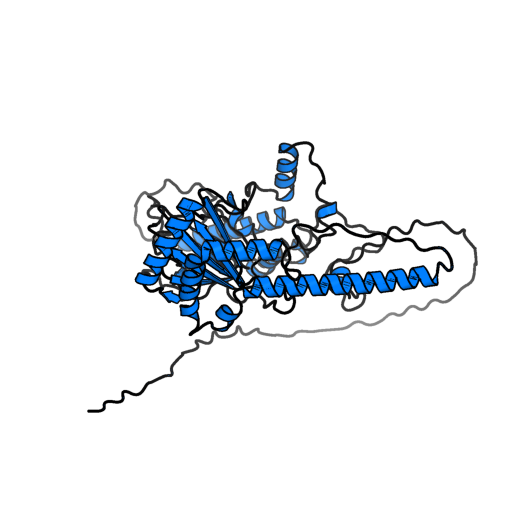1 365 ? -1.539 -4.461 14.590 1.00 94.56 365 SER A CA 1
ATOM 2875 C C . SER A 1 365 ? -1.783 -2.970 14.402 1.00 94.56 365 SER A C 1
ATOM 2877 O O . SER A 1 365 ? -1.558 -2.177 15.318 1.00 94.56 365 SER A O 1
ATOM 2879 N N . ALA A 1 366 ? -2.209 -2.557 13.211 1.00 96.00 366 ALA A N 1
ATOM 2880 C CA . ALA A 1 366 ? -2.451 -1.169 12.880 1.00 96.00 366 ALA A CA 1
ATOM 2881 C C . ALA A 1 366 ? -3.616 -1.013 11.902 1.00 96.00 366 ALA A C 1
ATOM 2883 O O . ALA A 1 366 ? -3.889 -1.877 11.070 1.00 96.00 366 ALA A O 1
ATOM 2884 N N . LEU A 1 367 ? -4.266 0.140 12.016 1.00 97.62 367 LEU A N 1
ATOM 2885 C CA . LEU A 1 367 ? -5.337 0.605 11.155 1.00 97.62 367 LEU A CA 1
ATOM 2886 C C . LEU A 1 367 ? -4.964 1.995 10.638 1.00 97.62 367 LEU A C 1
ATOM 2888 O O . LEU A 1 367 ? -4.828 2.935 11.429 1.00 97.62 367 LEU A O 1
ATOM 2892 N N . ALA A 1 368 ? -4.794 2.133 9.326 1.00 97.25 368 ALA A N 1
ATOM 2893 C CA . ALA A 1 368 ? -4.707 3.436 8.682 1.00 97.25 368 ALA A CA 1
ATOM 2894 C C . ALA A 1 368 ? -6.099 3.869 8.216 1.00 97.25 368 ALA A C 1
ATOM 2896 O O . ALA A 1 368 ? -6.799 3.126 7.533 1.00 97.25 368 ALA A O 1
ATOM 2897 N N . VAL A 1 369 ? -6.481 5.084 8.592 1.00 97.94 369 VAL A N 1
ATOM 2898 C CA . VAL A 1 369 ? -7.749 5.723 8.247 1.00 97.94 369 VAL A CA 1
ATOM 2899 C C . VAL A 1 369 ? -7.434 6.922 7.368 1.00 97.94 369 VAL A C 1
ATOM 2901 O O . VAL A 1 369 ? -6.644 7.790 7.757 1.00 97.94 369 VAL A O 1
ATOM 2904 N N . THR A 1 370 ? -8.023 6.976 6.179 1.00 97.75 370 THR A N 1
ATOM 2905 C CA . THR A 1 370 ? -7.742 8.041 5.212 1.00 97.75 370 THR A CA 1
ATOM 2906 C C . THR A 1 370 ? -9.016 8.608 4.602 1.00 97.75 370 THR A C 1
ATOM 2908 O O . THR A 1 370 ? -10.021 7.913 4.453 1.00 97.75 370 THR A O 1
ATOM 2911 N N . TYR A 1 371 ? -8.959 9.888 4.237 1.00 97.75 371 TYR A N 1
ATOM 2912 C CA . TYR A 1 371 ? -9.969 10.558 3.424 1.00 97.75 371 TYR A CA 1
ATOM 2913 C C . TYR A 1 371 ? -9.301 11.243 2.227 1.00 97.75 371 TYR A C 1
ATOM 2915 O O . TYR A 1 371 ? -8.258 11.891 2.378 1.00 97.75 371 TYR A O 1
ATOM 2923 N N . GLY A 1 372 ? -9.902 11.093 1.043 1.00 95.88 372 GLY A N 1
ATOM 2924 C CA . GLY A 1 372 ? -9.433 11.746 -0.182 1.00 95.88 372 GLY A CA 1
ATOM 2925 C C . GLY A 1 372 ? -8.087 11.223 -0.692 1.00 95.88 372 GLY A C 1
ATOM 2926 O O . GLY A 1 372 ? -7.373 11.948 -1.378 1.00 95.88 372 GLY A O 1
ATOM 2927 N N . PHE A 1 373 ? -7.696 9.995 -0.328 1.00 95.00 373 PHE A N 1
ATOM 2928 C CA . PHE A 1 373 ? -6.449 9.397 -0.809 1.00 95.00 373 PHE A CA 1
ATOM 2929 C C . PHE A 1 373 ? -6.560 9.037 -2.298 1.00 95.00 373 PHE A C 1
ATOM 2931 O O . PHE A 1 373 ? -7.482 8.305 -2.655 1.00 95.00 373 PHE A O 1
ATOM 2938 N N . LYS A 1 374 ? -5.658 9.552 -3.148 1.00 92.88 374 LYS A N 1
ATOM 2939 C CA . LYS A 1 374 ? -5.617 9.316 -4.609 1.00 92.88 374 LYS A CA 1
ATOM 2940 C C . LYS A 1 374 ? -4.192 9.087 -5.109 1.00 92.88 374 LYS A C 1
ATOM 2942 O O . LYS A 1 374 ? -3.269 9.754 -4.651 1.00 92.88 374 LYS A O 1
ATOM 2947 N N . GLY A 1 375 ? -4.020 8.220 -6.100 1.00 88.75 375 GLY A N 1
ATOM 2948 C CA . GLY A 1 375 ? -2.740 7.969 -6.755 1.00 88.75 375 GLY A CA 1
ATOM 2949 C C . GLY A 1 375 ? -1.648 7.551 -5.775 1.00 88.75 375 GLY A C 1
ATOM 2950 O O . GLY A 1 375 ? -1.874 6.731 -4.884 1.00 88.75 375 GLY A O 1
ATOM 2951 N N . SER A 1 376 ? -0.470 8.157 -5.936 1.00 88.44 376 SER A N 1
ATOM 2952 C CA . SER A 1 376 ? 0.694 7.963 -5.074 1.00 88.44 376 SER A CA 1
ATOM 2953 C C . SER A 1 376 ? 1.270 6.541 -5.108 1.00 88.44 376 SER A C 1
ATOM 2955 O O . SER A 1 376 ? 1.221 5.849 -4.095 1.00 88.44 376 SER A O 1
ATOM 2957 N N . PRO A 1 377 ? 1.851 6.075 -6.232 1.00 94.56 377 PRO A N 1
ATOM 2958 C CA . PRO A 1 377 ? 2.560 4.799 -6.251 1.00 94.56 377 PRO A CA 1
ATOM 2959 C C . PRO A 1 377 ? 3.639 4.735 -5.165 1.00 94.56 377 PRO A C 1
ATOM 2961 O O . PRO A 1 377 ? 4.544 5.583 -5.101 1.00 94.56 377 PRO A O 1
ATOM 2964 N N . HIS A 1 378 ? 3.534 3.726 -4.298 1.00 94.44 378 HIS A N 1
ATOM 2965 C CA . HIS A 1 378 ? 4.454 3.494 -3.187 1.00 94.44 378 HIS A CA 1
ATOM 2966 C C . HIS A 1 378 ? 4.498 2.019 -2.756 1.00 94.44 378 HIS A C 1
ATOM 2968 O O . HIS A 1 378 ? 3.690 1.203 -3.180 1.00 94.44 378 HIS A O 1
ATOM 2974 N N . ILE A 1 379 ? 5.480 1.701 -1.908 1.00 93.38 379 ILE A N 1
ATOM 2975 C CA . ILE A 1 379 ? 5.571 0.460 -1.132 1.00 93.38 379 ILE A CA 1
ATOM 2976 C C . ILE A 1 379 ? 5.559 0.862 0.340 1.00 93.38 379 ILE A C 1
ATOM 2978 O O . ILE A 1 379 ? 6.302 1.765 0.761 1.00 93.38 379 ILE A O 1
ATOM 2982 N N . ASP A 1 380 ? 4.735 0.195 1.141 1.00 89.50 380 ASP A N 1
ATOM 2983 C CA . ASP A 1 380 ? 4.595 0.528 2.550 1.00 89.50 380 ASP A CA 1
ATOM 2984 C C . ASP A 1 380 ? 5.698 -0.115 3.387 1.00 89.50 380 ASP A C 1
ATOM 2986 O O . ASP A 1 380 ? 5.648 -1.272 3.779 1.00 89.50 380 ASP A O 1
ATOM 2990 N N . LYS A 1 381 ? 6.703 0.690 3.743 1.00 85.12 381 LYS A N 1
ATOM 2991 C CA . LYS A 1 381 ? 7.883 0.242 4.510 1.00 85.12 381 LYS A CA 1
ATOM 2992 C C . LYS A 1 381 ? 7.575 -0.325 5.897 1.00 85.12 381 LYS A C 1
ATOM 2994 O O . LYS A 1 381 ? 8.438 -0.967 6.486 1.00 85.12 381 LYS A O 1
ATOM 2999 N N . GLN A 1 382 ? 6.423 0.024 6.467 1.00 85.12 382 GLN A N 1
ATOM 3000 C CA . GLN A 1 382 ? 5.996 -0.475 7.776 1.00 85.12 382 GLN A CA 1
ATOM 3001 C C . GLN A 1 382 ? 5.140 -1.730 7.670 1.00 85.12 382 GLN A C 1
ATOM 3003 O O . GLN A 1 382 ? 4.899 -2.353 8.698 1.00 85.12 382 GLN A O 1
ATOM 3008 N N . ASN A 1 383 ? 4.674 -2.067 6.469 1.00 86.56 383 ASN A N 1
ATOM 3009 C CA . ASN A 1 383 ? 3.884 -3.254 6.254 1.00 86.56 383 ASN A CA 1
ATOM 3010 C C . ASN A 1 383 ? 4.821 -4.445 6.042 1.00 86.56 383 ASN A C 1
ATOM 3012 O O . ASN A 1 383 ? 5.709 -4.413 5.187 1.00 86.56 383 ASN A O 1
ATOM 3016 N N . THR A 1 384 ? 4.660 -5.478 6.861 1.00 88.69 384 THR A N 1
ATOM 3017 C CA . THR A 1 384 ? 5.488 -6.687 6.789 1.00 88.69 384 THR A CA 1
ATOM 3018 C C . THR A 1 384 ? 4.891 -7.758 5.878 1.00 88.69 384 THR A C 1
ATOM 3020 O O . THR A 1 384 ? 5.585 -8.726 5.560 1.00 88.69 384 THR A O 1
ATOM 3023 N N . GLY A 1 385 ? 3.650 -7.581 5.416 1.00 92.00 385 GLY A N 1
ATOM 3024 C CA . GLY A 1 385 ? 2.927 -8.590 4.651 1.00 92.00 385 GLY A CA 1
ATOM 3025 C C . GLY A 1 385 ? 1.703 -8.061 3.900 1.00 92.00 385 GLY A C 1
ATOM 3026 O O . GLY A 1 385 ? 1.636 -6.878 3.550 1.00 92.00 385 GLY A O 1
ATOM 3027 N N . PRO A 1 386 ? 0.726 -8.946 3.647 1.00 94.81 386 PRO A N 1
ATOM 3028 C CA . PRO A 1 386 ? -0.591 -8.551 3.181 1.00 94.81 386 PRO A CA 1
ATOM 3029 C C . PRO A 1 386 ? -1.296 -7.571 4.120 1.00 94.81 386 PRO A C 1
ATOM 3031 O O . PRO A 1 386 ? -1.047 -7.544 5.323 1.00 94.81 386 PRO A O 1
ATOM 3034 N N . PHE A 1 387 ? -2.179 -6.762 3.551 1.00 96.56 387 PHE A N 1
ATOM 3035 C CA . PHE A 1 387 ? -3.110 -5.880 4.237 1.00 96.56 387 PHE A CA 1
ATOM 3036 C C . PHE A 1 387 ? -4.520 -6.118 3.700 1.00 96.56 387 PHE A C 1
ATOM 3038 O O . PHE A 1 387 ? -4.685 -6.502 2.541 1.00 96.56 387 PHE A O 1
ATOM 3045 N N . TYR A 1 388 ? -5.530 -5.824 4.513 1.00 98.25 388 TYR A N 1
ATOM 3046 C CA . TYR A 1 388 ? -6.908 -5.708 4.043 1.00 98.25 388 TYR A CA 1
ATOM 3047 C C . TYR A 1 388 ? -7.276 -4.241 3.861 1.00 98.25 388 TYR A C 1
ATOM 3049 O O . TYR A 1 388 ? -6.955 -3.403 4.703 1.00 98.25 388 TYR A O 1
ATOM 3057 N N . GLY A 1 389 ? -7.937 -3.926 2.753 1.00 98.12 389 GLY A N 1
ATOM 3058 C CA . GLY A 1 389 ? -8.480 -2.608 2.463 1.00 98.12 389 GLY A CA 1
ATOM 3059 C C . GLY A 1 389 ? -10.000 -2.638 2.374 1.00 98.12 389 GLY A C 1
ATOM 3060 O O . GLY A 1 389 ? -10.566 -3.541 1.764 1.00 98.12 389 GLY A O 1
ATOM 3061 N N . LEU A 1 390 ? -10.636 -1.619 2.946 1.00 98.19 390 LEU A N 1
ATOM 3062 C CA . LEU A 1 390 ? -12.051 -1.290 2.789 1.00 98.19 390 LEU A CA 1
ATOM 3063 C C . LEU A 1 390 ? -12.155 0.191 2.423 1.00 98.19 390 LEU A C 1
ATOM 3065 O O . LEU A 1 390 ? -11.492 1.034 3.031 1.00 98.19 390 LEU A O 1
ATOM 3069 N N . SER A 1 391 ? -12.986 0.528 1.445 1.00 97.88 391 SER A N 1
ATOM 3070 C CA . SER A 1 391 ? -13.355 1.901 1.117 1.00 97.88 391 SER A CA 1
ATOM 3071 C C . SER A 1 391 ? -14.862 2.105 1.180 1.00 97.88 391 SER A C 1
ATOM 3073 O O . SER A 1 391 ? -15.646 1.196 0.919 1.00 97.88 391 SER A O 1
ATOM 3075 N N . LEU A 1 392 ? -15.256 3.308 1.589 1.00 97.56 392 LEU A N 1
ATOM 3076 C CA . LEU A 1 392 ? -16.640 3.705 1.838 1.00 97.56 392 LEU A CA 1
ATOM 3077 C C . LEU A 1 392 ? -16.869 5.131 1.336 1.00 97.56 392 LEU A C 1
ATOM 3079 O O . LEU A 1 392 ? -15.921 5.905 1.174 1.00 97.56 392 LEU A O 1
ATOM 3083 N N . GLY A 1 393 ? -18.140 5.487 1.179 1.00 96.44 393 GLY A N 1
ATOM 3084 C CA . GLY A 1 393 ? -18.580 6.798 0.717 1.00 96.44 393 GLY A CA 1
ATOM 3085 C C . GLY A 1 393 ? -19.218 6.737 -0.664 1.00 96.44 393 GLY A C 1
ATOM 3086 O O . GLY A 1 393 ? -19.459 5.653 -1.198 1.00 96.44 393 GLY A O 1
ATOM 3087 N N . ASP A 1 394 ? -19.522 7.918 -1.185 1.00 94.88 394 ASP A N 1
ATOM 3088 C CA . ASP A 1 394 ? -20.156 8.113 -2.484 1.00 94.88 394 ASP A CA 1
ATOM 3089 C C . ASP A 1 394 ? -19.098 8.638 -3.454 1.00 94.88 394 ASP A C 1
ATOM 3091 O O . ASP A 1 394 ? -18.751 9.825 -3.444 1.00 94.88 394 ASP A O 1
ATOM 3095 N N . PHE A 1 395 ? -18.490 7.717 -4.197 1.00 93.56 395 PHE A N 1
ATOM 3096 C CA . PHE A 1 395 ? -17.458 8.023 -5.173 1.00 93.56 395 PHE A CA 1
ATOM 3097 C C . PHE A 1 395 ? -17.639 7.188 -6.437 1.00 93.56 395 PHE A C 1
ATOM 3099 O O . PHE A 1 395 ? -18.095 6.048 -6.389 1.00 93.56 395 PHE A O 1
ATOM 3106 N N . THR A 1 396 ? -17.278 7.787 -7.567 1.00 89.50 396 THR A N 1
ATOM 3107 C CA . THR A 1 396 ? -17.414 7.212 -8.908 1.00 89.50 396 THR A CA 1
ATOM 3108 C C . THR A 1 396 ? -16.177 7.513 -9.747 1.00 89.50 396 THR A C 1
ATOM 3110 O O . THR A 1 396 ? -15.255 8.203 -9.301 1.00 89.50 396 THR A O 1
ATOM 3113 N N . ALA A 1 397 ? -16.092 6.942 -10.954 1.00 82.31 397 ALA A N 1
ATOM 3114 C CA . ALA A 1 397 ? -14.894 7.095 -11.765 1.00 82.31 397 ALA A CA 1
ATOM 3115 C C . ALA A 1 397 ? -14.856 8.547 -12.195 1.00 82.31 397 ALA A C 1
ATOM 3117 O O . ALA A 1 397 ? -15.893 9.162 -12.444 1.00 82.31 397 ALA A O 1
ATOM 3118 N N . THR A 1 398 ? -13.652 9.087 -12.332 1.00 78.75 398 THR A N 1
ATOM 3119 C CA . THR A 1 398 ? -13.482 10.203 -13.249 1.00 78.75 398 THR A CA 1
ATOM 3120 C C . THR A 1 398 ? -14.046 9.755 -14.590 1.00 78.75 398 THR A C 1
ATOM 3122 O O . THR A 1 398 ? -13.579 8.767 -15.151 1.00 78.75 398 THR A O 1
ATOM 3125 N N . HIS A 1 399 ? -15.124 10.403 -15.034 1.00 63.91 399 HIS A N 1
ATOM 3126 C CA . HIS A 1 399 ? -15.605 10.236 -16.392 1.00 63.91 399 HIS A CA 1
ATOM 3127 C C . HIS A 1 399 ? -14.474 10.692 -17.299 1.00 63.91 399 HIS A C 1
ATOM 3129 O O . HIS A 1 399 ? -14.267 11.890 -17.494 1.00 63.91 399 HIS A O 1
ATOM 3135 N N . ASP A 1 400 ? -13.722 9.733 -17.815 1.00 54.00 400 ASP A N 1
ATOM 3136 C CA . ASP A 1 400 ? -12.988 9.969 -19.031 1.00 54.00 400 ASP A CA 1
ATOM 3137 C C . ASP A 1 400 ? -14.086 10.155 -20.082 1.00 54.00 400 ASP A C 1
ATOM 3139 O O . ASP A 1 400 ? -14.856 9.242 -20.371 1.00 54.00 400 ASP A O 1
ATOM 3143 N N . ASN A 1 401 ? -14.222 11.377 -20.605 1.00 55.31 401 ASN A N 1
ATOM 3144 C CA . ASN A 1 401 ? -15.027 11.643 -21.807 1.00 55.31 401 ASN A CA 1
ATOM 3145 C C . ASN A 1 401 ? -14.508 10.856 -23.022 1.00 55.31 401 ASN A C 1
ATOM 3147 O O . ASN A 1 401 ? -15.105 10.879 -24.092 1.00 55.31 401 ASN A O 1
ATOM 3151 N N . ASP A 1 402 ? -13.374 10.195 -22.850 1.00 52.06 402 ASP A N 1
ATOM 3152 C CA . ASP A 1 402 ? -12.787 9.274 -23.779 1.00 52.06 402 ASP A CA 1
ATOM 3153 C C . ASP A 1 402 ? -13.482 7.916 -23.609 1.00 52.06 402 ASP A C 1
ATOM 3155 O O . ASP A 1 402 ? -13.503 7.361 -22.508 1.00 52.06 402 ASP A O 1
ATOM 3159 N N . ASN A 1 403 ? -14.014 7.337 -24.691 1.00 53.72 403 ASN A N 1
ATOM 3160 C CA . ASN A 1 403 ? -14.596 5.978 -24.759 1.00 53.72 403 ASN A CA 1
ATOM 3161 C C . ASN A 1 403 ? -13.573 4.857 -24.440 1.00 53.72 403 ASN A C 1
ATOM 3163 O O . ASN A 1 403 ? -13.729 3.684 -24.785 1.00 53.72 403 ASN A O 1
ATOM 3167 N N . SER A 1 404 ? -12.493 5.225 -23.770 1.00 51.34 404 SER A N 1
ATOM 3168 C CA . SER A 1 404 ? -11.361 4.435 -23.388 1.00 51.34 404 SER A CA 1
ATOM 3169 C C . SER A 1 404 ? -11.781 3.394 -22.357 1.00 51.34 404 SER A C 1
ATOM 3171 O O . SER A 1 404 ? -12.113 3.679 -21.210 1.00 51.34 404 SER A O 1
ATOM 3173 N N . SER A 1 405 ? -11.702 2.139 -22.768 1.00 47.09 405 SER A N 1
ATOM 3174 C CA . SER A 1 405 ? -12.059 0.918 -22.039 1.00 47.09 405 SER A CA 1
ATOM 3175 C C . SER A 1 405 ? -11.403 0.689 -20.656 1.00 47.09 405 SER A C 1
ATOM 3177 O O . SER A 1 405 ? -11.639 -0.360 -20.057 1.00 47.09 405 SER A O 1
ATOM 3179 N N . SER A 1 406 ? -10.642 1.637 -20.083 1.00 50.81 406 SER A N 1
ATOM 3180 C CA . SER A 1 406 ? -10.168 1.591 -18.679 1.00 50.81 406 SER A CA 1
ATOM 3181 C C . SER A 1 406 ? -11.263 2.008 -17.697 1.00 50.81 406 SER A C 1
ATOM 3183 O O . SER A 1 406 ? -11.056 2.799 -16.776 1.00 50.81 406 SER A O 1
ATOM 3185 N N . LYS A 1 407 ? -12.457 1.442 -17.851 1.00 52.62 407 LYS A N 1
ATOM 3186 C CA . LYS A 1 407 ? -13.533 1.626 -16.883 1.00 52.62 407 LYS A CA 1
ATOM 3187 C C . LYS A 1 407 ? -13.144 0.873 -15.606 1.00 52.62 407 LYS A C 1
ATOM 3189 O O . LYS A 1 407 ? -13.300 -0.346 -15.510 1.00 52.62 407 LYS A O 1
ATOM 3194 N N . CYS A 1 408 ? -12.573 1.582 -14.628 1.00 55.97 408 CYS A N 1
ATOM 3195 C CA . CYS A 1 408 ? -12.416 1.044 -13.279 1.00 55.97 408 CYS A CA 1
ATOM 3196 C C . CYS A 1 408 ? -13.797 0.607 -12.779 1.00 55.97 408 CYS A C 1
ATOM 3198 O O . CYS A 1 408 ? -14.780 1.334 -12.893 1.00 55.97 408 CYS A O 1
ATOM 3200 N N . VAL A 1 409 ? -13.857 -0.609 -12.259 1.00 51.44 409 VAL A N 1
ATOM 3201 C CA . VAL A 1 409 ? -15.041 -1.481 -12.322 1.00 51.44 409 VAL A CA 1
ATOM 3202 C C . VAL A 1 409 ? -16.217 -1.031 -11.460 1.00 51.44 409 VAL A C 1
ATOM 3204 O O . VAL A 1 409 ? -17.316 -1.505 -11.677 1.00 51.44 409 VAL A O 1
ATOM 3207 N N . ASN A 1 410 ? -16.015 -0.091 -10.542 1.00 51.41 410 ASN A N 1
ATOM 3208 C CA . ASN A 1 410 ? -17.063 0.490 -9.696 1.00 51.41 410 ASN A CA 1
ATOM 3209 C C . ASN A 1 410 ? -16.992 2.014 -9.687 1.00 51.41 410 ASN A C 1
ATOM 3211 O O . ASN A 1 410 ? -17.289 2.662 -8.691 1.00 51.41 410 ASN A O 1
ATOM 3215 N N . GLY A 1 411 ? -16.523 2.605 -10.780 1.00 65.06 411 GLY A N 1
ATOM 3216 C CA . GLY A 1 411 ? -16.294 4.029 -10.771 1.00 65.06 411 GLY A CA 1
ATOM 3217 C C . GLY A 1 411 ? -15.023 4.401 -9.988 1.00 65.06 411 GLY A C 1
ATOM 3218 O O . GLY A 1 411 ? -15.065 5.168 -9.037 1.00 65.06 411 GLY A O 1
ATOM 3219 N N . GLY A 1 412 ? -13.859 3.900 -10.399 1.00 85.81 412 GLY A N 1
ATOM 3220 C CA . GLY A 1 412 ? -12.586 4.409 -9.869 1.00 85.81 412 GLY A CA 1
ATOM 3221 C C . GLY A 1 412 ? -12.299 4.040 -8.409 1.00 85.81 412 GLY A C 1
ATOM 3222 O O . GLY A 1 412 ? -12.955 3.192 -7.809 1.00 85.81 412 GLY A O 1
ATOM 3223 N N . GLY A 1 413 ? -11.246 4.627 -7.836 1.00 93.50 413 GLY A N 1
ATOM 3224 C CA . GLY A 1 413 ? -10.925 4.483 -6.409 1.00 93.50 413 GLY A CA 1
ATOM 3225 C C . GLY A 1 413 ? -10.527 3.070 -5.955 1.00 93.50 413 GLY A C 1
ATOM 3226 O O . GLY A 1 413 ? -10.432 2.816 -4.747 1.00 93.50 413 GLY A O 1
ATOM 3227 N N . CYS A 1 414 ? -10.271 2.155 -6.893 1.00 95.06 414 CYS A N 1
ATOM 3228 C CA . CYS A 1 414 ? -9.714 0.829 -6.636 1.00 95.06 414 CYS A CA 1
ATOM 3229 C C . CYS A 1 414 ? -8.285 0.938 -6.099 1.00 95.06 414 CYS A C 1
ATOM 3231 O O . CYS A 1 414 ? -7.550 1.858 -6.473 1.00 95.06 414 CYS A O 1
ATOM 3233 N N . VAL A 1 415 ? -7.875 -0.040 -5.290 1.00 96.62 415 VAL A N 1
ATOM 3234 C CA . VAL A 1 415 ? -6.460 -0.241 -4.967 1.00 96.62 415 VAL A CA 1
ATOM 3235 C C . VAL A 1 415 ? -5.816 -0.925 -6.166 1.00 96.62 415 VAL A C 1
ATOM 3237 O O . VAL A 1 415 ? -6.155 -2.056 -6.503 1.00 96.62 415 VAL A O 1
ATOM 3240 N N . CYS A 1 416 ? -4.917 -0.223 -6.839 1.00 96.75 416 CYS A N 1
ATOM 3241 C CA . CYS A 1 416 ? -4.116 -0.769 -7.919 1.00 96.75 416 CYS A CA 1
ATOM 3242 C C . CYS A 1 416 ? -2.841 -1.356 -7.330 1.00 96.75 416 CYS A C 1
ATOM 3244 O O . CYS A 1 416 ? -2.121 -0.646 -6.630 1.00 96.75 416 CYS A O 1
ATOM 3246 N N . VAL A 1 417 ? -2.555 -2.620 -7.621 1.00 97.25 417 VAL A N 1
ATOM 3247 C CA . VAL A 1 417 ? -1.324 -3.290 -7.196 1.00 97.25 417 VAL A CA 1
ATOM 3248 C C . VAL A 1 417 ? -0.657 -3.957 -8.389 1.00 97.25 417 VAL A C 1
ATOM 3250 O O . VAL A 1 417 ? -1.314 -4.555 -9.244 1.00 97.25 417 VAL A O 1
ATOM 3253 N N . GLU A 1 418 ? 0.660 -3.821 -8.473 1.00 97.06 418 GLU A N 1
ATOM 3254 C CA . GLU A 1 418 ? 1.447 -4.504 -9.492 1.00 97.06 418 GLU A CA 1
ATOM 3255 C C . GLU A 1 418 ? 1.456 -6.015 -9.230 1.00 97.06 418 GLU A C 1
ATOM 3257 O O . GLU A 1 418 ? 2.001 -6.466 -8.224 1.00 97.06 418 GLU A O 1
ATOM 3262 N N . ALA A 1 419 ? 0.837 -6.785 -10.130 1.00 96.31 419 ALA A N 1
ATOM 3263 C CA . ALA A 1 419 ? 0.774 -8.241 -10.031 1.00 96.31 419 ALA A CA 1
ATOM 3264 C C . ALA A 1 419 ? 2.035 -8.901 -10.598 1.00 96.31 419 ALA A C 1
ATOM 3266 O O . ALA A 1 419 ? 2.567 -9.838 -10.007 1.00 96.31 419 ALA A O 1
ATOM 3267 N N . ASP A 1 420 ? 2.515 -8.370 -11.720 1.00 95.62 420 ASP A N 1
ATOM 3268 C CA . ASP A 1 420 ? 3.762 -8.748 -12.373 1.00 95.62 420 ASP A CA 1
ATOM 3269 C C . ASP A 1 420 ? 4.279 -7.572 -13.224 1.00 95.62 420 ASP A C 1
ATOM 3271 O O . ASP A 1 420 ? 3.742 -6.458 -13.183 1.00 95.62 420 ASP A O 1
ATOM 3275 N N . ALA A 1 421 ? 5.334 -7.810 -14.008 1.00 94.75 421 ALA A N 1
ATOM 3276 C CA . ALA A 1 421 ? 5.941 -6.784 -14.839 1.00 94.75 421 ALA A CA 1
ATOM 3277 C C . ALA A 1 421 ? 4.953 -6.129 -15.831 1.00 94.75 421 ALA A C 1
ATOM 3279 O O . ALA A 1 421 ? 5.033 -4.928 -16.104 1.00 94.75 421 ALA A O 1
ATOM 3280 N N . PHE A 1 422 ? 3.985 -6.894 -16.322 1.00 95.00 422 PHE A N 1
ATOM 3281 C CA . PHE A 1 422 ? 3.075 -6.541 -17.404 1.00 95.00 422 PHE A CA 1
ATOM 3282 C C . PHE A 1 422 ? 1.614 -6.433 -16.961 1.00 95.00 422 PHE A C 1
ATOM 3284 O O . PHE A 1 422 ? 0.776 -6.062 -17.780 1.00 95.00 422 PHE A O 1
ATOM 3291 N N . THR A 1 423 ? 1.300 -6.705 -15.694 1.00 95.00 423 THR A N 1
ATOM 3292 C CA . THR A 1 423 ? -0.076 -6.762 -15.193 1.00 95.00 423 THR A CA 1
ATOM 3293 C C . THR A 1 423 ? -0.273 -5.903 -13.947 1.00 95.00 423 THR A C 1
ATOM 3295 O O . THR A 1 423 ? 0.467 -6.003 -12.965 1.00 95.00 423 THR A O 1
ATOM 3298 N N . VAL A 1 424 ? -1.331 -5.090 -13.953 1.00 95.25 424 VAL A N 1
ATOM 3299 C CA . VAL A 1 424 ? -1.807 -4.339 -12.782 1.00 95.25 424 VAL A CA 1
ATOM 3300 C C . VAL A 1 424 ? -3.187 -4.845 -12.393 1.00 95.25 424 VAL A C 1
ATOM 3302 O O . VAL A 1 424 ? -4.114 -4.842 -13.202 1.00 95.25 424 VAL A O 1
ATOM 3305 N N . ALA A 1 425 ? -3.345 -5.250 -11.138 1.00 95.81 425 ALA A N 1
ATOM 3306 C CA . ALA A 1 425 ? -4.634 -5.626 -10.585 1.00 95.81 425 ALA A CA 1
ATOM 3307 C C . ALA A 1 425 ? -5.339 -4.407 -9.989 1.00 95.81 425 ALA A C 1
ATOM 3309 O O . ALA A 1 425 ? -4.805 -3.750 -9.099 1.00 95.81 425 ALA A O 1
ATOM 3310 N N . HIS A 1 426 ? -6.545 -4.115 -10.472 1.00 95.38 426 HIS A N 1
ATOM 3311 C CA . HIS A 1 426 ? -7.446 -3.111 -9.914 1.00 95.38 426 HIS A CA 1
ATOM 3312 C C . HIS A 1 426 ? -8.400 -3.813 -8.949 1.00 95.38 426 HIS A C 1
ATOM 3314 O O . HIS A 1 426 ? -9.394 -4.414 -9.363 1.00 95.38 426 HIS A O 1
ATOM 3320 N N . VAL A 1 427 ? -8.059 -3.757 -7.665 1.00 96.06 427 VAL A N 1
ATOM 3321 C CA . VAL A 1 427 ? -8.768 -4.444 -6.590 1.00 96.06 427 VAL A CA 1
ATOM 3322 C C . VAL A 1 427 ? -9.853 -3.530 -6.027 1.00 96.06 427 VAL A C 1
ATOM 3324 O O . VAL A 1 427 ? -9.572 -2.456 -5.477 1.00 96.06 427 VAL A O 1
ATOM 3327 N N . SER A 1 428 ? -11.112 -3.942 -6.188 1.00 94.88 428 SER A N 1
ATOM 3328 C CA . SER A 1 428 ? -12.244 -3.224 -5.608 1.00 94.88 428 SER A CA 1
ATOM 3329 C C . SER A 1 428 ? -12.264 -3.401 -4.095 1.00 94.88 428 SER A C 1
ATOM 3331 O O . SER A 1 428 ? -12.172 -4.512 -3.584 1.00 94.88 428 SER A O 1
ATOM 3333 N N . THR A 1 429 ? -12.399 -2.283 -3.387 1.00 96.19 429 THR A N 1
ATOM 3334 C CA . THR A 1 429 ? -12.516 -2.238 -1.919 1.00 96.19 429 THR A CA 1
ATOM 3335 C C . THR A 1 429 ? -13.801 -1.541 -1.482 1.00 96.19 429 THR A C 1
ATOM 3337 O O . THR A 1 429 ? -14.007 -1.328 -0.295 1.00 96.19 429 THR A O 1
ATOM 3340 N N . HIS A 1 430 ? -14.648 -1.104 -2.418 1.00 95.69 430 HIS A N 1
ATOM 3341 C CA . HIS A 1 430 ? -15.824 -0.298 -2.094 1.00 95.69 430 HIS A CA 1
ATOM 3342 C C . HIS A 1 430 ? -16.906 -1.190 -1.502 1.00 95.69 430 HIS A C 1
ATOM 3344 O O . HIS A 1 430 ? -17.438 -2.010 -2.230 1.00 95.69 430 HIS A O 1
ATOM 3350 N N . ASN A 1 431 ? -17.197 -1.059 -0.205 1.00 96.69 431 ASN A N 1
ATOM 3351 C CA . ASN A 1 431 ? -18.092 -1.948 0.562 1.00 96.69 431 ASN A CA 1
ATOM 3352 C C . ASN A 1 431 ? -17.627 -3.418 0.674 1.00 96.69 431 ASN A C 1
ATOM 3354 O O . ASN A 1 431 ? -18.354 -4.260 1.199 1.00 96.69 431 ASN A O 1
ATOM 3358 N N . PHE A 1 432 ? -16.399 -3.726 0.248 1.00 96.56 432 PHE A N 1
ATOM 3359 C CA . PHE A 1 432 ? -15.788 -5.051 0.361 1.00 96.56 432 PHE A CA 1
ATOM 3360 C C . PHE A 1 432 ? -14.437 -4.951 1.063 1.00 96.56 432 PHE A C 1
ATOM 3362 O O . PHE A 1 432 ? -13.655 -4.032 0.813 1.00 96.56 432 PHE A O 1
ATOM 3369 N N . LEU A 1 433 ? -14.134 -5.940 1.898 1.00 98.00 433 LEU A N 1
ATOM 3370 C CA . LEU A 1 433 ? -12.778 -6.186 2.363 1.00 98.00 433 LEU A CA 1
ATOM 3371 C C . LEU A 1 433 ? -12.025 -6.951 1.277 1.00 98.00 433 LEU A C 1
ATOM 3373 O O . LEU A 1 433 ? -12.430 -8.040 0.864 1.00 98.00 433 LEU A O 1
ATOM 3377 N N . ALA A 1 434 ? -10.920 -6.368 0.820 1.00 97.19 434 ALA A N 1
ATOM 3378 C CA . ALA A 1 434 ? -10.043 -6.984 -0.163 1.00 97.19 434 ALA A CA 1
ATOM 3379 C C . ALA A 1 434 ? -8.607 -7.031 0.346 1.00 97.19 434 ALA A C 1
ATOM 3381 O O . ALA A 1 434 ? -8.111 -6.056 0.919 1.00 97.19 434 ALA A O 1
ATOM 3382 N N . LYS A 1 435 ? -7.931 -8.153 0.107 1.00 97.69 435 LYS A N 1
ATOM 3383 C CA . LYS A 1 435 ? -6.561 -8.376 0.558 1.00 97.69 435 LYS A CA 1
ATOM 3384 C C . LYS A 1 435 ? -5.569 -8.081 -0.565 1.00 97.69 435 LYS A C 1
ATOM 3386 O O . LYS A 1 435 ? -5.695 -8.581 -1.682 1.00 97.69 435 LYS A O 1
ATOM 3391 N N . CYS A 1 436 ? -4.568 -7.265 -0.261 1.00 97.44 436 CYS A N 1
ATOM 3392 C CA . CYS A 1 436 ? -3.468 -6.899 -1.156 1.00 97.44 436 CYS A CA 1
ATOM 3393 C C . CYS A 1 436 ? -2.141 -7.034 -0.413 1.00 97.44 436 CYS A C 1
ATOM 3395 O O . CYS A 1 436 ? -2.090 -6.869 0.802 1.00 97.44 436 CYS A O 1
ATOM 3397 N N . ASP A 1 437 ? -1.047 -7.291 -1.117 1.00 95.75 437 ASP A N 1
ATOM 3398 C CA . ASP A 1 437 ? 0.281 -7.323 -0.515 1.00 95.75 437 ASP A CA 1
ATOM 3399 C C . ASP A 1 437 ? 0.982 -5.968 -0.649 1.00 95.75 437 ASP A C 1
ATOM 3401 O O . ASP A 1 437 ? 1.407 -5.558 -1.729 1.00 95.75 437 ASP A O 1
ATOM 3405 N N . GLY A 1 438 ? 1.123 -5.263 0.480 1.00 93.06 438 GLY A N 1
ATOM 3406 C CA . GLY A 1 438 ? 1.679 -3.904 0.525 1.00 93.06 438 GLY A CA 1
ATOM 3407 C C . GLY A 1 438 ? 3.179 -3.815 0.259 1.00 93.06 438 GLY A C 1
ATOM 3408 O O . GLY A 1 438 ? 3.741 -2.714 0.281 1.00 93.06 438 GLY A O 1
ATOM 3409 N N . ARG A 1 439 ? 3.830 -4.957 0.016 1.00 93.19 439 ARG A N 1
ATOM 3410 C CA . ARG A 1 439 ? 5.235 -5.054 -0.391 1.00 93.19 439 ARG A CA 1
ATOM 3411 C C . ARG A 1 439 ? 5.420 -4.909 -1.899 1.00 93.19 439 ARG A C 1
ATOM 3413 O O . ARG A 1 439 ? 6.545 -4.676 -2.333 1.00 93.19 439 ARG A O 1
ATOM 3420 N N . TYR A 1 440 ? 4.339 -4.993 -2.669 1.00 95.88 440 TYR A N 1
ATOM 3421 C CA . TYR A 1 440 ? 4.317 -4.623 -4.080 1.00 95.88 440 TYR A CA 1
ATOM 3422 C C . TYR A 1 440 ? 3.955 -3.139 -4.226 1.00 95.88 440 TYR A C 1
ATOM 3424 O O . TYR A 1 440 ? 3.242 -2.596 -3.372 1.00 95.88 440 TYR A O 1
ATOM 3432 N N . PRO A 1 441 ? 4.432 -2.453 -5.281 1.00 96.88 441 PRO A N 1
ATOM 3433 C CA . PRO A 1 441 ? 3.974 -1.115 -5.602 1.00 96.88 441 PRO A CA 1
ATOM 3434 C C . PRO A 1 441 ? 2.461 -1.088 -5.737 1.00 96.88 441 PRO A C 1
ATOM 3436 O O . PRO A 1 441 ? 1.870 -1.879 -6.477 1.00 96.88 441 PRO A O 1
ATOM 3439 N N . HIS A 1 442 ? 1.851 -0.146 -5.034 1.00 97.31 442 HIS A N 1
ATOM 3440 C CA . HIS A 1 442 ? 0.419 0.059 -5.079 1.00 97.31 442 HIS A CA 1
ATOM 3441 C C . HIS A 1 442 ? 0.057 1.539 -4.972 1.00 97.31 442 HIS A C 1
ATOM 3443 O O . HIS A 1 442 ? 0.849 2.379 -4.531 1.00 97.31 442 HIS A O 1
ATOM 3449 N N . TRP A 1 443 ? -1.145 1.854 -5.439 1.00 97.00 443 TRP A N 1
ATOM 3450 C CA . TRP A 1 443 ? -1.743 3.187 -5.439 1.00 97.00 443 TRP A CA 1
ATOM 3451 C C . TRP A 1 443 ? -3.268 3.077 -5.433 1.00 97.00 443 TRP A C 1
ATOM 3453 O O . TRP A 1 443 ? -3.825 1.983 -5.504 1.00 97.00 443 TRP A O 1
ATOM 3463 N N . VAL A 1 444 ? -3.958 4.211 -5.352 1.00 95.94 444 VAL A N 1
ATOM 3464 C CA . VAL A 1 444 ? -5.410 4.269 -5.564 1.00 95.94 444 VAL A CA 1
ATOM 3465 C C . VAL A 1 444 ? -5.678 4.881 -6.935 1.00 95.94 444 VAL A C 1
ATOM 3467 O O . VAL A 1 444 ? -5.179 5.967 -7.216 1.00 95.94 444 VAL A O 1
ATOM 3470 N N . SER A 1 445 ? -6.425 4.186 -7.793 1.00 93.69 445 SER A N 1
ATOM 3471 C CA . SER A 1 445 ? -6.877 4.738 -9.085 1.00 93.69 445 SER A CA 1
ATOM 3472 C C . SER A 1 445 ? -7.697 6.016 -8.899 1.00 93.69 445 SER A C 1
ATOM 3474 O O . SER A 1 445 ? -8.253 6.258 -7.824 1.00 93.69 445 SER A O 1
ATOM 3476 N N . ASP A 1 446 ? -7.772 6.843 -9.938 1.00 91.69 446 ASP A N 1
ATOM 3477 C CA . ASP A 1 446 ? -8.542 8.083 -9.894 1.00 91.69 446 ASP A CA 1
ATOM 3478 C C . ASP A 1 446 ? -10.040 7.834 -9.638 1.00 91.69 446 ASP A C 1
ATOM 3480 O O . ASP A 1 446 ? -10.576 6.756 -9.897 1.00 91.69 446 ASP A O 1
ATOM 3484 N N . TYR A 1 447 ? -10.699 8.828 -9.040 1.00 93.44 447 TYR A N 1
ATOM 3485 C CA . TYR A 1 447 ? -12.136 8.851 -8.744 1.00 93.44 447 TYR A CA 1
ATOM 3486 C C . TYR A 1 447 ? -12.612 10.287 -8.514 1.00 93.44 447 TYR A C 1
ATOM 3488 O O . TYR A 1 447 ? -11.804 11.196 -8.292 1.00 93.44 447 TYR A O 1
ATOM 3496 N N . GLN A 1 448 ? -13.925 10.482 -8.488 1.00 92.19 448 GLN A N 1
ATOM 3497 C CA . GLN A 1 448 ? -14.623 11.688 -8.051 1.00 92.19 448 GLN A CA 1
ATOM 3498 C C . GLN A 1 448 ? -15.523 11.381 -6.854 1.00 92.19 448 GLN A C 1
ATOM 3500 O O . GLN A 1 448 ? -15.884 10.233 -6.636 1.00 92.19 448 GLN A O 1
ATOM 3505 N N . GLY A 1 449 ? -15.856 12.399 -6.060 1.00 94.56 449 GLY A N 1
ATOM 3506 C CA . GLY A 1 449 ? -16.708 12.248 -4.875 1.00 94.56 449 GLY A CA 1
ATOM 3507 C C . GLY A 1 449 ? -15.955 12.011 -3.561 1.00 94.56 449 GLY A C 1
ATOM 3508 O O . GLY A 1 449 ? -14.767 12.324 -3.416 1.00 94.56 449 GLY A O 1
ATOM 3509 N N . GLU A 1 450 ? -16.680 11.503 -2.565 1.00 96.50 450 GLU A N 1
ATOM 3510 C CA . GLU A 1 450 ? -16.209 11.313 -1.196 1.00 96.50 450 GLU A CA 1
ATOM 3511 C C . GLU A 1 450 ? -15.760 9.874 -0.953 1.00 96.50 450 GLU A C 1
ATOM 3513 O O . GLU A 1 450 ? -16.581 8.976 -0.793 1.00 96.50 450 GLU A O 1
ATOM 3518 N N . ARG A 1 451 ? -14.446 9.667 -0.825 1.00 97.19 451 ARG A N 1
ATOM 3519 C CA . ARG A 1 451 ? -13.873 8.356 -0.508 1.00 97.19 451 ARG A CA 1
ATOM 3520 C C . ARG A 1 451 ? -13.147 8.364 0.826 1.00 97.19 451 ARG A C 1
ATOM 3522 O O . ARG A 1 451 ? -12.184 9.111 1.036 1.00 97.19 451 ARG A O 1
ATOM 3529 N N . TYR A 1 452 ? -13.570 7.455 1.687 1.00 98.25 452 TYR A N 1
ATOM 3530 C CA . TYR A 1 452 ? -12.892 7.075 2.914 1.00 98.25 452 TYR A CA 1
ATOM 3531 C C . TYR A 1 452 ? -12.248 5.707 2.719 1.00 98.25 452 TYR A C 1
ATOM 3533 O O . TYR A 1 452 ? -12.767 4.887 1.963 1.00 98.25 452 TYR A O 1
ATOM 3541 N N . SER A 1 453 ? -11.139 5.434 3.402 1.00 98.19 453 SER A N 1
ATOM 3542 C CA . SER A 1 453 ? -10.615 4.070 3.468 1.00 98.19 453 SER A CA 1
ATOM 3543 C C . SER A 1 453 ? -10.045 3.694 4.824 1.00 98.19 453 SER A C 1
ATOM 3545 O O . SER A 1 453 ? -9.516 4.531 5.556 1.00 98.19 453 SER A O 1
ATOM 3547 N N . LEU A 1 454 ? -10.162 2.401 5.104 1.00 98.56 454 LEU A N 1
ATOM 3548 C CA . LEU A 1 454 ? -9.624 1.678 6.240 1.00 98.56 454 LEU A CA 1
ATOM 3549 C C . LEU A 1 454 ? -8.647 0.633 5.701 1.00 98.56 454 LEU A C 1
ATOM 3551 O O . LEU A 1 454 ? -9.036 -0.215 4.901 1.00 98.56 454 LEU A O 1
ATOM 3555 N N . ILE A 1 455 ? -7.384 0.715 6.114 1.00 98.06 455 ILE A N 1
ATOM 3556 C CA . ILE A 1 455 ? -6.337 -0.245 5.750 1.00 98.06 455 ILE A CA 1
ATOM 3557 C C . ILE A 1 455 ? -5.842 -0.931 7.022 1.00 98.06 455 ILE A C 1
ATOM 3559 O O . ILE A 1 455 ? -5.250 -0.284 7.889 1.00 98.06 455 ILE A O 1
ATOM 3563 N N . TYR A 1 456 ? -6.078 -2.233 7.123 1.00 98.00 456 TYR A N 1
ATOM 3564 C CA . TYR A 1 456 ? -5.651 -3.097 8.220 1.00 98.00 456 TYR A CA 1
ATOM 3565 C C . TYR A 1 456 ? -4.318 -3.726 7.846 1.00 98.00 456 TYR A C 1
ATOM 3567 O O . TYR A 1 456 ? -4.221 -4.335 6.785 1.00 98.00 456 TYR A O 1
ATOM 3575 N N . TYR A 1 457 ? -3.293 -3.604 8.685 1.00 96.12 457 TYR A N 1
ATOM 3576 C CA . TYR A 1 457 ? -1.977 -4.167 8.383 1.00 96.12 457 TYR A CA 1
ATOM 3577 C C . TYR A 1 457 ? -1.204 -4.555 9.643 1.00 96.12 457 TYR A C 1
ATOM 3579 O O . TYR A 1 457 ? -1.440 -4.043 10.744 1.00 96.12 457 TYR A O 1
ATOM 3587 N N . ALA A 1 458 ? -0.251 -5.465 9.468 1.00 93.19 458 ALA A N 1
ATOM 3588 C CA . ALA A 1 458 ? 0.699 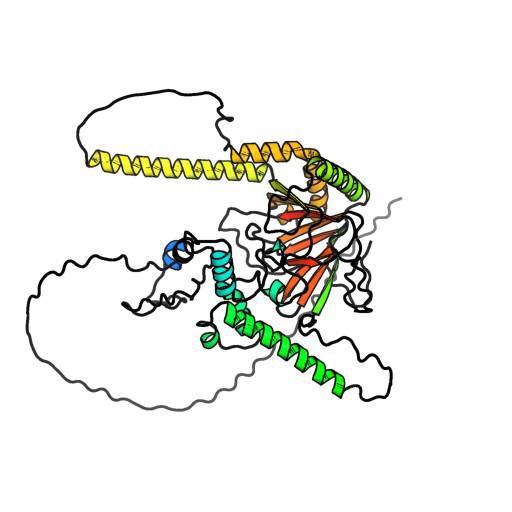-5.852 10.498 1.00 93.19 458 ALA A CA 1
ATOM 3589 C C . ALA A 1 458 ? 1.980 -5.013 10.381 1.00 93.19 458 ALA A C 1
ATOM 3591 O O . ALA A 1 458 ? 2.485 -4.749 9.288 1.00 93.19 458 ALA A O 1
ATOM 3592 N N . THR A 1 459 ? 2.524 -4.596 11.525 1.00 88.81 459 THR A N 1
ATOM 3593 C CA . THR A 1 459 ? 3.784 -3.841 11.604 1.00 88.81 459 THR A CA 1
ATOM 3594 C C . THR A 1 459 ? 4.915 -4.655 12.222 1.00 88.81 459 THR A C 1
ATOM 3596 O O . THR A 1 459 ? 5.722 -4.057 12.936 1.00 88.81 459 THR A O 1
ATOM 3599 N N . SER A 1 460 ? 4.926 -5.989 12.034 1.00 72.62 460 SER A N 1
ATOM 3600 C CA . SER A 1 460 ? 5.706 -6.925 12.867 1.00 72.62 460 SER A CA 1
ATOM 3601 C C . SER A 1 460 ? 7.105 -6.396 13.197 1.00 72.62 460 SER A C 1
ATOM 3603 O O . SER A 1 460 ? 7.863 -5.925 12.342 1.00 72.62 460 SER A O 1
ATOM 3605 N N . THR A 1 461 ? 7.430 -6.436 14.488 1.00 58.44 461 THR A N 1
ATOM 3606 C CA . THR A 1 461 ? 8.743 -6.064 15.028 1.00 58.44 461 THR A CA 1
ATOM 3607 C C . THR A 1 461 ? 9.715 -7.243 15.016 1.00 58.44 461 THR A C 1
ATOM 3609 O O . THR A 1 461 ? 10.925 -7.047 15.178 1.00 58.44 461 THR A O 1
ATOM 3612 N N . SER A 1 462 ? 9.205 -8.459 14.812 1.00 65.81 462 SER A N 1
ATOM 3613 C CA . SER A 1 462 ? 9.971 -9.694 14.803 1.00 65.81 462 SER A CA 1
ATOM 3614 C C . SER A 1 462 ? 10.641 -9.871 13.440 1.00 65.81 462 SER A C 1
ATOM 3616 O O . SER A 1 462 ? 10.002 -10.015 12.401 1.00 65.81 462 SER A O 1
ATOM 3618 N N . LYS A 1 463 ? 11.980 -9.887 13.437 1.00 56.91 463 LYS A N 1
ATOM 3619 C CA . LYS A 1 463 ? 12.776 -10.218 12.241 1.00 56.91 463 LYS A CA 1
ATOM 3620 C C . LYS A 1 463 ? 12.506 -11.634 11.716 1.00 56.91 463 LYS A C 1
ATOM 3622 O O . LYS A 1 463 ? 12.915 -11.923 10.595 1.00 56.91 463 LYS A O 1
ATOM 3627 N N . HIS A 1 464 ? 11.901 -12.501 12.526 1.00 63.09 464 HIS A N 1
ATOM 3628 C CA . HIS A 1 464 ? 11.675 -13.903 12.195 1.00 63.09 464 HIS A CA 1
ATOM 3629 C C . HIS A 1 464 ? 10.375 -14.130 11.415 1.00 63.09 464 HIS 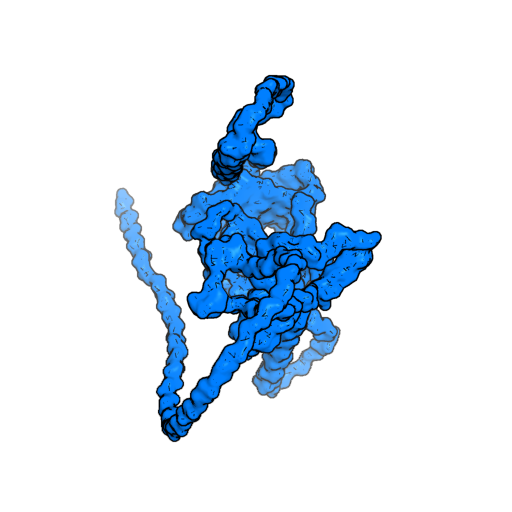A C 1
ATOM 3631 O O . HIS A 1 464 ? 10.235 -15.179 10.801 1.00 63.09 464 HIS A O 1
ATOM 3637 N N . ASP A 1 465 ? 9.503 -13.122 11.325 1.00 68.00 465 ASP A N 1
ATOM 3638 C CA . ASP A 1 465 ? 8.200 -13.245 10.656 1.00 68.00 465 ASP A CA 1
ATOM 3639 C C . ASP A 1 465 ? 8.256 -12.797 9.186 1.00 68.00 465 ASP A C 1
ATOM 3641 O O . ASP A 1 465 ? 7.228 -12.536 8.559 1.00 68.00 465 ASP A O 1
ATOM 3645 N N . PHE A 1 466 ? 9.459 -12.643 8.616 1.00 73.19 466 PHE A N 1
ATOM 3646 C CA . PHE A 1 466 ? 9.582 -12.283 7.209 1.00 73.19 466 PHE A CA 1
ATOM 3647 C C . PHE A 1 466 ? 9.218 -13.481 6.331 1.00 73.19 466 PHE A C 1
ATOM 3649 O O . PHE A 1 466 ? 10.052 -14.328 6.014 1.00 73.19 466 PHE A O 1
ATOM 3656 N N . ILE A 1 467 ? 7.963 -13.517 5.906 1.00 76.56 467 ILE A N 1
ATOM 3657 C CA . ILE A 1 467 ? 7.480 -14.415 4.861 1.00 76.56 467 ILE A CA 1
ATOM 3658 C C . ILE A 1 467 ? 7.736 -13.716 3.525 1.00 76.56 467 ILE A C 1
ATOM 3660 O O . ILE A 1 467 ? 7.302 -12.580 3.387 1.00 76.56 467 ILE A O 1
ATOM 3664 N N . PRO A 1 468 ? 8.416 -14.303 2.532 1.00 79.56 468 PRO A N 1
ATOM 3665 C CA . PRO A 1 468 ? 8.544 -13.677 1.218 1.00 79.56 468 PRO A CA 1
ATOM 3666 C C . PRO A 1 468 ? 7.174 -13.330 0.594 1.00 79.56 468 PRO A C 1
ATOM 3668 O O . PRO A 1 468 ? 6.201 -14.052 0.825 1.00 79.56 468 PRO A O 1
ATOM 3671 N N . PRO A 1 469 ? 7.064 -12.242 -0.189 1.00 85.44 469 PRO A N 1
ATOM 3672 C CA . PRO A 1 469 ? 5.865 -11.964 -0.978 1.00 85.44 469 PRO A CA 1
ATOM 3673 C C . PRO A 1 469 ? 5.533 -13.128 -1.910 1.00 85.44 469 PRO A C 1
ATOM 3675 O O . PRO A 1 469 ? 6.418 -13.633 -2.599 1.00 85.44 469 PRO A O 1
ATOM 3678 N N . SER A 1 470 ? 4.273 -13.570 -1.895 1.00 87.69 470 SER A N 1
ATOM 3679 C CA . SER A 1 470 ? 3.802 -14.703 -2.704 1.00 87.69 470 SER A CA 1
ATOM 3680 C C . SER A 1 470 ? 2.804 -14.281 -3.777 1.00 87.69 470 SER A C 1
ATOM 3682 O O . SER A 1 470 ? 2.908 -14.733 -4.914 1.00 87.69 470 SER A O 1
ATOM 3684 N N . LYS A 1 471 ? 1.845 -13.414 -3.432 1.00 93.44 471 LYS A N 1
ATOM 3685 C CA . LYS A 1 471 ? 0.827 -12.878 -4.342 1.00 93.44 471 LYS A CA 1
ATOM 3686 C C . LYS A 1 471 ? 0.602 -11.401 -4.053 1.00 93.44 471 LYS A C 1
ATOM 3688 O O . LYS A 1 471 ? 0.524 -11.006 -2.896 1.00 93.44 471 LYS A O 1
ATOM 3693 N N . ALA A 1 472 ? 0.453 -10.605 -5.106 1.00 95.38 472 ALA A N 1
ATOM 3694 C CA . ALA A 1 472 ? 0.192 -9.172 -4.995 1.00 95.38 472 ALA A CA 1
ATOM 3695 C C . ALA A 1 472 ? -1.238 -8.849 -4.525 1.00 95.38 472 ALA A C 1
ATOM 3697 O O . ALA A 1 472 ? -1.467 -7.844 -3.855 1.00 95.38 472 ALA A O 1
ATOM 3698 N N . PHE A 1 473 ? -2.201 -9.703 -4.865 1.00 96.12 473 PHE A N 1
ATOM 3699 C CA . PHE A 1 473 ? -3.603 -9.567 -4.490 1.00 96.12 473 PHE A CA 1
ATOM 3700 C C . PHE A 1 473 ? -4.227 -10.936 -4.235 1.00 96.12 473 PHE A C 1
ATOM 3702 O O . PHE A 1 473 ? -3.706 -11.971 -4.664 1.00 96.12 473 PHE A O 1
ATOM 3709 N N . TYR A 1 474 ? -5.366 -10.910 -3.557 1.00 95.00 474 TYR A N 1
ATOM 3710 C CA . TYR A 1 474 ? -6.230 -12.055 -3.324 1.00 95.00 474 TYR A CA 1
ATOM 3711 C C . TYR A 1 474 ? -7.640 -11.671 -3.783 1.00 95.00 474 TYR A C 1
ATOM 3713 O O . TYR A 1 474 ? -7.982 -10.486 -3.840 1.00 95.00 474 TYR A O 1
ATOM 3721 N N . GLY A 1 475 ? -8.419 -12.661 -4.193 1.00 92.88 475 GLY A N 1
ATOM 3722 C CA . GLY A 1 475 ? -9.745 -12.462 -4.757 1.00 92.88 475 GLY A CA 1
ATOM 3723 C C . GLY A 1 475 ? -9.888 -12.922 -6.199 1.00 92.88 475 GLY A C 1
ATOM 3724 O O . GLY A 1 475 ? -8.949 -13.364 -6.870 1.00 92.88 475 GLY A O 1
ATOM 3725 N N . ARG A 1 476 ? -11.130 -12.843 -6.668 1.00 94.81 476 ARG A N 1
ATOM 3726 C CA . ARG A 1 476 ? -11.543 -13.374 -7.963 1.00 94.81 476 ARG A CA 1
ATOM 3727 C C . ARG A 1 476 ? -11.266 -12.361 -9.065 1.00 94.81 476 ARG A C 1
ATOM 3729 O O . ARG A 1 476 ? -11.735 -11.223 -9.008 1.00 94.81 476 ARG A O 1
ATOM 3736 N N . VAL A 1 477 ? -10.532 -12.793 -10.088 1.00 95.06 477 VAL A N 1
ATOM 3737 C CA . VAL A 1 477 ? -10.352 -12.010 -11.314 1.00 95.06 477 VAL A CA 1
ATOM 3738 C C . VAL A 1 477 ? -11.645 -12.067 -12.124 1.00 95.06 477 VAL A C 1
ATOM 3740 O O . VAL A 1 477 ? -12.134 -13.151 -12.441 1.00 95.06 477 VAL A O 1
ATOM 3743 N N . LEU A 1 478 ? -12.194 -10.904 -12.456 1.00 92.19 478 LEU A N 1
ATOM 3744 C CA . LEU A 1 478 ? -13.419 -10.788 -13.241 1.00 92.19 478 LEU A CA 1
ATOM 3745 C C . LEU A 1 478 ? -13.134 -10.980 -14.728 1.00 92.19 478 LEU A C 1
ATOM 3747 O O . LEU A 1 478 ? -12.148 -10.455 -15.260 1.00 92.19 478 LEU A O 1
ATOM 3751 N N . ARG A 1 479 ? -14.031 -11.689 -15.418 1.00 91.50 479 ARG A N 1
ATOM 3752 C CA . ARG A 1 479 ? -13.965 -11.851 -16.879 1.00 91.50 479 ARG A CA 1
ATOM 3753 C C . ARG A 1 479 ? -14.295 -10.538 -17.581 1.00 91.50 479 ARG A C 1
ATOM 3755 O O . ARG A 1 479 ? -14.842 -9.628 -16.968 1.00 91.50 479 ARG A O 1
ATOM 3762 N N . ALA A 1 480 ? -13.968 -10.406 -18.865 1.00 84.69 480 ALA A N 1
ATOM 3763 C CA . ALA A 1 480 ? -14.415 -9.254 -19.652 1.00 84.69 480 ALA A CA 1
ATOM 3764 C C . ALA A 1 480 ? -15.955 -9.173 -19.652 1.00 84.69 480 ALA A C 1
ATOM 3766 O O . ALA A 1 480 ? -16.620 -10.200 -19.745 1.00 84.69 480 ALA A O 1
ATOM 3767 N N . GLY A 1 481 ? -16.514 -7.970 -19.489 1.00 83.31 481 GLY A N 1
ATOM 3768 C CA . GLY A 1 481 ? -17.966 -7.744 -19.419 1.00 83.31 481 GLY A CA 1
ATOM 3769 C C . GLY A 1 481 ? -18.631 -8.107 -18.086 1.00 83.31 481 GLY A C 1
ATOM 3770 O O . GLY A 1 481 ? -19.732 -7.649 -17.825 1.00 83.31 481 GLY A O 1
ATOM 3771 N N . GLU A 1 482 ? -17.964 -8.860 -17.210 1.00 86.19 482 GLU A N 1
ATOM 3772 C CA . GLU A 1 482 ? -18.513 -9.189 -15.893 1.00 86.19 482 GLU A CA 1
ATOM 3773 C C . GLU A 1 482 ? -18.582 -7.948 -14.984 1.00 86.19 482 GLU A C 1
ATOM 3775 O O . GLU A 1 482 ? -17.626 -7.162 -14.926 1.00 86.19 482 GLU A O 1
ATOM 3780 N N . GLU A 1 483 ? -19.702 -7.768 -14.290 1.00 84.06 483 GLU A N 1
ATOM 3781 C CA . GLU A 1 483 ? -19.914 -6.681 -13.332 1.00 84.06 483 GLU A CA 1
ATOM 3782 C C . GLU A 1 483 ? -19.515 -7.104 -11.913 1.00 84.06 483 GLU A C 1
ATOM 378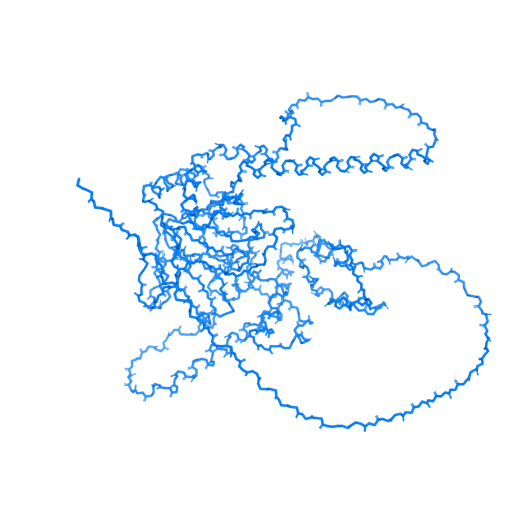4 O O . GLU A 1 483 ? -19.513 -8.288 -11.566 1.00 84.06 483 GLU A O 1
ATOM 3789 N N . LEU A 1 484 ? -19.136 -6.129 -11.086 1.00 78.88 484 LEU A N 1
ATOM 3790 C CA . LEU A 1 484 ? -18.922 -6.371 -9.663 1.00 78.88 484 LEU A CA 1
ATOM 3791 C C . LEU A 1 484 ? -20.266 -6.589 -8.977 1.00 78.88 484 LEU A C 1
ATOM 3793 O O . LEU A 1 484 ? -21.246 -5.918 -9.287 1.00 78.88 484 LEU A O 1
ATOM 3797 N N . GLN A 1 485 ? -20.294 -7.492 -8.002 1.00 79.56 485 GLN A N 1
ATOM 3798 C CA . GLN A 1 485 ? -21.442 -7.576 -7.107 1.00 79.56 485 GLN A CA 1
ATOM 3799 C C . GLN A 1 485 ? -21.448 -6.322 -6.228 1.00 79.56 485 GLN A C 1
ATOM 3801 O O . GLN A 1 485 ? -20.411 -5.964 -5.662 1.00 79.56 485 GLN A O 1
ATOM 3806 N N . THR A 1 486 ? -22.592 -5.647 -6.174 1.00 71.62 486 THR A N 1
ATOM 3807 C CA . THR A 1 486 ? -22.828 -4.444 -5.362 1.00 71.62 486 THR A CA 1
ATOM 3808 C C . THR A 1 486 ? -23.307 -4.780 -3.967 1.00 71.62 486 THR A C 1
ATOM 3810 O O . THR A 1 486 ? -24.160 -5.693 -3.869 1.00 71.62 486 THR A O 1
#

InterPro domains:
  IPR000571 Zinc finger, CCCH-type [PS50103] (72-109)

pLDDT: mean 74.97, std 23.41, range [28.92, 98.62]

Organism: NCBI:txid44445

Secondary structure (DSSP, 8-state):
---------------PPPPP------------------------------------------HHHHHHS---SSSSPPSS--PPTT-----S----TTGGG-HHHHHHHS-S--SSHHHHHHHHHHHH-S---SSGGG--TTSHHHHHTTS-HHHHHHHHHHHH---HHHHTT--HHHHHHHHHHHHHHHHHHHHHHHHTT--S-------SS---GGG---SEEEEEE-SEEPPHHHHHHHHHHHHHHHHHH-S-BS-TTS--SEEEEEE-HHHHHHHHHHHHHHHHHHHHHHHHHHHHHHTTS------------S-PPPTT--HHHHHHHHHHHHTHHHHHHHHHHHGGGTTT-HHHHHH--EEEEEES--EEEE--TT--SEEEEEEESSEE----SS--S---TTSS--EEEE-SSSEEEEE--BTEEEEEETTS-EEE---EE--EEEEEE-----GGG-PPP--SB-SEEPPTTPPPP-